Protein AF-A0A1J4JTM2-F1 (afdb_monomer)

Secondary structure (DSSP, 8-state):
---------HHHHHHHHTT----------------TTGGGGGS-TTS-HHHHHHHHHHHHHH-GGGHHHH-EEE-TTSS-EEEEHHHHHHHHTS-HHHHHHHHHHTTPEEPTT--HHHHHHHH-S-TTGGGEEEEEBTTTTBSTT--HHHHHHS-----STT--SS--SS-------------------------------------------TTTTHHHHHHHHHHHHHT-HHHHHHHHHHHHHS-S-HHHHHHHHHHHHHHHHHHTTT-SEEEHHHHHHHHHHHS-GGGS-HHHHHHHHHHHHHHHHHHH-SSSS---EEEHHHHHHHHHHH-SHHHHHHHHHHTBPPTT--SSS--B-TTEE----HHHHHHHHHHSSSSEEEEE-SS-TTEEEEEEESSTT--TT-EEEEEEEE-TT--THHHHHHHHHTTS--------TT--S----SEEETTSS-EESSHHHHHHHHHHHTTTS------------------S-----TT---EEE--SSTTSPPEEEEEEE-TTT--EEEEETT-S---------------------------

Structure (mmCIF, N/CA/C/O backbone):
data_AF-A0A1J4JTM2-F1
#
_entry.id   AF-A0A1J4JTM2-F1
#
loop_
_atom_site.group_PDB
_atom_site.id
_atom_site.type_symbol
_atom_site.label_atom_id
_atom_site.label_alt_id
_atom_site.label_comp_id
_atom_site.label_asym_id
_atom_site.label_entity_id
_atom_site.label_seq_id
_atom_site.pdbx_PDB_ins_code
_atom_site.Cartn_x
_atom_site.Cartn_y
_atom_site.Cartn_z
_atom_site.occupancy
_atom_site.B_iso_or_equiv
_atom_site.auth_seq_id
_atom_site.auth_comp_id
_atom_site.auth_asym_id
_atom_site.auth_atom_id
_atom_site.pdbx_PDB_model_num
ATOM 1 N N . MET A 1 1 ? -18.364 -29.930 -20.071 1.00 32.56 1 MET A N 1
ATOM 2 C CA . MET A 1 1 ? -18.598 -28.602 -19.468 1.00 32.56 1 MET A CA 1
ATOM 3 C C . MET A 1 1 ? -19.458 -28.800 -18.232 1.00 32.56 1 MET A C 1
ATOM 5 O O . MET A 1 1 ? -20.645 -29.046 -18.376 1.00 32.56 1 MET A O 1
ATOM 9 N N . MET A 1 2 ? -18.851 -28.804 -17.045 1.00 21.36 2 MET A N 1
ATOM 10 C CA . MET A 1 2 ? -19.581 -28.765 -15.774 1.00 21.36 2 MET A CA 1
ATOM 11 C C . MET A 1 2 ? -19.631 -27.305 -15.333 1.00 21.36 2 MET A C 1
ATOM 13 O O . MET A 1 2 ? -18.592 -26.707 -15.068 1.00 21.36 2 MET A O 1
ATOM 17 N N . THR A 1 3 ? -20.820 -26.714 -15.318 1.00 23.95 3 THR A N 1
ATOM 18 C CA . THR A 1 3 ? -21.059 -25.393 -14.736 1.00 23.95 3 THR A CA 1
ATOM 19 C C . THR A 1 3 ? -21.242 -25.559 -13.231 1.00 23.95 3 THR A C 1
ATOM 21 O O . THR A 1 3 ? -22.242 -26.122 -12.793 1.00 23.95 3 THR A O 1
ATOM 24 N N . PHE A 1 4 ? -20.277 -25.088 -12.443 1.00 23.69 4 PHE A N 1
ATOM 25 C CA . PHE A 1 4 ? -20.440 -24.912 -11.002 1.00 23.69 4 PHE A CA 1
ATOM 26 C C . PHE A 1 4 ? -21.165 -23.586 -10.748 1.00 23.69 4 PHE A C 1
ATOM 28 O O . PHE A 1 4 ? -20.603 -22.514 -10.960 1.00 23.69 4 PHE A O 1
ATOM 35 N N . THR A 1 5 ? -22.415 -23.653 -10.300 1.00 26.81 5 THR A N 1
ATOM 36 C CA . THR A 1 5 ? -23.105 -22.528 -9.661 1.00 26.81 5 THR A CA 1
ATOM 37 C C . THR A 1 5 ? -22.734 -22.512 -8.182 1.00 26.81 5 THR A C 1
ATOM 39 O O . THR A 1 5 ? -23.076 -23.440 -7.452 1.00 26.81 5 THR A O 1
ATOM 42 N N . VAL A 1 6 ? -22.024 -21.472 -7.745 1.00 30.66 6 VAL A N 1
ATOM 43 C CA . VAL A 1 6 ? -21.756 -21.203 -6.326 1.00 30.66 6 VAL A CA 1
ATOM 44 C C . VAL A 1 6 ? -22.969 -20.458 -5.752 1.00 30.66 6 VAL A C 1
ATOM 46 O O . VAL A 1 6 ? -23.276 -19.375 -6.254 1.00 30.66 6 VAL A O 1
ATOM 49 N N . PRO A 1 7 ? -23.676 -20.978 -4.732 1.00 36.03 7 PRO A N 1
ATOM 50 C CA . PRO A 1 7 ? -24.695 -20.206 -4.033 1.00 36.03 7 PRO A CA 1
ATOM 51 C C . PRO A 1 7 ? -24.004 -19.215 -3.088 1.00 36.03 7 PRO A C 1
ATOM 53 O O . PRO A 1 7 ? -23.169 -19.602 -2.274 1.00 36.03 7 PRO A O 1
ATOM 56 N N . SER A 1 8 ? -24.337 -17.928 -3.192 1.00 45.56 8 SER A N 1
ATOM 57 C CA . SER A 1 8 ? -23.886 -16.900 -2.248 1.00 45.56 8 SER A CA 1
ATOM 58 C C . SER A 1 8 ? -24.728 -16.989 -0.968 1.00 45.56 8 SER A C 1
ATOM 60 O O . SER A 1 8 ? -25.785 -16.373 -0.877 1.00 45.56 8 SER A O 1
ATOM 62 N N . THR A 1 9 ? -24.288 -17.790 0.008 1.00 54.78 9 THR A N 1
ATOM 63 C CA . THR A 1 9 ? -24.964 -17.940 1.316 1.00 54.78 9 THR A CA 1
ATOM 64 C C . THR A 1 9 ? -24.755 -16.737 2.237 1.00 54.78 9 THR A C 1
ATOM 66 O O . THR A 1 9 ? -25.549 -16.517 3.141 1.00 54.78 9 THR A O 1
ATOM 69 N N . ALA A 1 10 ? -23.753 -15.892 1.965 1.00 53.72 10 ALA A N 1
ATOM 70 C CA . ALA A 1 10 ? -23.368 -14.774 2.831 1.00 53.72 10 ALA A CA 1
ATOM 71 C C . ALA A 1 10 ? -24.516 -13.793 3.137 1.00 53.72 10 ALA A C 1
ATOM 73 O O . ALA A 1 10 ? -24.604 -13.267 4.244 1.00 53.72 10 ALA A O 1
ATOM 74 N N . PHE A 1 11 ? -25.427 -13.569 2.184 1.00 51.81 11 PHE A N 1
ATOM 75 C CA . PHE A 1 11 ? -26.580 -12.691 2.395 1.00 51.81 11 PHE A CA 1
ATOM 76 C C . PHE A 1 11 ? -27.659 -13.338 3.278 1.00 51.81 11 PHE A C 1
ATOM 78 O O . PHE A 1 11 ? -28.257 -12.672 4.120 1.00 51.81 11 PHE A O 1
ATOM 85 N N . GLN A 1 12 ? -27.889 -14.642 3.124 1.00 56.31 12 GLN A N 1
ATOM 86 C CA . GLN A 1 12 ? -28.826 -15.394 3.966 1.00 56.31 12 GLN A CA 1
ATOM 87 C C . GLN A 1 12 ? -28.275 -15.557 5.388 1.00 56.31 12 GLN A C 1
ATOM 89 O O . GLN A 1 12 ? -29.008 -15.358 6.354 1.00 56.31 12 GLN A O 1
ATOM 94 N N . ASP A 1 13 ? -26.967 -15.789 5.518 1.00 60.56 13 ASP A N 1
ATOM 95 C CA . ASP A 1 13 ? -26.265 -15.843 6.802 1.00 60.56 13 ASP A CA 1
ATOM 96 C C . ASP A 1 13 ? -26.315 -14.481 7.526 1.00 60.56 13 ASP A C 1
ATOM 98 O O . ASP A 1 13 ? -26.524 -14.425 8.739 1.00 60.56 13 ASP A O 1
ATOM 102 N N . TYR A 1 14 ? -26.220 -13.368 6.787 1.00 61.44 14 TYR A N 1
ATOM 103 C CA . TYR A 1 14 ? -26.409 -12.013 7.319 1.00 61.44 14 TYR A CA 1
ATOM 104 C C . TYR A 1 14 ? -27.827 -11.780 7.865 1.00 61.44 14 TYR A C 1
ATOM 106 O O . TYR A 1 14 ? -27.977 -11.259 8.975 1.00 61.44 14 TYR A O 1
ATOM 114 N N . MET A 1 15 ? -28.861 -12.180 7.115 1.00 58.12 15 MET A N 1
ATOM 115 C CA . MET A 1 15 ? -30.267 -12.056 7.529 1.00 58.12 15 MET A CA 1
ATOM 116 C C . MET A 1 15 ? -30.553 -12.900 8.783 1.00 58.12 15 MET A C 1
ATOM 118 O O . MET A 1 15 ? -31.169 -12.411 9.736 1.00 58.12 15 MET A O 1
ATOM 122 N N . ALA A 1 16 ? -30.019 -14.125 8.828 1.00 66.31 16 ALA A N 1
ATOM 123 C CA . ALA A 1 16 ? -30.149 -15.037 9.961 1.00 66.31 16 ALA A CA 1
ATOM 124 C C . ALA A 1 16 ? -29.433 -14.520 11.223 1.00 66.31 16 ALA A C 1
ATOM 126 O O . ALA A 1 16 ? -30.007 -14.552 12.315 1.00 66.31 16 ALA A O 1
ATOM 127 N N . ALA A 1 17 ? -28.216 -13.978 11.086 1.00 58.50 17 ALA A N 1
ATOM 128 C CA . ALA A 1 17 ? -27.435 -13.439 12.204 1.00 58.50 17 ALA A CA 1
ATOM 129 C C . ALA A 1 17 ? -28.101 -12.237 12.904 1.00 58.50 17 ALA A C 1
ATOM 131 O O . ALA A 1 17 ? -27.813 -11.965 14.068 1.00 58.50 17 ALA A O 1
ATOM 132 N N . HIS A 1 18 ? -29.016 -11.537 12.225 1.00 57.94 18 HIS A N 1
ATOM 133 C CA . HIS A 1 18 ? -29.720 -10.365 12.758 1.00 57.94 18 HIS A CA 1
ATOM 134 C C . HIS A 1 18 ? -31.163 -10.658 13.202 1.00 57.94 18 HIS A C 1
ATOM 136 O O . HIS A 1 18 ? -31.918 -9.730 13.495 1.00 57.94 18 HIS A O 1
ATOM 142 N N . GLY A 1 19 ? -31.553 -11.936 13.290 1.00 46.44 19 GLY A N 1
ATOM 143 C CA . GLY A 1 19 ? -32.862 -12.346 13.809 1.00 46.44 19 GLY A CA 1
ATOM 144 C C . GLY A 1 19 ? -34.043 -11.994 12.900 1.00 46.44 19 GLY A C 1
ATOM 145 O O . GLY A 1 19 ? -35.182 -11.943 13.370 1.00 46.44 19 GLY A O 1
ATOM 146 N N . ILE A 1 20 ? -33.789 -11.749 11.612 1.00 55.00 20 ILE A N 1
ATOM 147 C CA . ILE A 1 20 ? -34.826 -11.510 10.609 1.00 55.00 20 ILE A CA 1
ATOM 148 C C . ILE A 1 20 ? -35.356 -12.886 10.197 1.00 55.00 20 ILE A C 1
ATOM 150 O O . ILE A 1 20 ? -34.664 -13.653 9.535 1.00 55.00 20 ILE A O 1
ATOM 154 N N . LYS A 1 21 ? -36.558 -13.237 10.661 1.00 54.47 21 LYS A N 1
ATOM 155 C CA . LYS A 1 21 ? -37.226 -14.479 10.253 1.00 54.47 21 LYS A CA 1
ATOM 156 C C . LYS A 1 21 ? -37.664 -14.344 8.797 1.00 54.47 21 LYS A C 1
ATOM 158 O O . LYS A 1 21 ? -38.206 -13.302 8.439 1.00 54.47 21 LYS A O 1
ATOM 163 N N . ASP A 1 22 ? -37.451 -15.391 8.005 1.00 42.94 22 ASP A N 1
ATOM 164 C CA . ASP A 1 22 ? -37.988 -15.499 6.649 1.00 42.94 22 ASP A CA 1
ATOM 165 C C . ASP A 1 22 ? -39.517 -15.348 6.704 1.00 42.94 22 ASP A C 1
ATOM 167 O O . ASP A 1 22 ? -40.232 -16.253 7.141 1.00 42.94 22 ASP A O 1
ATOM 171 N N . GLU A 1 23 ? -40.028 -14.179 6.318 1.00 47.75 23 GLU A N 1
ATOM 172 C CA . GLU A 1 23 ? -41.429 -14.048 5.928 1.00 47.75 23 GLU A CA 1
ATOM 173 C C . GLU A 1 23 ? -41.594 -14.713 4.556 1.00 47.75 23 GLU A C 1
ATOM 175 O O . GLU A 1 23 ? -40.704 -14.629 3.706 1.00 47.75 23 GLU A O 1
ATOM 180 N N . GLU A 1 24 ? -42.703 -15.437 4.375 1.00 40.56 24 GLU A N 1
ATOM 181 C CA . GLU A 1 24 ? -42.969 -16.257 3.190 1.00 40.56 24 GLU A CA 1
ATOM 182 C C . GLU A 1 24 ? -42.707 -15.498 1.876 1.00 40.56 24 GLU A C 1
ATOM 184 O O . GLU A 1 24 ? -42.990 -14.298 1.787 1.00 40.56 24 GLU A O 1
ATOM 189 N N . PRO A 1 25 ? -42.193 -16.181 0.832 1.00 36.41 25 PRO A N 1
ATOM 190 C CA . PRO A 1 25 ? -41.911 -15.552 -0.448 1.00 36.41 25 PRO A CA 1
ATOM 191 C C . PRO A 1 25 ? -43.187 -14.915 -1.000 1.00 36.41 25 PRO A C 1
ATOM 193 O O . PRO A 1 25 ? -44.148 -15.597 -1.361 1.00 36.41 25 PRO A O 1
ATOM 196 N N . ILE A 1 26 ? -43.184 -13.584 -1.062 1.00 36.38 26 ILE A N 1
ATOM 197 C CA . ILE A 1 26 ? -44.231 -12.810 -1.716 1.00 36.38 26 ILE A CA 1
ATOM 198 C C . ILE A 1 26 ? -44.203 -13.213 -3.188 1.00 36.38 26 ILE A C 1
ATOM 200 O O . ILE A 1 26 ? -43.229 -12.964 -3.896 1.00 36.38 26 ILE A O 1
ATOM 204 N N . ASN A 1 27 ? -45.272 -13.883 -3.605 1.00 31.25 27 ASN A N 1
ATOM 205 C CA . ASN A 1 27 ? -45.516 -14.337 -4.965 1.00 31.25 27 ASN A CA 1
ATOM 206 C C . ASN A 1 27 ? -45.228 -13.200 -5.961 1.00 31.25 27 ASN A C 1
ATOM 208 O O . ASN A 1 27 ? -45.777 -12.103 -5.819 1.00 31.25 27 ASN A O 1
ATOM 212 N N . GLU A 1 28 ? -44.377 -13.462 -6.955 1.00 37.88 28 GLU A N 1
ATOM 213 C CA . GLU A 1 28 ? -44.090 -12.548 -8.062 1.00 37.88 28 GLU A CA 1
ATOM 214 C C . GLU A 1 28 ? -45.369 -12.305 -8.877 1.00 37.88 28 GLU A C 1
ATOM 216 O O . GLU A 1 28 ? -45.679 -13.006 -9.837 1.00 37.88 28 GLU A O 1
ATOM 221 N N . CYS A 1 29 ? -46.131 -11.290 -8.480 1.00 31.55 29 CYS A N 1
ATOM 222 C CA . CYS A 1 29 ? -47.246 -10.746 -9.236 1.00 31.55 29 CYS A CA 1
ATOM 223 C C . CYS A 1 29 ? -46.925 -9.291 -9.584 1.00 31.55 29 CYS A C 1
ATOM 225 O O . CYS A 1 29 ? -46.746 -8.467 -8.692 1.00 31.55 29 CYS A O 1
ATOM 227 N N . ASN A 1 30 ? -46.852 -9.016 -10.891 1.00 34.59 30 ASN A N 1
ATOM 228 C CA . ASN A 1 30 ? -47.035 -7.726 -11.563 1.00 34.59 30 ASN A CA 1
ATOM 229 C C . ASN A 1 30 ? -46.840 -6.470 -10.700 1.00 34.59 30 ASN A C 1
ATOM 231 O O . ASN A 1 30 ? -47.771 -5.978 -10.064 1.00 34.59 30 ASN A O 1
ATOM 235 N N . ILE A 1 31 ? -45.646 -5.883 -10.790 1.00 38.53 31 ILE A N 1
ATOM 236 C CA . ILE A 1 31 ? -45.409 -4.494 -10.390 1.00 38.53 31 ILE A CA 1
ATOM 237 C C . ILE A 1 31 ? -45.930 -3.596 -11.520 1.00 38.53 31 ILE A C 1
ATOM 239 O O . ILE A 1 31 ? -45.158 -3.029 -12.288 1.00 38.53 31 ILE A O 1
ATOM 243 N N . ASP A 1 32 ? -47.252 -3.497 -11.627 1.00 39.72 32 ASP A N 1
ATOM 244 C CA . ASP A 1 32 ? -47.912 -2.372 -12.281 1.00 39.72 32 ASP A CA 1
ATOM 245 C C . ASP A 1 32 ? -48.293 -1.360 -11.195 1.00 39.72 32 ASP A C 1
ATOM 247 O O . ASP A 1 32 ? -49.131 -1.629 -10.342 1.00 39.72 32 ASP A O 1
ATOM 251 N N . ASN A 1 33 ? -47.600 -0.217 -11.215 1.00 45.78 33 ASN A N 1
ATOM 252 C CA . ASN A 1 33 ? -47.954 1.102 -10.669 1.00 45.78 33 ASN A CA 1
ATOM 253 C C . ASN A 1 33 ? -49.095 1.187 -9.631 1.00 45.78 33 ASN A C 1
ATOM 255 O O . ASN A 1 33 ? -50.085 1.881 -9.862 1.00 45.78 33 ASN A O 1
ATOM 259 N N . ASP A 1 34 ? -48.925 0.593 -8.450 1.00 38.03 34 ASP A N 1
ATOM 260 C CA . ASP A 1 34 ? -49.763 0.922 -7.294 1.00 38.03 34 ASP A CA 1
ATOM 261 C C . ASP A 1 34 ? -49.065 2.009 -6.452 1.00 38.03 34 ASP A C 1
ATOM 263 O O . ASP A 1 34 ? -48.171 1.753 -5.643 1.00 38.03 34 ASP A O 1
ATOM 267 N N . GLU A 1 35 ? -49.464 3.268 -6.668 1.00 53.16 35 GLU A N 1
ATOM 268 C CA . GLU A 1 35 ? -48.948 4.506 -6.046 1.00 53.16 35 GLU A CA 1
ATOM 269 C C . GLU A 1 35 ? -49.178 4.618 -4.515 1.00 53.16 35 GLU A C 1
ATOM 271 O O . GLU A 1 35 ? -49.089 5.704 -3.936 1.00 53.16 35 GLU A O 1
ATOM 276 N N . LYS A 1 36 ? -49.475 3.522 -3.807 1.00 41.94 36 LYS A N 1
ATOM 277 C CA . LYS A 1 36 ? -50.040 3.557 -2.444 1.00 41.94 36 LYS A CA 1
ATOM 278 C C . LYS A 1 36 ? -49.119 3.153 -1.286 1.00 41.94 36 LYS A C 1
ATOM 280 O O . LYS A 1 36 ? -49.615 2.876 -0.199 1.00 41.94 36 LYS A O 1
ATOM 285 N N . SER A 1 37 ? -47.793 3.224 -1.433 1.00 45.38 37 SER A N 1
ATOM 286 C CA . SER A 1 37 ? -46.857 3.070 -0.293 1.00 45.38 37 SER A CA 1
ATOM 287 C C . SER A 1 37 ? -45.805 4.183 -0.153 1.00 45.38 37 SER A C 1
ATOM 289 O O . SER A 1 37 ? -44.757 3.998 0.463 1.00 45.38 37 SER A O 1
ATOM 291 N N . ASN A 1 38 ? -46.099 5.393 -0.642 1.00 51.12 38 ASN A N 1
ATOM 292 C CA . ASN A 1 38 ? -45.213 6.566 -0.543 1.00 51.12 38 ASN A CA 1
ATOM 293 C C . ASN A 1 38 ? -45.169 7.241 0.850 1.00 51.12 38 ASN A C 1
ATOM 295 O O . ASN A 1 38 ? -44.943 8.447 0.953 1.00 51.12 38 ASN A O 1
ATOM 299 N N . ASP A 1 39 ? -45.301 6.485 1.944 1.00 53.91 39 ASP A N 1
ATOM 300 C CA . ASP A 1 39 ? -45.063 7.017 3.301 1.00 53.91 39 ASP A CA 1
ATOM 301 C C . ASP A 1 39 ? -43.572 7.320 3.571 1.00 53.91 39 ASP A C 1
ATOM 303 O O . ASP A 1 39 ? -43.210 7.970 4.550 1.00 53.91 39 ASP A O 1
ATOM 307 N N . ILE A 1 40 ? -42.701 6.914 2.646 1.00 55.75 40 ILE A N 1
ATOM 308 C CA . ILE A 1 40 ? -41.255 7.140 2.669 1.00 55.75 40 ILE A CA 1
ATOM 309 C C . ILE A 1 40 ? -40.883 8.598 2.310 1.00 55.75 40 ILE A C 1
ATOM 311 O O . ILE A 1 40 ? -39.832 9.091 2.718 1.00 55.75 40 ILE A O 1
ATOM 315 N N . ASN A 1 41 ? -41.773 9.355 1.656 1.00 55.38 41 ASN A N 1
ATOM 316 C CA . ASN A 1 41 ? -41.537 10.770 1.318 1.00 55.38 41 ASN A CA 1
ATOM 317 C C . ASN A 1 41 ? -41.766 11.749 2.490 1.00 55.38 41 ASN A C 1
ATOM 319 O O . ASN A 1 41 ? -41.778 12.964 2.294 1.00 55.38 41 ASN A O 1
ATOM 323 N N . LYS A 1 42 ? -41.922 11.252 3.723 1.00 60.72 42 LYS A N 1
ATOM 324 C CA . LYS A 1 42 ? -42.132 12.075 4.928 1.00 60.72 42 LYS A CA 1
ATOM 325 C C . LYS A 1 42 ? -40.853 12.610 5.577 1.00 60.72 42 LYS A C 1
ATOM 327 O O . LYS A 1 42 ? -40.939 13.176 6.664 1.00 60.72 42 LYS A O 1
ATOM 332 N N . ILE A 1 43 ? -39.675 12.486 4.958 1.00 70.31 43 ILE A N 1
ATOM 333 C CA . ILE A 1 43 ? -38.481 13.162 5.488 1.00 70.31 43 ILE A CA 1
ATOM 334 C C . ILE A 1 43 ? -38.681 14.677 5.309 1.00 70.31 43 ILE A C 1
ATOM 336 O O . ILE A 1 43 ? -38.758 15.147 4.169 1.00 70.31 43 ILE A O 1
ATOM 340 N N . PRO A 1 44 ? -38.758 15.475 6.393 1.00 76.25 44 PRO A N 1
ATOM 341 C CA . PRO A 1 44 ? -38.974 16.907 6.264 1.00 76.25 44 PRO A CA 1
ATOM 342 C C . PRO A 1 44 ? -37.837 17.522 5.446 1.00 76.25 44 PRO A C 1
ATOM 344 O O . PRO A 1 44 ? -36.663 17.321 5.758 1.00 76.25 44 PRO A O 1
ATOM 347 N N . GLN A 1 45 ? -38.155 18.315 4.418 1.00 73.00 45 GLN A N 1
ATOM 348 C CA . GLN A 1 45 ? -37.129 18.912 3.549 1.00 73.00 45 GLN A CA 1
ATOM 349 C C . GLN A 1 45 ? -36.074 19.715 4.334 1.00 73.00 45 GLN A C 1
ATOM 351 O O . GLN A 1 45 ? -34.918 19.774 3.911 1.00 73.00 45 GLN A O 1
ATOM 356 N N . LYS A 1 46 ? -36.450 20.250 5.505 1.00 84.81 46 LYS A N 1
ATOM 357 C CA . LYS A 1 46 ? -35.613 21.063 6.399 1.00 84.81 46 LYS A CA 1
ATOM 358 C C . LYS A 1 46 ? -34.634 20.281 7.292 1.00 84.81 46 LYS A C 1
ATOM 360 O O . LYS A 1 46 ? -33.878 20.924 8.013 1.00 84.81 46 LYS A O 1
ATOM 365 N N . THR A 1 47 ? -34.615 18.945 7.291 1.00 89.38 47 THR A N 1
ATOM 366 C CA . THR A 1 47 ? -33.638 18.204 8.113 1.00 89.38 47 THR A CA 1
ATOM 367 C C . THR A 1 47 ? -32.214 18.342 7.560 1.00 89.38 47 THR A C 1
ATOM 369 O O . THR A 1 47 ? -31.998 18.400 6.344 1.00 89.38 47 THR A O 1
ATOM 372 N N . ARG A 1 48 ? -31.223 18.411 8.461 1.00 94.88 48 ARG A N 1
ATOM 373 C CA . ARG A 1 48 ? -29.800 18.474 8.088 1.00 94.88 48 ARG A CA 1
ATOM 374 C C . ARG A 1 48 ? -29.369 17.206 7.349 1.00 94.88 48 ARG A C 1
ATOM 376 O O . ARG A 1 48 ? -29.882 16.121 7.617 1.00 94.88 48 ARG A O 1
ATOM 383 N N . PHE A 1 49 ? -28.397 17.342 6.445 1.00 96.56 49 PHE A N 1
ATOM 384 C CA . PHE A 1 49 ? -27.932 16.250 5.585 1.00 96.56 49 PHE A CA 1
ATOM 385 C C . PHE A 1 49 ? -27.502 15.008 6.381 1.00 96.56 49 PHE A C 1
ATOM 387 O O . PHE A 1 49 ? -28.025 13.929 6.125 1.00 96.56 49 PHE A O 1
ATOM 394 N N . CYS A 1 50 ? -26.646 15.150 7.399 1.00 97.69 50 CYS A N 1
ATOM 395 C CA . CYS A 1 50 ? -26.182 14.020 8.219 1.00 97.69 50 CYS A CA 1
ATOM 396 C C . CYS A 1 50 ? -27.328 13.250 8.894 1.00 97.69 50 CYS A C 1
ATOM 398 O O . CYS A 1 50 ? -27.329 12.021 8.888 1.00 97.69 50 CYS A O 1
ATOM 400 N N . LYS A 1 51 ? -28.339 13.963 9.408 1.00 97.50 51 LYS A N 1
ATOM 401 C CA . LYS A 1 51 ? -29.542 13.357 9.995 1.00 97.50 51 LYS A CA 1
ATOM 402 C C . LYS A 1 51 ? -30.340 12.568 8.954 1.00 97.50 51 LYS A C 1
ATOM 404 O O . LYS A 1 51 ? -30.743 11.443 9.231 1.00 97.50 51 LYS A O 1
ATOM 409 N N . LYS A 1 52 ? -30.501 13.107 7.736 1.00 97.31 52 LYS A N 1
ATOM 410 C CA . LYS A 1 52 ? -31.134 12.382 6.616 1.00 97.31 52 LYS A CA 1
ATOM 411 C C . LYS A 1 52 ? -30.381 11.092 6.291 1.00 97.31 52 LYS A C 1
ATOM 413 O O . LYS A 1 52 ? -31.004 10.047 6.159 1.00 97.31 52 LYS A O 1
ATOM 418 N N . ILE A 1 53 ? -29.051 11.153 6.195 1.00 98.12 53 ILE A N 1
ATOM 419 C CA . ILE A 1 53 ? -28.218 9.974 5.918 1.00 98.12 53 ILE A CA 1
ATOM 420 C C . ILE A 1 53 ? -28.383 8.915 7.014 1.00 98.12 53 ILE A C 1
ATOM 422 O O . ILE A 1 53 ? -28.613 7.753 6.689 1.00 98.12 53 ILE A O 1
ATOM 426 N N . LEU A 1 54 ? -28.348 9.307 8.292 1.00 98.12 54 LEU A N 1
ATOM 427 C CA . LEU A 1 54 ? -28.550 8.388 9.417 1.00 98.12 54 LEU A CA 1
ATOM 428 C C . LEU A 1 54 ? -29.928 7.709 9.364 1.00 98.12 54 LEU A C 1
ATOM 430 O O . LEU A 1 54 ? -30.027 6.493 9.517 1.00 98.12 54 LEU A O 1
ATOM 434 N N . GLN A 1 55 ? -30.989 8.474 9.096 1.00 97.50 55 GLN A N 1
ATOM 435 C CA . GLN A 1 55 ? -32.349 7.943 8.969 1.00 97.50 55 GLN A CA 1
ATOM 436 C C . GLN A 1 55 ? -32.466 6.930 7.824 1.00 97.50 55 GLN A C 1
ATOM 438 O O . GLN A 1 55 ? -33.067 5.868 8.001 1.00 97.50 55 GLN A O 1
ATOM 443 N N . LEU A 1 56 ? -31.851 7.214 6.672 1.00 98.00 56 LEU A N 1
ATOM 444 C CA . LEU A 1 56 ? -31.829 6.285 5.540 1.00 98.00 56 LEU A CA 1
ATOM 445 C C . LEU A 1 56 ? -31.054 5.010 5.859 1.00 98.00 56 LEU A C 1
ATOM 447 O O . LEU A 1 56 ? -31.562 3.926 5.592 1.00 98.00 56 LEU A O 1
ATOM 451 N N . LEU A 1 57 ? -29.883 5.123 6.485 1.00 98.31 57 LEU A N 1
ATOM 452 C CA . LEU A 1 57 ? -29.089 3.965 6.896 1.00 98.31 57 LEU A CA 1
ATOM 453 C C . LEU A 1 57 ? -29.826 3.098 7.929 1.00 98.31 57 LEU A C 1
ATOM 455 O O . LEU A 1 57 ? -29.810 1.873 7.841 1.00 98.31 57 LEU A O 1
ATOM 459 N N . ASN A 1 58 ? -30.544 3.711 8.873 1.00 97.62 58 ASN A N 1
ATOM 460 C CA . ASN A 1 58 ? -31.385 2.985 9.827 1.00 97.62 58 ASN A CA 1
ATOM 461 C C . ASN A 1 58 ? -32.593 2.317 9.155 1.00 97.62 58 ASN A C 1
ATOM 463 O O . ASN A 1 58 ? -33.038 1.256 9.594 1.00 97.62 58 ASN A O 1
ATOM 467 N N . THR A 1 59 ? -33.114 2.913 8.081 1.00 97.62 59 THR A N 1
ATOM 468 C CA . THR A 1 59 ? -34.204 2.330 7.290 1.00 97.62 59 THR A CA 1
ATOM 469 C C . THR A 1 59 ? -33.709 1.125 6.492 1.00 97.62 59 THR A C 1
ATOM 471 O O . THR A 1 59 ? -34.333 0.068 6.543 1.00 97.62 59 THR A O 1
ATOM 474 N N . THR A 1 60 ? -32.561 1.236 5.816 1.00 97.94 60 THR A N 1
ATOM 475 C CA . THR A 1 60 ? -31.985 0.127 5.040 1.00 97.94 60 THR A CA 1
ATOM 476 C C . THR A 1 60 ? -31.423 -0.983 5.925 1.00 97.94 60 THR A C 1
ATOM 478 O O . THR A 1 60 ? -31.464 -2.141 5.529 1.00 97.94 60 THR A O 1
ATOM 481 N N . LYS A 1 61 ? -31.011 -0.678 7.163 1.00 96.75 61 LYS A N 1
ATOM 482 C CA . LYS A 1 61 ? -30.690 -1.690 8.185 1.00 96.75 61 LYS A CA 1
ATOM 483 C C . LYS A 1 61 ? -31.904 -2.542 8.566 1.00 96.75 61 LYS A C 1
ATOM 485 O O . LYS A 1 61 ? -31.776 -3.747 8.732 1.00 96.75 61 LYS A O 1
ATOM 490 N N . LYS A 1 62 ? -33.079 -1.922 8.727 1.00 97.56 62 LYS A N 1
ATOM 491 C CA . LYS A 1 62 ? -34.329 -2.635 9.053 1.00 97.56 62 LYS A CA 1
ATOM 492 C C . LYS A 1 62 ? -34.891 -3.401 7.857 1.00 97.56 62 LYS A C 1
ATOM 494 O O . LYS A 1 62 ? -35.579 -4.394 8.049 1.00 97.56 62 LYS A O 1
ATOM 499 N N . ASN A 1 63 ? -34.629 -2.923 6.643 1.00 97.25 63 ASN A N 1
ATOM 500 C CA . ASN A 1 63 ? -35.095 -3.539 5.410 1.00 97.25 63 ASN A CA 1
ATOM 501 C C . ASN A 1 63 ? -33.970 -3.557 4.354 1.00 97.25 63 ASN A C 1
ATOM 503 O O . ASN A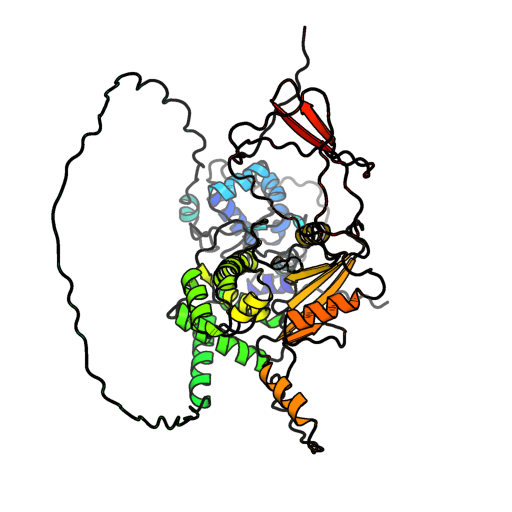 1 63 ? -33.862 -2.631 3.548 1.00 97.25 63 ASN A O 1
ATOM 507 N N . PRO A 1 64 ? -33.129 -4.604 4.319 1.00 96.69 64 PRO A N 1
ATOM 508 C CA . PRO A 1 64 ? -32.027 -4.687 3.359 1.00 96.69 64 PRO A CA 1
ATOM 509 C C . PRO A 1 64 ? -32.477 -4.737 1.889 1.00 96.69 64 PRO A C 1
ATOM 511 O O . PRO A 1 64 ? -31.754 -4.285 1.001 1.00 96.69 64 PRO A O 1
ATOM 514 N N . ALA A 1 65 ? -33.699 -5.203 1.603 1.00 96.69 65 ALA A N 1
ATOM 515 C CA . ALA A 1 65 ? -34.213 -5.326 0.235 1.00 96.69 65 ALA A CA 1
ATOM 516 C C . ALA A 1 65 ? -34.355 -3.974 -0.494 1.00 96.69 65 ALA A C 1
ATOM 518 O O . ALA A 1 65 ? -34.406 -3.927 -1.725 1.00 96.69 65 ALA A O 1
ATOM 519 N N . ILE A 1 66 ? -34.394 -2.853 0.239 1.00 97.94 66 ILE A N 1
ATOM 520 C CA . ILE A 1 66 ? -34.457 -1.509 -0.353 1.00 97.94 66 ILE A CA 1
ATOM 521 C C . ILE A 1 66 ? -33.078 -0.876 -0.597 1.00 97.94 66 ILE A C 1
ATOM 523 O O . ILE A 1 66 ? -33.024 0.201 -1.193 1.00 97.94 66 ILE A O 1
ATOM 527 N N . ILE A 1 67 ? -31.966 -1.521 -0.215 1.00 98.06 67 ILE A N 1
ATOM 528 C CA . ILE A 1 67 ? -30.600 -1.003 -0.444 1.00 98.06 67 ILE A CA 1
ATOM 529 C C . ILE A 1 67 ? -30.370 -0.615 -1.919 1.00 98.06 67 ILE A C 1
ATOM 531 O O . ILE A 1 67 ? -29.935 0.516 -2.156 1.00 98.06 67 ILE A O 1
ATOM 535 N N . PRO A 1 68 ? -30.727 -1.446 -2.926 1.00 98.06 68 PRO A N 1
ATOM 536 C CA . PRO A 1 68 ? -30.567 -1.088 -4.340 1.00 98.06 68 PRO A CA 1
ATOM 537 C C . PRO A 1 68 ? -31.371 0.146 -4.773 1.00 98.06 68 PRO A C 1
ATOM 539 O O . PRO A 1 68 ? -30.997 0.814 -5.733 1.00 98.06 68 PRO A O 1
ATOM 542 N N . LYS A 1 69 ? -32.479 0.447 -4.081 1.00 97.88 69 LYS A N 1
ATOM 543 C CA . LYS A 1 69 ? -33.368 1.581 -4.382 1.00 97.88 69 LYS A CA 1
ATOM 544 C C . LYS A 1 69 ? -32.909 2.872 -3.700 1.00 97.88 69 LYS A C 1
ATOM 546 O O . LYS A 1 69 ? -33.020 3.940 -4.292 1.00 97.88 69 LYS A O 1
ATOM 551 N N . VAL A 1 70 ? -32.407 2.776 -2.466 1.00 98.12 70 VAL A N 1
ATOM 552 C CA . VAL A 1 70 ? -31.956 3.928 -1.664 1.00 98.12 70 VAL A CA 1
ATOM 553 C C . VAL A 1 70 ? -30.521 4.329 -2.006 1.00 98.12 70 VAL A C 1
ATOM 555 O O . VAL A 1 70 ? -30.201 5.514 -2.035 1.00 98.12 70 VAL A O 1
ATOM 558 N N . GLY A 1 71 ? -29.646 3.357 -2.273 1.00 98.00 71 GLY A N 1
ATOM 559 C CA . GLY A 1 71 ? -28.232 3.611 -2.547 1.00 98.00 71 GLY A CA 1
ATOM 560 C C . GLY A 1 71 ? -27.366 3.794 -1.295 1.00 98.00 71 GLY A C 1
ATOM 561 O O . GLY A 1 71 ? -26.323 4.436 -1.397 1.00 98.00 71 GLY A O 1
ATOM 562 N N . LEU A 1 72 ? -27.785 3.277 -0.130 1.00 98.19 72 LEU A N 1
ATOM 563 C CA . LEU A 1 72 ? -27.068 3.373 1.153 1.00 98.19 72 LEU A CA 1
ATOM 564 C C . LEU A 1 72 ? -27.226 2.104 2.002 1.00 98.19 72 LEU A C 1
ATOM 566 O O . LEU A 1 72 ? -28.334 1.583 2.120 1.00 98.19 72 LEU A O 1
ATOM 570 N N . ALA A 1 73 ? -26.159 1.663 2.668 1.00 98.38 73 ALA A N 1
ATOM 571 C CA . ALA A 1 73 ? -26.220 0.602 3.679 1.00 98.38 73 ALA A CA 1
ATOM 572 C C . ALA A 1 73 ? -25.055 0.699 4.671 1.00 98.38 73 ALA A C 1
ATOM 574 O O . ALA A 1 73 ? -23.942 1.046 4.272 1.00 98.38 73 ALA A O 1
ATOM 575 N N . TRP A 1 74 ? -25.298 0.376 5.944 1.00 98.25 74 TRP A N 1
ATOM 576 C CA . TRP A 1 74 ? -24.227 0.198 6.931 1.00 98.25 74 TRP A CA 1
ATOM 577 C C . TRP A 1 74 ? -23.369 -1.018 6.575 1.00 98.25 74 TRP A C 1
ATOM 579 O O . TRP A 1 74 ? -23.912 -2.050 6.187 1.00 98.25 74 TRP A O 1
ATOM 589 N N . CYS A 1 75 ? -22.052 -0.901 6.742 1.00 97.31 75 CYS A N 1
ATOM 590 C CA . CYS A 1 75 ? -21.157 -2.054 6.748 1.00 97.31 75 CYS A CA 1
ATOM 591 C C . CYS A 1 75 ? -21.264 -2.825 8.073 1.00 97.31 75 CYS A C 1
ATOM 593 O O . CYS A 1 75 ? -21.700 -2.279 9.089 1.00 97.31 75 CYS A O 1
ATOM 595 N N . LEU A 1 76 ? -20.806 -4.077 8.071 1.00 93.06 76 LEU A N 1
ATOM 596 C CA . LEU A 1 76 ? -20.755 -4.970 9.234 1.00 93.06 76 LEU A CA 1
ATOM 597 C C . LEU A 1 76 ? -19.948 -4.386 10.396 1.00 93.06 76 LEU A C 1
ATOM 599 O O . LEU A 1 76 ? -20.269 -4.633 11.553 1.00 93.06 76 LEU A O 1
ATOM 603 N N . ASP A 1 77 ? -18.933 -3.578 10.089 1.00 90.44 77 ASP A N 1
ATOM 604 C CA . ASP A 1 77 ? -18.102 -2.907 11.092 1.00 90.44 77 ASP A CA 1
ATOM 605 C C . ASP A 1 77 ? -18.841 -1.813 11.885 1.00 90.44 77 ASP A C 1
ATOM 607 O O . ASP A 1 77 ? -18.320 -1.317 12.881 1.00 90.44 77 ASP A O 1
ATOM 611 N N . GLY A 1 78 ? -20.035 -1.401 11.444 1.00 94.94 78 GLY A N 1
ATOM 612 C CA . GLY A 1 78 ? -20.855 -0.386 12.101 1.00 94.94 78 GLY A CA 1
ATOM 613 C C . GLY A 1 78 ? -20.275 1.034 12.097 1.00 94.94 78 GLY A C 1
ATOM 614 O O . GLY A 1 78 ? -20.956 1.952 12.541 1.00 94.94 78 GLY A O 1
ATOM 615 N N . CYS A 1 79 ? -19.065 1.249 11.584 1.00 96.44 79 CYS A N 1
ATOM 616 C CA . CYS A 1 79 ? -18.378 2.546 11.542 1.00 96.44 79 CYS A CA 1
ATOM 617 C C . CYS A 1 79 ? -18.301 3.116 10.120 1.00 96.44 79 CYS A C 1
ATOM 619 O O . CYS A 1 79 ? -18.074 4.313 9.926 1.00 96.44 79 CYS A O 1
ATOM 621 N N . HIS A 1 80 ? -18.498 2.264 9.119 1.00 97.88 80 HIS A N 1
ATOM 622 C CA . HIS A 1 80 ? -18.542 2.623 7.717 1.00 97.88 80 HIS A CA 1
ATOM 623 C C . HIS A 1 80 ? -19.907 2.319 7.113 1.00 97.88 80 HIS A C 1
ATOM 625 O O . HIS A 1 80 ? -20.655 1.465 7.579 1.00 97.88 80 HIS A O 1
ATOM 631 N N . PHE A 1 81 ? -20.200 2.980 6.003 1.00 98.44 81 PHE A N 1
ATOM 632 C CA . PHE A 1 81 ? -21.359 2.679 5.174 1.00 98.44 81 PHE A CA 1
ATOM 633 C C . PHE A 1 81 ? -20.984 2.752 3.699 1.00 98.44 81 PHE A C 1
ATOM 635 O O . PHE A 1 81 ? -20.107 3.524 3.309 1.00 98.44 81 PHE A O 1
ATOM 642 N N . ILE A 1 82 ? -21.655 1.974 2.858 1.00 98.31 82 ILE A N 1
ATOM 643 C CA . ILE A 1 82 ? -21.545 2.093 1.404 1.00 98.31 82 ILE A CA 1
ATOM 644 C C . ILE A 1 82 ? -22.586 3.073 0.871 1.00 98.31 82 ILE A C 1
ATOM 646 O O . ILE A 1 82 ? -23.701 3.170 1.384 1.00 98.31 82 ILE A O 1
ATOM 650 N N . CYS A 1 83 ? -22.217 3.807 -0.173 1.00 98.31 83 CYS A N 1
ATOM 651 C CA . CYS A 1 83 ? -23.075 4.778 -0.833 1.00 98.31 83 CYS A CA 1
ATOM 652 C C . CYS A 1 83 ? -22.872 4.732 -2.348 1.00 98.31 83 CYS A C 1
ATOM 654 O O . CYS A 1 83 ? -21.740 4.867 -2.817 1.00 98.31 83 CYS A O 1
ATOM 656 N N . ASN A 1 84 ? -23.962 4.644 -3.111 1.00 98.12 84 ASN A N 1
ATOM 657 C CA . ASN A 1 84 ? -23.979 4.998 -4.528 1.00 98.12 84 ASN A CA 1
ATOM 658 C C . ASN A 1 84 ? -24.602 6.391 -4.665 1.00 98.12 84 ASN A C 1
ATOM 660 O O . ASN A 1 84 ? -25.822 6.554 -4.584 1.00 98.12 84 ASN A O 1
ATOM 664 N N . SER A 1 85 ? -23.754 7.406 -4.863 1.00 97.44 85 SER A N 1
ATOM 665 C CA . SER A 1 85 ? -24.191 8.807 -4.906 1.00 97.44 85 SER A CA 1
ATOM 666 C C . SER A 1 85 ? -25.240 9.063 -5.988 1.00 97.44 85 SER A C 1
ATOM 668 O O . SER A 1 85 ? -26.107 9.902 -5.785 1.00 97.44 85 SER A O 1
ATOM 670 N N . SER A 1 86 ? -25.221 8.331 -7.106 1.00 97.38 86 SER A N 1
ATOM 671 C CA . SER A 1 86 ? -26.169 8.530 -8.206 1.00 97.38 86 SER A CA 1
ATOM 672 C C . SER A 1 86 ? -27.560 8.001 -7.855 1.00 97.38 86 SER A C 1
ATOM 674 O O . SER A 1 86 ? -28.547 8.696 -8.096 1.00 97.38 86 SER A O 1
ATOM 676 N N . ILE A 1 87 ? -27.650 6.826 -7.225 1.00 98.06 87 ILE A N 1
ATOM 677 C CA . ILE A 1 87 ? -28.918 6.264 -6.728 1.00 98.06 87 ILE A CA 1
ATOM 678 C C . ILE A 1 87 ? -29.465 7.140 -5.596 1.00 98.06 87 ILE A C 1
ATOM 680 O O . ILE A 1 87 ? -30.600 7.611 -5.673 1.00 98.06 87 ILE A O 1
ATOM 684 N N . LEU A 1 88 ? -28.621 7.457 -4.611 1.00 98.00 88 LEU A N 1
ATOM 685 C CA . LEU A 1 88 ? -28.995 8.296 -3.474 1.00 98.00 88 LEU A CA 1
ATOM 686 C C . LEU A 1 88 ? -29.474 9.687 -3.908 1.00 98.00 88 LEU A C 1
ATOM 688 O O . LEU A 1 88 ? -30.421 10.230 -3.343 1.00 98.00 88 LEU A O 1
ATOM 692 N N . SER A 1 89 ? -28.846 10.266 -4.934 1.00 97.12 89 SER A N 1
ATOM 693 C CA . SER A 1 89 ? -29.230 11.572 -5.474 1.00 97.12 89 SER A CA 1
ATOM 694 C C . SER A 1 89 ? -30.642 11.575 -6.064 1.00 97.12 89 SER A C 1
ATOM 696 O O . SER A 1 89 ? -31.410 12.498 -5.799 1.00 97.12 89 SER A O 1
ATOM 698 N N . LYS A 1 90 ? -31.021 10.506 -6.780 1.00 97.00 90 LYS A N 1
ATOM 699 C CA . LYS A 1 90 ? -32.378 10.332 -7.318 1.00 97.00 90 LYS A CA 1
ATOM 700 C C . LYS A 1 90 ? -33.383 10.176 -6.184 1.00 97.00 90 LYS A C 1
ATOM 702 O O . LYS A 1 90 ? -34.425 10.817 -6.204 1.00 97.00 90 LYS A O 1
ATOM 707 N N . TYR A 1 91 ? -33.026 9.378 -5.179 1.00 96.56 91 TYR A N 1
ATOM 708 C CA . TYR A 1 91 ? -33.867 9.127 -4.017 1.00 96.56 91 TYR A CA 1
ATOM 709 C C . TYR A 1 91 ? -34.133 10.397 -3.190 1.00 96.56 91 TYR A C 1
ATOM 711 O O . TYR A 1 91 ? -35.261 10.659 -2.791 1.00 96.56 91 TYR A O 1
ATOM 719 N N . LEU A 1 92 ? -33.106 11.223 -2.964 1.00 95.56 92 LEU A N 1
ATOM 720 C CA . LEU A 1 92 ? -33.222 12.478 -2.212 1.00 95.56 92 LEU A CA 1
ATOM 721 C C . LEU A 1 92 ? -33.692 13.675 -3.055 1.00 95.56 92 LEU A C 1
ATOM 723 O O . LEU A 1 92 ? -33.871 14.760 -2.501 1.00 95.56 92 LEU A O 1
ATOM 727 N N . ASN A 1 93 ? -33.857 13.503 -4.370 1.00 95.31 93 ASN A N 1
ATOM 728 C CA . ASN A 1 93 ? -34.093 14.579 -5.335 1.00 95.31 93 ASN A CA 1
ATOM 729 C C . ASN A 1 93 ? -33.051 15.718 -5.235 1.00 95.31 93 ASN A C 1
ATOM 731 O O . ASN A 1 93 ? -33.374 16.905 -5.176 1.00 95.31 93 ASN A O 1
ATOM 735 N N . ILE A 1 94 ? -31.772 15.341 -5.173 1.00 95.00 94 ILE A N 1
ATOM 736 C CA . ILE A 1 94 ? -30.607 16.237 -5.134 1.00 95.00 94 ILE A CA 1
ATOM 737 C C . ILE A 1 94 ? -29.700 15.871 -6.317 1.00 95.00 94 ILE A C 1
ATOM 739 O O . ILE A 1 94 ? -29.723 14.742 -6.787 1.00 95.00 94 ILE A O 1
ATOM 743 N N . LYS A 1 95 ? -28.877 16.790 -6.836 1.00 93.88 95 LYS A N 1
ATOM 744 C CA . LYS A 1 95 ? -27.900 16.444 -7.888 1.00 93.88 95 LYS A CA 1
ATOM 745 C C . LYS A 1 95 ? -26.797 15.535 -7.325 1.00 93.88 95 LYS A C 1
ATOM 747 O O . LYS A 1 95 ? -26.292 15.790 -6.234 1.00 93.88 95 LYS A O 1
ATOM 752 N N . SER A 1 96 ? -26.347 14.534 -8.089 1.00 92.25 96 SER A N 1
ATOM 753 C CA . SER A 1 96 ? -25.281 13.600 -7.661 1.00 92.25 96 SER A CA 1
ATOM 754 C C . SER A 1 96 ? -23.995 14.314 -7.207 1.00 92.25 96 SER A C 1
ATOM 756 O O . SER A 1 96 ? -23.440 13.998 -6.152 1.00 92.25 96 SER A O 1
ATOM 758 N N . ASN A 1 97 ? -23.579 15.374 -7.912 1.00 92.56 97 ASN A N 1
ATOM 759 C CA . ASN A 1 97 ? -22.432 16.191 -7.496 1.00 92.56 97 ASN A CA 1
ATOM 760 C C . ASN A 1 97 ? -22.638 16.855 -6.127 1.00 92.56 97 ASN A C 1
ATOM 762 O O . ASN A 1 97 ? -21.708 16.891 -5.325 1.00 92.56 97 ASN A O 1
ATOM 766 N N . SER A 1 98 ? -23.854 17.318 -5.825 1.00 96.25 98 SER A N 1
ATOM 767 C CA . SER A 1 98 ? -24.182 17.927 -4.533 1.00 96.25 98 SER A CA 1
ATOM 768 C C . SER A 1 98 ? -24.137 16.916 -3.387 1.00 96.25 98 SER A C 1
ATOM 770 O O . SER A 1 98 ? -23.723 17.280 -2.296 1.00 96.25 98 SER A O 1
ATOM 772 N N . ILE A 1 99 ? -24.477 15.641 -3.621 1.00 97.50 99 ILE A N 1
ATOM 773 C CA . ILE A 1 99 ? -24.304 14.577 -2.615 1.00 97.50 99 ILE A CA 1
ATOM 774 C C . ILE A 1 99 ? -22.827 14.441 -2.226 1.00 97.50 99 ILE A C 1
ATOM 776 O O . ILE A 1 99 ? -22.492 14.428 -1.043 1.00 97.50 99 ILE A O 1
ATOM 780 N N . ASN A 1 100 ? -21.930 14.389 -3.214 1.00 96.12 100 ASN A N 1
ATOM 781 C CA . ASN A 1 100 ? -20.493 14.287 -2.957 1.00 96.12 100 ASN A CA 1
ATOM 782 C C . ASN A 1 100 ? -19.932 15.540 -2.270 1.00 96.12 100 ASN A C 1
ATOM 784 O O . ASN A 1 100 ? -19.096 15.409 -1.378 1.00 96.12 100 ASN A O 1
ATOM 788 N N . THR A 1 101 ? -20.397 16.731 -2.657 1.00 96.06 101 THR A N 1
ATOM 789 C CA . THR A 1 101 ? -20.040 17.994 -1.995 1.00 96.06 101 THR A CA 1
ATOM 790 C C . THR A 1 101 ? -20.500 18.007 -0.538 1.00 96.06 101 THR A C 1
ATOM 792 O O . THR A 1 101 ? -19.658 18.180 0.337 1.00 96.06 101 THR A O 1
ATOM 795 N N . ASN A 1 102 ? -21.762 17.662 -0.260 1.00 96.69 102 ASN A N 1
ATOM 796 C CA . ASN A 1 102 ? -22.287 17.577 1.104 1.00 96.69 102 ASN A CA 1
ATOM 797 C C . ASN A 1 102 ? -21.498 16.580 1.966 1.00 96.69 102 ASN A C 1
ATOM 799 O O . ASN A 1 102 ? -21.195 16.869 3.120 1.00 96.69 102 ASN A O 1
ATOM 803 N N . PHE A 1 103 ? -21.130 15.411 1.424 1.00 97.44 103 PHE A N 1
ATOM 804 C CA . PHE A 1 103 ? -20.284 14.468 2.157 1.00 97.44 103 PHE A CA 1
ATOM 805 C C . PHE A 1 103 ? -18.940 15.097 2.550 1.00 97.44 103 PHE A C 1
ATOM 807 O O . PHE A 1 103 ? -18.551 14.989 3.711 1.00 97.44 103 PHE A O 1
ATOM 814 N N . ARG A 1 104 ? -18.255 15.788 1.627 1.00 96.12 104 ARG A N 1
ATOM 815 C CA . ARG A 1 104 ? -16.975 16.459 1.922 1.00 96.12 104 ARG A CA 1
ATOM 816 C C . ARG A 1 104 ? -17.132 17.582 2.948 1.00 96.12 104 ARG A C 1
ATOM 818 O O . ARG A 1 104 ? -16.355 17.644 3.896 1.00 96.12 104 ARG A O 1
ATOM 825 N N . GLU A 1 105 ? -18.153 18.421 2.797 1.00 96.06 105 GLU A N 1
ATOM 826 C CA . GLU A 1 105 ? -18.435 19.549 3.700 1.00 96.06 105 GLU A CA 1
ATOM 827 C C . GLU A 1 105 ? -18.799 19.084 5.119 1.00 96.06 105 GLU A C 1
ATOM 829 O O . GLU A 1 105 ? -18.585 19.806 6.088 1.00 96.06 105 GLU A O 1
ATOM 834 N N . HIS A 1 106 ? -19.273 17.847 5.274 1.00 96.38 106 HIS A N 1
ATOM 835 C CA . HIS A 1 106 ? -19.515 17.213 6.571 1.00 96.38 106 HIS A CA 1
ATOM 836 C C . HIS A 1 106 ? -18.391 16.260 7.021 1.00 96.38 106 HIS A C 1
ATOM 838 O O . HIS A 1 106 ? -18.605 15.436 7.909 1.00 96.38 106 HIS A O 1
ATOM 844 N N . CYS A 1 107 ? -17.190 16.368 6.442 1.00 95.94 107 CYS A N 1
ATOM 845 C CA . CYS A 1 107 ? -16.003 15.566 6.778 1.00 95.94 107 CYS A CA 1
ATOM 846 C C . CYS A 1 107 ? -16.129 14.054 6.524 1.00 95.94 107 CYS A C 1
ATOM 848 O O . CYS A 1 107 ? -15.358 13.276 7.086 1.00 95.94 107 CYS A O 1
ATOM 850 N N . PHE A 1 108 ? -17.064 13.604 5.687 1.00 97.31 108 PHE A N 1
ATOM 851 C CA . PHE A 1 108 ? -17.097 12.203 5.278 1.00 97.31 108 PHE A CA 1
ATOM 852 C C . PHE A 1 108 ? -16.007 11.928 4.245 1.00 97.31 108 PHE A C 1
ATOM 854 O O . PHE A 1 108 ? -15.960 12.543 3.177 1.00 97.31 108 PHE A O 1
ATOM 861 N N . GLN A 1 109 ? -15.171 10.944 4.545 1.00 95.69 109 GLN A N 1
ATOM 862 C CA . GLN A 1 109 ? -14.098 10.476 3.680 1.00 95.69 109 GLN A CA 1
ATOM 863 C C . GLN A 1 109 ? -14.504 9.169 3.001 1.00 95.69 109 GLN A C 1
ATOM 865 O O . GLN A 1 109 ? -15.275 8.383 3.556 1.00 95.69 109 GLN A O 1
ATOM 870 N N . ILE A 1 110 ? -13.997 8.944 1.790 1.00 96.12 110 ILE A N 1
ATOM 871 C CA . ILE A 1 110 ? -14.077 7.635 1.136 1.00 96.12 110 ILE A CA 1
ATOM 872 C C . ILE A 1 110 ? -13.013 6.750 1.786 1.00 96.12 110 ILE A C 1
ATOM 874 O O . ILE A 1 110 ? -11.861 7.163 1.885 1.00 96.12 110 ILE A O 1
ATOM 878 N N . ALA A 1 111 ? -13.399 5.563 2.248 1.00 92.25 111 ALA A N 1
ATOM 879 C CA . ALA A 1 111 ? -12.455 4.605 2.805 1.00 92.25 111 ALA A CA 1
ATOM 880 C C . ALA A 1 111 ? -11.554 4.058 1.687 1.00 92.25 111 ALA A C 1
ATOM 882 O O . ALA A 1 111 ? -12.046 3.559 0.667 1.00 92.25 111 ALA A O 1
ATOM 883 N N . THR A 1 112 ? -10.242 4.166 1.882 1.00 84.19 112 THR A N 1
ATOM 884 C CA . THR A 1 112 ? -9.222 3.630 0.974 1.00 84.19 112 THR A CA 1
ATOM 885 C C . THR A 1 112 ? -9.293 2.100 0.917 1.00 84.19 112 THR A C 1
ATOM 887 O O . THR A 1 112 ? -9.806 1.458 1.833 1.00 84.19 112 THR A O 1
ATOM 890 N N . GLY A 1 113 ? -8.859 1.502 -0.198 1.00 76.75 113 GLY A N 1
ATOM 891 C CA . GLY A 1 113 ? -8.844 0.039 -0.360 1.00 76.75 113 GLY A CA 1
ATOM 892 C C . GLY A 1 113 ? -10.218 -0.627 -0.521 1.00 76.75 113 GLY A C 1
ATOM 893 O O . GLY A 1 113 ? -10.326 -1.854 -0.499 1.00 76.75 113 GLY A O 1
ATOM 894 N N . THR A 1 114 ? -11.288 0.151 -0.703 1.00 82.00 114 THR A N 1
ATOM 895 C CA . THR A 1 114 ? -12.618 -0.407 -0.969 1.00 82.00 114 THR A CA 1
ATOM 896 C C . THR A 1 114 ? -12.699 -0.902 -2.408 1.00 82.00 114 THR A C 1
ATOM 898 O O . THR A 1 114 ? -12.894 -0.109 -3.331 1.00 82.00 114 THR A O 1
ATOM 901 N N . THR A 1 115 ? -12.587 -2.215 -2.600 1.00 87.31 115 THR A N 1
ATOM 902 C CA . THR A 1 115 ? -12.770 -2.842 -3.911 1.00 87.31 115 THR A CA 1
ATOM 903 C C . THR A 1 115 ? -14.224 -3.267 -4.137 1.00 87.31 115 THR A C 1
ATOM 905 O O . THR A 1 115 ? -14.996 -3.454 -3.190 1.00 87.31 115 THR A O 1
ATOM 908 N N . ILE A 1 116 ? -14.613 -3.422 -5.405 1.00 89.25 116 ILE A N 1
ATOM 909 C CA . ILE A 1 116 ? -15.961 -3.877 -5.779 1.00 89.25 116 ILE A CA 1
ATOM 910 C C . ILE A 1 116 ? -16.207 -5.292 -5.248 1.00 89.25 116 ILE A C 1
ATOM 912 O O . ILE A 1 116 ? -17.320 -5.609 -4.835 1.00 89.25 116 ILE A O 1
ATOM 916 N N . GLU A 1 117 ? -15.173 -6.130 -5.203 1.00 86.00 117 GLU A N 1
ATOM 917 C CA . GLU A 1 117 ? -15.238 -7.496 -4.685 1.00 86.00 117 GLU A CA 1
ATOM 918 C C . GLU A 1 117 ? -15.568 -7.507 -3.191 1.00 86.00 117 GLU A C 1
ATOM 920 O O . GLU A 1 117 ? -16.373 -8.331 -2.763 1.00 86.00 117 GLU A O 1
ATOM 925 N N . ASN A 1 118 ? -15.007 -6.579 -2.406 1.00 88.56 118 ASN A N 1
ATOM 926 C CA . ASN A 1 118 ? -15.320 -6.458 -0.979 1.00 88.56 118 ASN A CA 1
ATOM 927 C C . ASN A 1 118 ? -16.789 -6.070 -0.767 1.00 88.56 118 ASN A C 1
ATOM 929 O O . ASN A 1 118 ? -17.483 -6.705 0.022 1.00 88.56 118 ASN A O 1
ATOM 933 N N . ILE A 1 119 ? -17.289 -5.091 -1.530 1.00 94.44 119 ILE A N 1
ATOM 934 C CA . ILE A 1 119 ? -18.704 -4.686 -1.480 1.00 94.44 119 ILE A CA 1
ATOM 935 C C . ILE A 1 119 ? -19.615 -5.836 -1.927 1.00 94.44 119 ILE A C 1
ATOM 937 O O . ILE A 1 119 ? -20.622 -6.111 -1.283 1.00 94.44 119 ILE A O 1
ATOM 941 N N . THR A 1 120 ? -19.255 -6.534 -3.006 1.00 93.06 120 THR A N 1
ATOM 942 C CA . THR A 1 120 ? -20.048 -7.648 -3.554 1.00 93.06 120 THR A CA 1
ATOM 943 C C . THR A 1 120 ? -20.089 -8.832 -2.593 1.00 93.06 120 THR A C 1
ATOM 945 O O . THR A 1 120 ? -21.105 -9.511 -2.488 1.00 93.06 120 THR A O 1
ATOM 948 N N . ARG A 1 121 ? -19.000 -9.076 -1.858 1.00 92.25 121 ARG A N 1
ATOM 949 C CA . ARG A 1 121 ? -18.949 -10.107 -0.817 1.00 92.25 121 ARG A CA 1
ATOM 950 C C . ARG A 1 121 ? -19.901 -9.799 0.337 1.00 92.25 121 ARG A C 1
ATOM 952 O O . ARG A 1 121 ? -20.521 -10.718 0.855 1.00 92.25 121 ARG A O 1
ATOM 959 N N . GLU A 1 122 ? -19.998 -8.532 0.729 1.00 94.56 122 GLU A N 1
ATOM 960 C CA . GLU A 1 122 ? -20.781 -8.095 1.889 1.00 94.56 122 GLU A CA 1
ATOM 961 C C . GLU A 1 122 ? -22.272 -7.898 1.565 1.00 94.56 122 GLU A C 1
ATOM 963 O O . GLU A 1 122 ? -23.131 -8.286 2.349 1.00 94.56 122 GLU A O 1
ATOM 968 N N . PHE A 1 123 ? -22.594 -7.343 0.394 1.00 94.94 123 PHE A N 1
ATOM 969 C CA . PHE A 1 123 ? -23.960 -6.939 0.032 1.00 94.94 123 PHE A CA 1
ATOM 970 C C . PHE A 1 123 ? -24.532 -7.679 -1.184 1.00 94.94 123 PHE A C 1
ATOM 972 O O . PHE A 1 123 ? -25.642 -7.377 -1.625 1.00 94.94 123 PHE A O 1
ATOM 979 N N . GLY A 1 124 ? -23.790 -8.631 -1.753 1.00 95.00 124 GLY A N 1
ATOM 980 C CA . GLY A 1 124 ? -24.170 -9.313 -2.986 1.00 95.00 124 GLY A CA 1
ATOM 981 C C . GLY A 1 124 ? -24.090 -8.409 -4.220 1.00 95.00 124 GLY A C 1
ATOM 982 O O . GLY A 1 124 ? -23.382 -7.399 -4.259 1.00 95.00 124 GLY A O 1
ATOM 983 N N . PHE A 1 125 ? -24.818 -8.782 -5.272 1.00 94.56 125 PHE A N 1
ATOM 984 C CA . PHE A 1 125 ? -24.850 -8.015 -6.516 1.00 94.56 125 PHE A CA 1
ATOM 985 C C . PHE A 1 125 ? -25.714 -6.758 -6.369 1.00 94.56 125 PHE A C 1
ATOM 987 O O . PHE A 1 125 ? -26.942 -6.817 -6.404 1.00 94.56 125 PHE A O 1
ATOM 994 N N . LEU A 1 126 ? -25.058 -5.604 -6.249 1.00 96.81 126 LEU A N 1
ATOM 995 C CA . LEU A 1 126 ? -25.709 -4.295 -6.245 1.00 96.81 126 LEU A CA 1
ATOM 996 C C . LEU A 1 126 ? -25.747 -3.682 -7.657 1.00 96.81 126 LEU A C 1
ATOM 998 O O . LEU A 1 126 ? -24.817 -3.884 -8.446 1.00 96.81 126 LEU A O 1
ATOM 1002 N N . PRO A 1 127 ? -26.786 -2.891 -7.994 1.00 96.88 127 PRO A N 1
ATOM 1003 C CA . PRO A 1 127 ? -26.850 -2.193 -9.273 1.00 96.88 127 PRO A CA 1
ATOM 1004 C C . PRO A 1 127 ? -25.710 -1.184 -9.384 1.00 96.88 127 PRO A C 1
ATOM 1006 O O . PRO A 1 127 ? -25.374 -0.520 -8.404 1.00 96.88 127 PRO A O 1
ATOM 1009 N N . ASP A 1 128 ? -25.153 -1.028 -10.586 1.00 94.75 128 ASP A N 1
ATOM 1010 C CA . ASP A 1 128 ? -24.102 -0.038 -10.852 1.00 94.75 128 ASP A CA 1
ATOM 1011 C C . ASP A 1 128 ? -22.899 -0.181 -9.892 1.00 94.75 128 ASP A C 1
ATOM 1013 O O . ASP A 1 128 ? -22.471 0.755 -9.212 1.00 94.75 128 ASP A O 1
ATOM 1017 N N . SER A 1 129 ? -22.371 -1.408 -9.811 1.00 91.88 129 SER A N 1
ATOM 1018 C CA . SER A 1 129 ? -21.345 -1.838 -8.848 1.00 91.88 129 SER A CA 1
ATOM 1019 C C . SER A 1 129 ? -20.094 -0.948 -8.808 1.00 91.88 129 SER A C 1
ATOM 1021 O O . SER A 1 129 ? -19.482 -0.796 -7.754 1.00 91.88 129 SER A O 1
ATOM 1023 N N . ARG A 1 130 ? -19.744 -0.286 -9.919 1.00 90.94 130 ARG A N 1
ATOM 1024 C CA . ARG A 1 130 ? -18.571 0.605 -10.030 1.00 90.94 130 ARG A CA 1
ATOM 1025 C C . ARG A 1 130 ? -18.700 1.911 -9.237 1.00 90.94 130 ARG A C 1
ATOM 1027 O O . ARG A 1 130 ? -17.684 2.508 -8.878 1.00 90.94 130 ARG A O 1
ATOM 1034 N N . ASN A 1 131 ? -19.927 2.353 -8.963 1.00 94.56 131 ASN A N 1
ATOM 1035 C CA . ASN A 1 131 ? -20.204 3.648 -8.336 1.00 94.56 131 ASN A CA 1
ATOM 1036 C C . ASN A 1 131 ? -20.488 3.565 -6.832 1.00 94.56 131 ASN A C 1
ATOM 1038 O O . ASN A 1 131 ? -20.730 4.594 -6.196 1.00 94.56 131 ASN A O 1
ATOM 1042 N N . TRP A 1 132 ? -20.420 2.372 -6.242 1.00 97.06 132 TRP A N 1
ATOM 1043 C CA . TRP A 1 132 ? -20.498 2.214 -4.795 1.00 97.06 132 TRP A CA 1
ATOM 1044 C C . TRP A 1 132 ? -19.162 2.563 -4.144 1.00 97.06 132 TRP A C 1
ATOM 1046 O O . TRP A 1 132 ? -18.106 2.066 -4.534 1.00 97.06 132 TRP A O 1
ATOM 1056 N N . LYS A 1 133 ? -19.207 3.442 -3.143 1.00 96.38 133 LYS A N 1
ATOM 1057 C CA . LYS A 1 133 ? -18.043 3.860 -2.355 1.00 96.38 133 LYS A CA 1
ATOM 1058 C C . LYS A 1 133 ? -18.336 3.653 -0.874 1.00 96.38 133 LYS A C 1
ATOM 1060 O O . LYS A 1 133 ? -19.381 4.095 -0.398 1.00 96.38 133 LYS A O 1
ATOM 1065 N N . LYS A 1 134 ? -17.413 3.021 -0.146 1.00 97.38 134 LYS A N 1
ATOM 1066 C CA . LYS A 1 134 ? -17.455 2.933 1.320 1.00 97.38 134 LYS A CA 1
ATOM 1067 C C . LYS A 1 134 ? -16.988 4.264 1.904 1.00 97.38 134 LYS A C 1
ATOM 1069 O O . LYS A 1 134 ? -16.038 4.868 1.407 1.00 97.38 134 LYS A O 1
ATOM 1074 N N . ARG A 1 135 ? -17.686 4.762 2.916 1.00 98.00 135 ARG A N 1
ATOM 1075 C CA . ARG A 1 135 ? -17.468 6.069 3.537 1.00 98.00 135 ARG A CA 1
ATOM 1076 C C . ARG A 1 135 ? -17.460 5.944 5.055 1.00 98.00 135 ARG A C 1
ATOM 1078 O O . ARG A 1 135 ? -18.130 5.077 5.606 1.00 98.00 135 ARG A O 1
ATOM 1085 N N . ARG A 1 136 ? -16.731 6.846 5.713 1.00 97.19 136 ARG A N 1
ATOM 1086 C CA . ARG A 1 136 ? -16.746 7.054 7.172 1.00 97.19 136 ARG A CA 1
ATOM 1087 C C . ARG A 1 136 ? -16.603 8.530 7.515 1.00 97.19 136 ARG A C 1
ATOM 1089 O O . ARG A 1 136 ? -16.150 9.313 6.681 1.00 97.19 136 ARG A O 1
ATOM 1096 N N . ASN A 1 137 ? -16.948 8.902 8.744 1.00 97.62 137 ASN A N 1
ATOM 1097 C CA . ASN A 1 137 ? -16.669 10.231 9.283 1.00 97.62 137 ASN A CA 1
ATOM 1098 C C . ASN A 1 137 ? -15.646 10.129 10.423 1.00 97.62 137 ASN A C 1
ATOM 1100 O O . ASN A 1 137 ? -16.044 9.875 11.560 1.00 97.62 137 ASN A O 1
ATOM 1104 N N . PRO A 1 138 ? -14.342 10.316 10.154 1.00 90.62 138 PRO A N 1
ATOM 1105 C CA . PRO A 1 138 ? -13.319 10.180 11.191 1.00 90.62 138 PRO A CA 1
ATOM 1106 C C . PRO A 1 138 ? -13.392 11.288 12.249 1.00 90.62 138 PRO A C 1
ATOM 1108 O O . PRO A 1 138 ? -12.864 11.118 13.339 1.00 90.62 138 PRO A O 1
ATOM 1111 N N . LYS A 1 139 ? -14.039 12.425 11.948 1.00 94.62 139 LYS A N 1
ATOM 1112 C CA . LYS A 1 139 ? -14.047 13.596 12.833 1.00 94.62 139 LYS A CA 1
ATOM 1113 C C . LYS A 1 139 ? -15.173 13.574 13.871 1.00 94.62 139 LYS A C 1
ATOM 1115 O O . LYS A 1 139 ? -15.002 14.141 14.944 1.00 94.62 139 LYS A O 1
ATOM 1120 N N . TYR A 1 140 ? -16.319 12.964 13.557 1.00 94.44 140 TYR A N 1
ATOM 1121 C CA . TYR A 1 140 ? -17.541 13.085 14.371 1.00 94.44 140 TYR A CA 1
ATOM 1122 C C . TYR A 1 140 ? -18.174 11.748 14.788 1.00 94.44 140 TYR A C 1
ATOM 1124 O O . TYR A 1 140 ? -19.371 11.713 15.052 1.00 94.44 140 TYR A O 1
ATOM 1132 N N . SER A 1 141 ? -17.401 10.656 14.837 1.00 91.31 141 SER A N 1
ATOM 1133 C CA . SER A 1 141 ? -17.852 9.326 15.300 1.00 91.31 141 SER A CA 1
ATOM 1134 C C . SER A 1 141 ? -19.213 8.885 14.735 1.00 91.31 141 SER A C 1
ATOM 1136 O O . SER A 1 141 ? -20.033 8.316 15.449 1.00 91.31 141 SER A O 1
ATOM 1138 N N . PHE A 1 142 ? -19.468 9.164 13.451 1.00 97.44 142 PHE A N 1
ATOM 1139 C CA . PHE A 1 142 ? -20.722 8.800 12.787 1.00 97.44 142 PHE A CA 1
ATOM 1140 C C . PHE A 1 142 ? -20.734 7.292 12.501 1.00 97.44 142 PHE A C 1
ATOM 1142 O O . PHE A 1 142 ? -20.073 6.833 11.570 1.00 97.44 142 PHE A O 1
ATOM 1149 N N . ASN A 1 143 ? -21.464 6.540 13.316 1.00 98.00 143 ASN A N 1
ATOM 1150 C CA . ASN A 1 143 ? -21.524 5.084 13.340 1.00 98.00 143 ASN A CA 1
ATOM 1151 C C . ASN A 1 143 ? -22.971 4.596 13.567 1.00 98.00 143 ASN A C 1
ATOM 1153 O O . ASN A 1 143 ? -23.912 5.381 13.685 1.00 98.00 143 ASN A O 1
ATOM 1157 N N . ILE A 1 144 ? -23.157 3.280 13.625 1.00 97.88 144 ILE A N 1
ATOM 1158 C CA . ILE A 1 144 ? -24.463 2.619 13.732 1.00 97.88 144 ILE A CA 1
ATOM 1159 C C . ILE A 1 144 ? -25.225 2.934 15.030 1.00 97.88 144 ILE A C 1
ATOM 1161 O O . ILE A 1 144 ? -26.437 2.726 15.089 1.00 97.88 144 ILE A O 1
ATOM 1165 N N . ASN A 1 145 ? -24.523 3.425 16.054 1.00 97.25 145 ASN A N 1
ATOM 1166 C CA . ASN A 1 145 ? -25.078 3.808 17.350 1.00 97.25 145 ASN A CA 1
ATOM 1167 C C . ASN A 1 145 ? -25.281 5.326 17.478 1.00 97.25 145 ASN A C 1
ATOM 1169 O O . ASN A 1 145 ? -25.774 5.778 18.509 1.00 97.25 145 ASN A O 1
ATOM 1173 N N . THR A 1 146 ? -24.910 6.115 16.463 1.00 97.62 146 THR A N 1
ATOM 1174 C CA . THR A 1 146 ? -25.092 7.569 16.471 1.00 97.62 146 THR A CA 1
ATOM 1175 C C . THR A 1 146 ? -26.570 7.921 16.607 1.00 97.62 146 THR A C 1
ATOM 1177 O O . THR A 1 146 ? -27.414 7.455 15.838 1.00 97.62 146 THR A O 1
ATOM 1180 N N . SER A 1 147 ? -26.877 8.773 17.582 1.00 98.00 147 SER A N 1
ATOM 1181 C CA . SER A 1 147 ? -28.220 9.320 17.789 1.00 98.00 147 SER A CA 1
ATOM 1182 C C . SER A 1 147 ? -28.569 10.381 16.739 1.00 98.00 147 SER A C 1
ATOM 1184 O O . SER A 1 147 ? -27.696 10.990 16.111 1.00 98.00 147 SER A O 1
ATOM 1186 N N . GLU A 1 148 ? -29.863 10.647 16.541 1.00 97.50 148 GLU A N 1
ATOM 1187 C CA . GLU A 1 148 ? -30.289 11.709 15.624 1.00 97.50 148 GLU A CA 1
ATOM 1188 C C . GLU A 1 148 ? -29.780 13.088 16.067 1.00 97.50 148 GLU A C 1
ATOM 1190 O O . GLU A 1 148 ? -29.404 13.903 15.222 1.00 97.50 148 GLU A O 1
ATOM 1195 N N . GLU A 1 149 ? -29.726 13.335 17.378 1.00 97.50 149 GLU A N 1
ATOM 1196 C CA . GLU A 1 149 ? -29.227 14.572 17.973 1.00 97.50 149 GLU A CA 1
ATOM 1197 C C . GLU A 1 149 ? -27.727 14.768 17.717 1.00 97.50 149 GLU A C 1
ATOM 1199 O O . GLU A 1 149 ? -27.288 15.885 17.438 1.00 97.50 149 GLU A O 1
ATOM 1204 N N . GLU A 1 150 ? -26.926 13.701 17.792 1.00 97.44 150 GLU A N 1
ATOM 1205 C CA . GLU A 1 150 ? -25.494 13.738 17.466 1.00 97.44 150 GLU A CA 1
ATOM 1206 C C . GLU A 1 150 ? -25.266 13.980 15.975 1.00 97.44 150 GLU A C 1
ATOM 1208 O O . GLU A 1 150 ? -24.483 14.859 15.609 1.00 97.44 150 GLU A O 1
ATOM 1213 N N . ALA A 1 151 ? -25.995 13.271 15.108 1.00 97.62 151 ALA A N 1
ATOM 1214 C CA . ALA A 1 151 ? -25.911 13.476 13.665 1.00 97.62 151 ALA A CA 1
ATOM 1215 C C . ALA A 1 151 ? -26.300 14.907 13.264 1.00 97.62 151 ALA A C 1
ATOM 1217 O O . ALA A 1 151 ? -25.719 15.480 12.342 1.00 97.62 151 ALA A O 1
ATOM 1218 N N . GLU A 1 152 ? -27.260 15.515 13.962 1.00 96.75 152 GLU A N 1
ATOM 1219 C CA . GLU A 1 152 ? -27.687 16.894 13.725 1.00 96.75 152 GLU A CA 1
ATOM 1220 C C . GLU A 1 152 ? -26.637 17.929 14.164 1.00 96.75 152 GLU A C 1
ATOM 1222 O O . GLU A 1 152 ? -26.539 19.002 13.558 1.00 96.75 152 GLU A O 1
ATOM 1227 N N . LYS A 1 153 ? -25.803 17.600 15.159 1.00 97.12 153 LYS A N 1
ATOM 1228 C CA . LYS A 1 153 ? -24.702 18.451 15.643 1.00 97.12 153 LYS A CA 1
ATOM 1229 C C . LYS A 1 153 ? -23.475 18.456 14.732 1.00 97.12 153 LYS A C 1
ATOM 1231 O O . LYS A 1 153 ? -22.643 19.348 14.890 1.00 97.12 153 LYS A O 1
ATOM 1236 N N . ILE A 1 154 ? -23.364 17.529 13.776 1.00 96.44 154 ILE A N 1
ATOM 1237 C CA . ILE A 1 154 ? -22.242 17.502 12.828 1.00 96.44 154 ILE A CA 1
ATOM 1238 C C . ILE A 1 154 ? -22.228 18.815 12.028 1.00 96.44 154 ILE A C 1
ATOM 1240 O O . ILE A 1 154 ? -23.192 19.107 11.307 1.00 96.44 154 ILE A O 1
ATOM 1244 N N . PRO A 1 155 ? -21.167 19.632 12.151 1.00 94.88 155 PRO A N 1
ATOM 1245 C CA . PRO A 1 155 ? -21.112 20.928 11.505 1.00 94.88 155 PRO A CA 1
ATOM 1246 C C . PRO A 1 155 ? -20.976 20.782 9.992 1.00 94.88 155 PRO A C 1
ATOM 1248 O O . PRO A 1 155 ? -20.526 19.766 9.457 1.00 94.88 155 PRO A O 1
ATOM 1251 N N . TYR A 1 156 ? -21.394 21.839 9.312 1.00 94.25 156 TYR A N 1
ATOM 1252 C CA . TYR A 1 156 ? -21.197 22.035 7.889 1.00 94.25 156 TYR A CA 1
ATOM 1253 C C . TYR A 1 156 ? -19.955 22.911 7.714 1.00 94.25 156 TYR A C 1
ATOM 1255 O O . TYR A 1 156 ? -20.002 24.106 8.013 1.00 94.25 156 TYR A O 1
ATOM 1263 N N . ASN A 1 157 ? -18.835 22.323 7.294 1.00 85.56 157 ASN A N 1
ATOM 1264 C CA . ASN A 1 157 ? -17.639 23.083 6.955 1.00 85.56 157 ASN A CA 1
ATOM 1265 C C . ASN A 1 157 ? -17.881 23.742 5.601 1.00 85.56 157 ASN A C 1
ATOM 1267 O O . ASN A 1 157 ? -17.623 23.146 4.558 1.00 85.56 157 ASN A O 1
ATOM 1271 N N . GLN A 1 158 ? -18.369 24.980 5.619 1.00 75.25 158 GLN A N 1
ATOM 1272 C CA . GLN A 1 158 ? -18.228 25.845 4.457 1.00 75.25 158 GLN A CA 1
ATOM 1273 C C . GLN A 1 158 ? -16.730 26.038 4.254 1.00 75.25 158 GLN A C 1
ATOM 1275 O O . GLN A 1 158 ? -16.095 26.747 5.037 1.00 75.25 158 GLN A O 1
ATOM 1280 N N . THR A 1 159 ? -16.149 25.373 3.252 1.00 60.66 159 THR A N 1
ATOM 1281 C CA . THR A 1 159 ? -14.843 25.784 2.739 1.00 60.66 159 THR A CA 1
ATOM 1282 C C . THR A 1 159 ? -14.967 27.269 2.439 1.00 60.66 159 THR A C 1
ATOM 1284 O O . THR A 1 159 ? -15.922 27.717 1.803 1.00 60.66 159 THR A O 1
ATOM 1287 N N . SER A 1 160 ? -14.086 28.053 3.045 1.00 50.91 160 SER A N 1
ATOM 1288 C CA . SER A 1 160 ? -14.175 29.502 3.181 1.00 50.91 160 SER A CA 1
ATOM 1289 C C . SER A 1 160 ? -13.913 30.254 1.868 1.00 50.91 160 SER A C 1
ATOM 1291 O O . SER A 1 160 ? -13.240 31.278 1.869 1.00 50.91 160 SER A O 1
ATOM 1293 N N . ASP A 1 161 ? -14.485 29.805 0.753 1.00 53.22 161 ASP A N 1
ATOM 1294 C CA . ASP A 1 161 ? -14.296 30.372 -0.589 1.00 53.22 161 ASP A CA 1
ATOM 1295 C C . ASP A 1 161 ? -15.152 31.630 -0.840 1.00 53.22 161 ASP A C 1
ATOM 1297 O O . ASP A 1 161 ? -15.471 31.972 -1.974 1.00 53.22 161 ASP A O 1
ATOM 1301 N N . LYS A 1 162 ? -15.558 32.354 0.213 1.00 50.34 162 LYS A N 1
ATOM 1302 C CA . LYS A 1 162 ? -16.384 33.573 0.093 1.00 50.34 162 LYS A CA 1
ATOM 1303 C C . LYS A 1 162 ? -15.838 34.801 0.818 1.00 50.34 162 LYS A C 1
ATOM 1305 O O . LYS A 1 162 ? -16.615 35.665 1.220 1.00 50.34 162 LYS A O 1
ATOM 1310 N N . LYS A 1 163 ? -14.519 34.932 0.987 1.00 47.94 163 LYS A N 1
ATOM 1311 C CA . LYS A 1 163 ? -13.963 36.164 1.573 1.00 47.94 163 LYS A CA 1
ATOM 1312 C C . LYS A 1 163 ? -12.597 36.583 1.021 1.00 47.94 163 LYS A C 1
ATOM 1314 O O . LYS A 1 163 ? -11.639 36.695 1.772 1.00 47.94 163 LYS A O 1
ATOM 1319 N N . VAL A 1 164 ? -12.539 36.913 -0.270 1.00 48.25 164 VAL A N 1
ATOM 1320 C CA . VAL A 1 164 ? -11.558 37.884 -0.796 1.00 48.25 164 VAL A CA 1
ATOM 1321 C C . VAL A 1 164 ? -12.259 38.806 -1.797 1.00 48.25 164 VAL A C 1
ATOM 1323 O O . VAL A 1 164 ? -12.020 38.759 -2.990 1.00 48.25 164 VAL A O 1
ATOM 1326 N N . GLU A 1 165 ? -13.173 39.639 -1.308 1.00 51.97 165 GLU A N 1
ATOM 1327 C CA . GLU A 1 165 ? -13.604 40.841 -2.025 1.00 51.97 165 GLU A CA 1
ATOM 1328 C C . GLU A 1 165 ? -14.094 41.843 -0.975 1.00 51.97 165 GLU A C 1
ATOM 1330 O O . GLU A 1 165 ? -15.192 41.699 -0.449 1.00 51.97 165 GLU A O 1
ATOM 1335 N N . SER A 1 166 ? -13.199 42.767 -0.595 1.00 47.38 166 SER A N 1
ATOM 1336 C CA . SER A 1 166 ? -13.421 44.048 0.117 1.00 47.38 166 SER A CA 1
ATOM 1337 C C . SER A 1 166 ? -12.342 44.351 1.176 1.00 47.38 166 SER A C 1
ATOM 1339 O O . SER A 1 166 ? -12.654 44.542 2.349 1.00 47.38 166 SER A O 1
ATOM 1341 N N . LYS A 1 167 ? -11.062 44.410 0.791 1.00 40.12 167 LYS A N 1
ATOM 1342 C CA . LYS A 1 167 ? -10.027 45.186 1.510 1.00 40.12 167 LYS A CA 1
ATOM 1343 C C . LYS A 1 167 ? -8.936 45.638 0.528 1.00 40.12 167 LYS A C 1
ATOM 1345 O O . LYS A 1 167 ? -7.788 45.238 0.624 1.00 40.12 167 LYS A O 1
ATOM 1350 N N . TYR A 1 168 ? -9.321 46.467 -0.436 1.00 38.84 168 TYR A N 1
ATOM 1351 C CA . TYR A 1 168 ? -8.404 47.361 -1.148 1.00 38.84 168 TYR A CA 1
ATOM 1352 C C . TYR A 1 168 ? -9.037 48.749 -1.111 1.00 38.84 168 TYR A C 1
ATOM 1354 O O . TYR A 1 168 ? -9.845 49.084 -1.968 1.00 38.84 168 TYR A O 1
ATOM 1362 N N . ASN A 1 169 ? -8.787 49.467 -0.014 1.00 39.66 169 ASN A N 1
ATOM 1363 C CA . ASN A 1 169 ? -8.893 50.924 0.126 1.00 39.66 169 ASN A CA 1
ATOM 1364 C C . ASN A 1 169 ? -8.524 51.304 1.565 1.00 39.66 169 ASN A C 1
ATOM 1366 O O . ASN A 1 169 ? -9.370 51.709 2.348 1.00 39.66 169 ASN A O 1
ATOM 1370 N N . GLU A 1 170 ? -7.264 51.098 1.929 1.00 40.56 170 GLU A N 1
ATOM 1371 C CA . GLU A 1 170 ? -6.556 51.868 2.958 1.00 40.56 170 GLU A CA 1
ATOM 1372 C C . GLU A 1 170 ? -5.095 51.415 2.924 1.00 40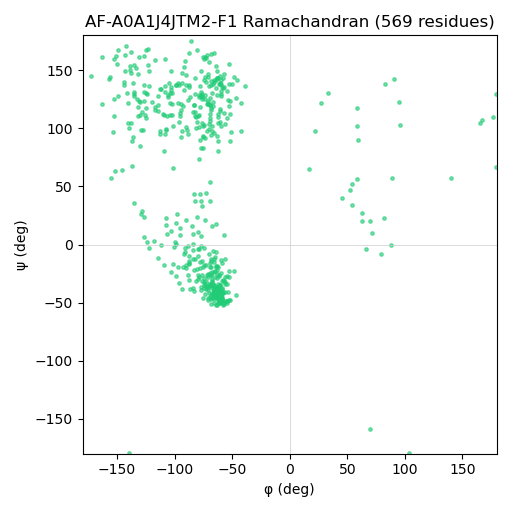.56 170 GLU A C 1
ATOM 1374 O O . GLU A 1 170 ? -4.836 50.247 2.657 1.00 40.56 170 GLU A O 1
ATOM 1379 N N . TYR A 1 171 ? -4.160 52.333 3.168 1.00 38.00 171 TYR A N 1
ATOM 1380 C CA . TYR A 1 171 ? -2.701 52.214 2.978 1.00 38.00 171 TYR A CA 1
ATOM 1381 C C . TYR A 1 171 ? -2.159 52.612 1.596 1.00 38.00 171 TYR A C 1
ATOM 1383 O O . TYR A 1 171 ? -1.412 51.899 0.937 1.00 38.00 171 TYR A O 1
ATOM 1391 N N . SER A 1 172 ? -2.454 53.856 1.213 1.00 35.66 172 SER A N 1
ATOM 1392 C CA . SER A 1 172 ? -1.445 54.746 0.625 1.00 35.66 172 SER A CA 1
ATOM 1393 C C . SER A 1 172 ? -1.186 55.891 1.602 1.00 35.66 172 SER A C 1
ATOM 1395 O O . SER A 1 172 ? -1.975 56.829 1.663 1.00 35.66 172 SER A O 1
ATOM 1397 N N . SER A 1 173 ? -0.121 55.780 2.400 1.00 36.78 173 SER A N 1
ATOM 1398 C CA . SER A 1 173 ? 0.693 56.890 2.934 1.00 36.78 173 SER A CA 1
ATOM 1399 C C . SER A 1 173 ? 1.560 56.383 4.079 1.00 36.78 173 SER A C 1
ATOM 1401 O O . SER A 1 173 ? 1.048 56.184 5.173 1.00 36.78 173 SER A O 1
ATOM 1403 N N . SER A 1 174 ? 2.852 56.197 3.816 1.00 35.38 174 SER A N 1
ATOM 1404 C CA . SER A 1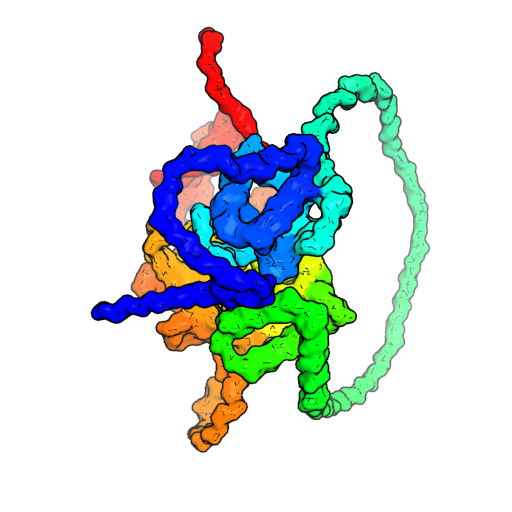 174 ? 3.943 56.884 4.527 1.00 35.38 174 SER A CA 1
ATOM 1405 C C . SER A 1 174 ? 5.264 56.193 4.194 1.00 35.38 174 SER A C 1
ATOM 1407 O O . SER A 1 174 ? 5.537 55.082 4.644 1.00 35.38 174 SER A O 1
ATOM 1409 N N . ASN A 1 175 ? 6.059 56.885 3.381 1.00 35.97 175 ASN A N 1
ATOM 1410 C CA . ASN A 1 175 ? 7.500 56.711 3.294 1.00 35.97 175 ASN A CA 1
ATOM 1411 C C . ASN A 1 175 ? 8.113 56.962 4.672 1.00 35.97 175 ASN A C 1
ATOM 1413 O O . ASN A 1 175 ? 7.820 58.002 5.253 1.00 35.97 175 ASN A O 1
ATOM 1417 N N . GLU A 1 176 ? 9.027 56.106 5.118 1.00 35.41 176 GLU A N 1
ATOM 1418 C CA . GLU A 1 176 ? 10.184 56.569 5.882 1.00 35.41 176 GLU A CA 1
ATOM 1419 C C . GLU A 1 176 ? 11.362 55.604 5.706 1.00 35.41 176 GLU A C 1
ATOM 1421 O O . GLU A 1 176 ? 11.264 54.389 5.855 1.00 35.41 176 GLU A O 1
ATOM 1426 N N . SER A 1 177 ? 12.462 56.208 5.275 1.00 38.47 177 SER A N 1
ATOM 1427 C CA . SER A 1 177 ? 13.797 55.672 5.058 1.00 38.47 177 SER A CA 1
ATOM 1428 C C . SER A 1 177 ? 14.469 55.296 6.377 1.00 38.47 177 SER A C 1
ATOM 1430 O O . SER A 1 177 ? 14.463 56.108 7.300 1.00 38.47 177 SER A O 1
ATOM 1432 N N . PHE A 1 178 ? 15.140 54.144 6.432 1.00 33.09 178 PHE A N 1
ATOM 1433 C CA . PHE A 1 178 ? 16.085 53.840 7.506 1.00 33.09 178 PHE A CA 1
ATOM 1434 C C . PHE A 1 178 ? 17.447 53.479 6.910 1.00 33.09 178 PHE A C 1
ATOM 1436 O O . PHE A 1 178 ? 17.570 52.541 6.122 1.00 33.09 178 PHE A O 1
ATOM 1443 N N . SER A 1 179 ? 18.435 54.305 7.237 1.00 35.62 179 SER A N 1
ATOM 1444 C CA . SER A 1 179 ? 19.834 54.208 6.843 1.00 35.62 179 SER A CA 1
ATOM 1445 C C . SER A 1 179 ? 20.602 53.239 7.737 1.00 35.62 179 SER A C 1
ATOM 1447 O O . SER A 1 179 ? 20.385 53.167 8.944 1.00 35.62 179 SER A O 1
ATOM 1449 N N . THR A 1 180 ? 21.526 52.532 7.099 1.00 39.31 180 THR A N 1
ATOM 1450 C CA . THR A 1 180 ? 22.692 51.852 7.666 1.00 39.31 180 THR A CA 1
ATOM 1451 C C . THR A 1 180 ? 23.617 52.829 8.380 1.00 39.31 180 THR A C 1
ATOM 1453 O O . THR A 1 180 ? 23.911 53.873 7.804 1.00 39.31 180 THR A O 1
ATOM 1456 N N . GLU A 1 181 ? 24.138 52.448 9.546 1.00 40.31 181 GLU A N 1
ATOM 1457 C CA . GLU A 1 181 ? 25.455 52.883 10.019 1.00 40.31 181 GLU A CA 1
ATOM 1458 C C . GLU A 1 181 ? 26.019 51.894 11.049 1.00 40.31 181 GLU A C 1
ATOM 1460 O O . GLU A 1 181 ? 25.286 51.292 11.838 1.00 40.31 181 GLU A O 1
ATOM 1465 N N . ASP A 1 182 ? 27.331 51.716 10.927 1.00 41.12 182 ASP A N 1
ATOM 1466 C CA . ASP A 1 182 ? 28.234 50.792 11.603 1.00 41.12 182 ASP A CA 1
ATOM 1467 C C . ASP A 1 182 ? 28.435 51.098 13.099 1.00 41.12 182 ASP A C 1
ATOM 1469 O O . ASP A 1 182 ? 28.127 52.198 13.560 1.00 41.12 182 ASP A O 1
ATOM 1473 N N . ASN A 1 183 ? 28.976 50.121 13.844 1.00 39.53 183 ASN A N 1
ATOM 1474 C CA . ASN A 1 183 ? 30.105 50.283 14.783 1.00 39.53 183 ASN A CA 1
ATOM 1475 C C . ASN A 1 183 ? 30.401 48.960 15.527 1.00 39.53 183 ASN A C 1
ATOM 1477 O O . ASN A 1 183 ? 29.602 48.494 16.338 1.00 39.53 183 ASN A O 1
ATOM 1481 N N . ASP A 1 184 ? 31.544 48.366 15.180 1.00 36.62 184 ASP A N 1
ATOM 1482 C CA . ASP A 1 184 ? 32.728 48.187 16.034 1.00 36.62 184 ASP A CA 1
ATOM 1483 C C . ASP A 1 184 ? 32.657 47.424 17.383 1.00 36.62 184 ASP A C 1
ATOM 1485 O O . ASP A 1 184 ? 32.085 47.878 18.369 1.00 36.62 184 ASP A O 1
ATOM 1489 N N . GLU A 1 185 ? 33.422 46.317 17.392 1.00 42.56 185 GLU A N 1
ATOM 1490 C CA . GLU A 1 185 ? 34.613 46.085 18.246 1.00 42.56 185 GLU A CA 1
ATOM 1491 C C . GLU A 1 185 ? 34.481 45.419 19.642 1.00 42.56 185 GLU A C 1
ATOM 1493 O O . GLU A 1 185 ? 33.575 45.693 20.427 1.00 42.56 185 GLU A O 1
ATOM 1498 N N . TYR A 1 186 ? 35.509 44.588 19.915 1.00 40.66 186 TYR A N 1
ATOM 1499 C CA . TYR A 1 186 ? 35.926 43.874 21.141 1.00 40.66 186 TYR A CA 1
ATOM 1500 C C . TYR A 1 186 ? 35.220 42.530 21.460 1.00 40.66 186 TYR A C 1
ATOM 1502 O O . TYR A 1 186 ? 34.014 42.393 21.306 1.00 40.66 186 TYR A O 1
ATOM 1510 N N . ASP A 1 187 ? 35.882 41.453 21.909 1.00 38.31 187 ASP A N 1
ATOM 1511 C CA . ASP A 1 187 ? 37.254 41.268 22.402 1.00 38.31 187 ASP A CA 1
ATOM 1512 C C . ASP A 1 187 ? 37.660 39.775 22.405 1.00 38.31 187 ASP A C 1
ATOM 1514 O O . ASP A 1 187 ? 36.814 38.875 22.399 1.00 38.31 187 ASP A O 1
ATOM 1518 N N . ASP A 1 188 ? 38.972 39.561 22.463 1.00 38.97 188 ASP A N 1
ATOM 1519 C CA . ASP A 1 188 ? 39.724 38.309 22.588 1.00 38.97 188 ASP A CA 1
ATOM 1520 C C . ASP A 1 188 ? 39.308 37.399 23.763 1.00 38.97 188 ASP A C 1
ATOM 1522 O O . ASP A 1 188 ? 39.212 37.870 24.894 1.00 38.97 188 ASP A O 1
ATOM 1526 N N . ILE A 1 189 ? 39.226 36.072 23.546 1.00 44.22 189 ILE A N 1
ATOM 1527 C CA . ILE A 1 189 ? 39.516 35.063 24.590 1.00 44.22 189 ILE A CA 1
ATOM 1528 C C . ILE A 1 189 ? 40.293 33.870 24.001 1.00 44.22 189 ILE A C 1
ATOM 1530 O O . ILE A 1 189 ? 39.750 32.979 23.353 1.00 44.22 189 ILE A O 1
ATOM 1534 N N . GLU A 1 190 ? 41.597 33.936 24.259 1.00 44.25 190 GLU A N 1
ATOM 1535 C CA . GLU A 1 190 ? 42.571 32.912 24.661 1.00 44.25 190 GLU A CA 1
ATOM 1536 C C . GLU A 1 190 ? 42.399 31.424 24.291 1.00 44.25 190 GLU A C 1
ATOM 1538 O O . GLU A 1 190 ? 41.517 30.694 24.744 1.00 44.25 190 GLU A O 1
ATOM 1543 N N . ASN A 1 191 ? 43.444 30.965 23.592 1.00 42.19 191 ASN A N 1
ATOM 1544 C CA . ASN A 1 191 ? 43.950 29.601 23.514 1.00 42.19 191 ASN A CA 1
ATOM 1545 C C . ASN A 1 191 ? 44.159 28.960 24.895 1.00 42.19 191 ASN A C 1
ATOM 1547 O O . ASN A 1 191 ? 44.814 29.536 25.762 1.00 42.19 191 ASN A O 1
ATOM 1551 N N . THR A 1 192 ? 43.774 27.692 25.030 1.00 39.31 192 THR A N 1
ATOM 1552 C CA . THR A 1 192 ? 44.434 26.770 25.963 1.00 39.31 192 THR A CA 1
ATOM 1553 C C . THR A 1 192 ? 44.807 25.482 25.241 1.00 39.31 192 THR A C 1
ATOM 1555 O O . THR A 1 192 ? 43.997 24.577 25.054 1.00 39.31 192 THR A O 1
ATOM 1558 N N . ASP A 1 193 ? 46.078 25.424 24.848 1.00 38.75 193 ASP A N 1
ATOM 1559 C CA . ASP A 1 193 ? 46.804 24.188 24.592 1.00 38.75 193 ASP A CA 1
ATOM 1560 C C . ASP A 1 193 ? 46.983 23.431 25.916 1.00 38.75 193 ASP A C 1
ATOM 1562 O O . ASP A 1 193 ? 47.600 23.943 26.852 1.00 38.75 193 ASP A O 1
ATOM 1566 N N . VAL A 1 194 ? 46.510 22.186 25.984 1.00 43.91 194 VAL A N 1
ATOM 1567 C CA . VAL A 1 194 ? 46.993 21.207 26.967 1.00 43.91 194 VAL A CA 1
ATOM 1568 C C . VAL A 1 194 ? 47.388 19.941 26.220 1.00 43.91 194 VAL A C 1
ATOM 1570 O O . VAL A 1 194 ? 46.566 19.102 25.860 1.00 43.91 194 VAL A O 1
ATOM 1573 N N . ASN A 1 195 ? 48.693 19.851 25.983 1.00 38.72 195 ASN A N 1
ATOM 1574 C CA . ASN A 1 195 ? 49.406 18.644 25.604 1.00 38.72 195 ASN A CA 1
ATOM 1575 C C . ASN A 1 195 ? 49.550 17.699 26.805 1.00 38.72 195 ASN A C 1
ATOM 1577 O O . ASN A 1 195 ? 49.883 18.142 27.903 1.00 38.72 195 ASN A O 1
ATOM 1581 N N . GLY A 1 196 ? 49.476 16.400 26.512 1.00 38.75 196 GLY A N 1
ATOM 1582 C CA . GLY A 1 196 ? 50.331 15.384 27.125 1.00 38.75 196 GLY A CA 1
ATOM 1583 C C . GLY A 1 196 ? 49.752 14.638 28.323 1.00 38.75 196 GLY A C 1
ATOM 1584 O O . GLY A 1 196 ? 49.814 15.118 29.448 1.00 38.75 196 GLY A O 1
ATOM 1585 N N . ASN A 1 197 ? 49.310 13.402 28.086 1.00 37.53 197 ASN A N 1
ATOM 1586 C CA . ASN A 1 197 ? 49.973 12.244 28.688 1.00 37.53 197 ASN A CA 1
ATOM 1587 C C . ASN A 1 197 ? 49.566 10.955 27.966 1.00 37.53 197 ASN A C 1
ATOM 1589 O O . ASN A 1 197 ? 48.394 10.598 27.885 1.00 37.53 197 ASN A O 1
ATOM 1593 N N . GLU A 1 198 ? 50.588 10.292 27.432 1.00 46.59 198 GLU A N 1
ATOM 1594 C CA . GLU A 1 198 ? 50.579 8.917 26.960 1.00 46.59 198 GLU A CA 1
ATOM 1595 C C . GLU A 1 198 ? 50.492 7.980 28.174 1.00 46.59 198 GLU A C 1
ATOM 1597 O O . GLU A 1 198 ? 51.385 7.984 29.018 1.00 46.59 198 GLU A O 1
ATOM 1602 N N . GLU A 1 199 ? 49.460 7.141 28.242 1.00 44.09 199 GLU A N 1
ATOM 1603 C CA . GLU A 1 199 ? 49.517 5.891 29.002 1.00 44.09 199 GLU A CA 1
ATOM 1604 C C . GLU A 1 199 ? 49.068 4.741 28.101 1.00 44.09 199 GLU A C 1
ATOM 1606 O O . GLU A 1 199 ? 47.929 4.662 27.643 1.00 44.09 199 GLU A O 1
ATOM 1611 N N . ASN A 1 200 ? 50.030 3.861 27.826 1.00 41.44 200 ASN A N 1
ATOM 1612 C CA . ASN A 1 200 ? 49.850 2.590 27.147 1.00 41.44 200 ASN A CA 1
ATOM 1613 C C . ASN A 1 200 ? 49.070 1.641 28.067 1.00 41.44 200 ASN A C 1
ATOM 1615 O O . ASN A 1 200 ? 49.624 1.128 29.038 1.00 41.44 200 ASN A O 1
ATOM 1619 N N . GLY A 1 201 ? 47.795 1.414 27.754 1.00 35.31 201 GLY A N 1
ATOM 1620 C CA . GLY A 1 201 ? 46.975 0.353 28.332 1.00 35.31 201 GLY A CA 1
ATOM 1621 C C . GLY A 1 201 ? 46.732 -0.739 27.296 1.00 35.31 201 GLY A C 1
ATOM 1622 O O . GLY A 1 201 ? 45.827 -0.623 26.476 1.00 35.31 201 GLY A O 1
ATOM 1623 N N . GLU A 1 202 ? 47.566 -1.772 27.325 1.00 44.41 202 GLU A N 1
ATOM 1624 C CA . GLU A 1 202 ? 47.362 -3.051 26.643 1.00 44.41 202 GLU A CA 1
ATOM 1625 C C . GLU A 1 202 ? 46.170 -3.754 27.318 1.00 44.41 202 GLU A C 1
ATOM 1627 O O . GLU A 1 202 ? 46.288 -4.250 28.437 1.00 44.41 202 GLU A O 1
ATOM 1632 N N . TYR A 1 203 ? 44.996 -3.703 26.682 1.00 39.34 203 TYR A N 1
ATOM 1633 C CA . TYR A 1 203 ? 43.823 -4.490 27.065 1.00 39.34 203 TYR A CA 1
ATOM 1634 C C . TYR A 1 203 ? 43.664 -5.641 26.072 1.00 39.34 203 TYR A C 1
ATOM 1636 O O . TYR A 1 203 ? 43.359 -5.430 24.897 1.00 39.34 203 TYR A O 1
ATOM 1644 N N . ASP A 1 204 ? 43.887 -6.856 26.569 1.00 40.00 204 ASP A N 1
ATOM 1645 C CA . ASP A 1 204 ? 43.465 -8.099 25.933 1.00 40.00 204 ASP A CA 1
ATOM 1646 C C . ASP A 1 204 ? 41.930 -8.184 25.991 1.00 40.00 204 ASP A C 1
ATOM 1648 O O . ASP A 1 204 ? 41.353 -8.627 26.986 1.00 40.00 204 ASP A O 1
ATOM 1652 N N . ASP A 1 205 ? 41.260 -7.743 24.925 1.00 40.25 205 ASP A N 1
ATOM 1653 C CA . ASP A 1 205 ? 39.840 -8.023 24.699 1.00 40.25 205 ASP A CA 1
ATOM 1654 C C . ASP A 1 205 ? 39.687 -9.470 24.198 1.00 40.25 205 ASP A C 1
ATOM 1656 O O . ASP A 1 205 ? 39.583 -9.753 23.000 1.00 40.25 205 ASP A O 1
ATOM 1660 N N . GLU A 1 206 ? 39.662 -10.416 25.140 1.00 40.91 206 GLU A N 1
ATOM 1661 C CA . GLU A 1 206 ? 39.008 -11.705 24.922 1.00 40.91 206 GLU A CA 1
ATOM 1662 C C . GLU A 1 206 ? 37.500 -11.454 24.771 1.00 40.91 206 GLU A C 1
ATOM 1664 O O . GLU A 1 206 ? 36.749 -11.342 25.742 1.00 40.91 206 GLU A O 1
ATOM 1669 N N . VAL A 1 207 ? 37.056 -11.346 23.517 1.00 39.84 207 VAL A N 1
ATOM 1670 C CA . VAL A 1 207 ? 35.642 -11.381 23.135 1.00 39.84 207 VAL A CA 1
ATOM 1671 C C . VAL A 1 207 ? 35.094 -12.761 23.501 1.00 39.84 207 VAL A C 1
ATOM 1673 O O . VAL A 1 207 ? 35.202 -13.722 22.740 1.00 39.84 207 VAL A O 1
ATOM 1676 N N . ASN A 1 208 ? 34.523 -12.865 24.699 1.00 35.06 208 ASN A N 1
ATOM 1677 C CA . ASN A 1 208 ? 33.595 -13.932 25.037 1.00 35.06 208 ASN A CA 1
ATOM 1678 C C . ASN A 1 208 ? 32.305 -13.682 24.250 1.00 35.06 208 ASN A C 1
ATOM 1680 O O . ASN A 1 208 ? 31.475 -12.861 24.641 1.00 35.06 208 ASN A O 1
ATOM 1684 N N . ASP A 1 209 ? 32.156 -14.393 23.132 1.00 38.31 209 ASP A N 1
ATOM 1685 C CA . ASP A 1 209 ? 30.865 -14.646 22.495 1.00 38.31 209 ASP A CA 1
ATOM 1686 C C . ASP A 1 209 ? 30.005 -15.457 23.483 1.00 38.31 209 ASP A C 1
ATOM 1688 O O . ASP A 1 209 ? 29.925 -16.686 23.429 1.00 38.31 209 ASP A O 1
ATOM 1692 N N . GLU A 1 210 ? 29.400 -14.772 24.455 1.00 39.84 210 GLU A N 1
ATOM 1693 C CA . GLU A 1 210 ? 28.286 -15.322 25.214 1.00 39.84 210 GLU A CA 1
ATOM 1694 C C . GLU A 1 210 ? 27.099 -15.445 24.253 1.00 39.84 210 GLU A C 1
ATOM 1696 O O . GLU A 1 210 ? 26.381 -14.480 23.982 1.00 39.84 210 GLU A O 1
ATOM 1701 N N . ASP A 1 211 ? 26.921 -16.657 23.720 1.00 41.31 211 ASP A N 1
ATOM 1702 C CA . ASP A 1 211 ? 25.682 -17.147 23.118 1.00 41.31 211 ASP A CA 1
ATOM 1703 C C . ASP A 1 211 ? 24.528 -16.917 24.112 1.00 41.31 211 ASP A C 1
ATOM 1705 O O . ASP A 1 211 ? 24.207 -17.749 24.966 1.00 41.31 211 ASP A O 1
ATOM 1709 N N . LEU A 1 212 ? 23.913 -15.738 24.030 1.00 40.62 212 LEU A N 1
ATOM 1710 C CA . LEU A 1 212 ? 22.673 -15.422 24.720 1.00 40.62 212 LEU A CA 1
ATOM 1711 C C . LEU A 1 212 ? 21.603 -16.394 24.216 1.00 40.62 212 LEU A C 1
ATOM 1713 O O . LEU A 1 212 ? 21.221 -16.359 23.049 1.00 40.62 212 LEU A O 1
ATOM 1717 N N . ASN A 1 213 ? 21.119 -17.254 25.113 1.00 44.19 213 ASN A N 1
ATOM 1718 C CA . ASN A 1 213 ? 20.013 -18.180 24.880 1.00 44.19 213 ASN A CA 1
ATOM 1719 C C . ASN A 1 213 ? 18.785 -17.439 24.299 1.00 44.19 213 ASN A C 1
ATOM 1721 O O . ASN A 1 213 ? 17.979 -16.872 25.037 1.00 44.19 213 ASN A O 1
ATOM 1725 N N . GLU A 1 214 ? 18.620 -17.466 22.971 1.00 52.69 214 GLU A N 1
ATOM 1726 C CA . GLU A 1 214 ? 17.496 -16.852 22.240 1.00 52.69 214 GLU A CA 1
ATOM 1727 C C . GLU A 1 214 ? 16.129 -17.498 22.566 1.00 52.69 214 GLU A C 1
ATOM 1729 O O . GLU A 1 214 ? 15.085 -16.952 22.205 1.00 52.69 214 GLU A O 1
ATOM 1734 N N . GLU A 1 215 ? 16.091 -18.638 23.266 1.00 52.69 215 GLU A N 1
ATOM 1735 C CA . GLU A 1 215 ? 14.853 -19.403 23.475 1.00 52.69 215 GLU A CA 1
ATOM 1736 C C . GLU A 1 215 ? 13.889 -18.805 24.519 1.00 52.69 215 GLU A C 1
ATOM 1738 O O . GLU A 1 215 ? 12.678 -18.996 24.390 1.00 52.69 215 GLU A O 1
ATOM 1743 N N . GLU A 1 216 ? 14.350 -18.026 25.508 1.00 50.25 216 GLU A N 1
ATOM 1744 C CA . GLU A 1 216 ? 13.452 -17.503 26.560 1.00 50.25 216 GLU A CA 1
ATOM 1745 C C . GLU A 1 216 ? 12.769 -16.161 26.219 1.00 50.25 216 GLU A C 1
ATOM 1747 O O . GLU A 1 216 ? 11.761 -15.814 26.838 1.00 50.25 216 GLU A O 1
ATOM 1752 N N . MET A 1 217 ? 13.218 -15.425 25.190 1.00 48.88 217 MET A N 1
ATOM 1753 C CA . MET A 1 217 ? 12.572 -14.162 24.776 1.00 48.88 217 MET A CA 1
ATOM 1754 C C . MET A 1 217 ? 11.420 -14.328 23.765 1.00 48.88 217 MET A C 1
ATOM 1756 O O . MET A 1 217 ? 10.611 -13.407 23.615 1.00 48.88 217 MET A O 1
ATOM 1760 N N . GLY A 1 218 ? 11.284 -15.483 23.103 1.00 52.69 218 GLY A N 1
ATOM 1761 C CA . GLY A 1 218 ? 10.345 -15.629 21.979 1.00 52.69 218 GLY A CA 1
ATOM 1762 C C . GLY A 1 218 ? 8.863 -15.755 22.362 1.00 52.69 218 GLY A C 1
ATOM 1763 O O . GLY A 1 218 ? 7.968 -15.267 21.668 1.00 52.69 218 GLY A O 1
ATOM 1764 N N . ILE A 1 219 ? 8.560 -16.353 23.519 1.00 58.59 219 ILE A N 1
ATOM 1765 C CA . ILE A 1 219 ? 7.164 -16.577 23.942 1.00 58.59 219 ILE A CA 1
ATOM 1766 C C . ILE A 1 219 ? 6.495 -15.259 24.378 1.00 58.59 219 ILE A C 1
ATOM 1768 O O . ILE A 1 219 ? 5.297 -15.057 24.160 1.00 58.59 219 ILE A O 1
ATOM 1772 N N . GLY A 1 220 ? 7.267 -14.322 24.941 1.00 61.81 220 GLY A N 1
ATOM 1773 C CA . GLY A 1 220 ? 6.757 -13.031 25.409 1.00 61.81 220 GLY A CA 1
ATOM 1774 C C . GLY A 1 220 ? 6.246 -12.128 24.281 1.00 61.81 220 GLY A C 1
ATOM 1775 O O . GLY A 1 220 ? 5.205 -11.485 24.432 1.00 61.81 220 GLY A O 1
ATOM 1776 N N . GLY A 1 221 ? 6.930 -12.116 23.132 1.00 60.84 221 GLY A N 1
ATOM 1777 C CA . GLY A 1 221 ? 6.554 -11.286 21.981 1.00 60.84 221 GLY A CA 1
ATOM 1778 C C . GLY A 1 221 ? 5.222 -11.701 21.352 1.00 60.84 221 GLY A C 1
ATOM 1779 O O . GLY A 1 221 ? 4.375 -10.855 21.066 1.00 60.84 221 GLY A O 1
ATOM 1780 N N . ILE A 1 222 ? 4.988 -13.010 21.207 1.00 64.31 222 ILE A N 1
ATOM 1781 C CA . ILE A 1 222 ? 3.754 -13.548 20.610 1.00 64.31 222 ILE A CA 1
ATOM 1782 C C . ILE A 1 222 ? 2.539 -13.278 21.501 1.00 64.31 222 ILE A C 1
ATOM 1784 O O . ILE A 1 222 ? 1.488 -12.880 20.998 1.00 64.31 222 ILE A O 1
ATOM 1788 N N . ASN A 1 223 ? 2.675 -13.447 22.817 1.00 71.50 223 ASN A N 1
ATOM 1789 C CA . ASN A 1 223 ? 1.579 -13.168 23.747 1.00 71.50 223 ASN A CA 1
ATOM 1790 C C . ASN A 1 223 ? 1.209 -11.679 23.738 1.00 71.50 223 ASN A C 1
ATOM 1792 O O . ASN A 1 223 ? 0.029 -11.337 23.731 1.00 71.50 223 ASN A O 1
ATOM 1796 N N . LYS A 1 224 ? 2.209 -10.795 23.639 1.00 71.62 224 LYS A N 1
ATOM 1797 C CA . LYS A 1 224 ? 1.990 -9.350 23.518 1.00 71.62 224 LYS A CA 1
ATOM 1798 C C . LYS A 1 224 ? 1.342 -8.973 22.183 1.00 71.62 224 LYS A C 1
ATOM 1800 O O . LYS A 1 224 ? 0.471 -8.109 22.148 1.00 71.62 224 LYS A O 1
ATOM 1805 N N . LEU A 1 225 ? 1.709 -9.649 21.092 1.00 69.19 225 LEU A N 1
ATOM 1806 C CA . LEU A 1 225 ? 1.025 -9.498 19.808 1.00 69.19 225 LEU A CA 1
ATOM 1807 C C . LEU A 1 225 ? -0.443 -9.896 19.907 1.00 69.19 225 LEU A C 1
ATOM 1809 O O . LEU A 1 225 ? -1.308 -9.129 19.495 1.00 69.19 225 LEU A O 1
ATOM 1813 N N . GLN A 1 226 ? -0.728 -11.069 20.472 1.00 75.50 226 GLN A N 1
ATOM 1814 C CA . GLN A 1 226 ? -2.099 -11.527 20.672 1.00 75.50 226 GLN A CA 1
ATOM 1815 C C . GLN A 1 226 ? -2.889 -10.552 21.541 1.00 75.50 226 GLN A C 1
ATOM 1817 O O . GLN A 1 226 ? -4.018 -10.236 21.199 1.00 75.50 226 GLN A O 1
ATOM 1822 N N . GLU A 1 227 ? -2.306 -10.014 22.609 1.00 79.00 227 GLU A N 1
ATOM 1823 C CA . GLU A 1 227 ? -2.960 -9.008 23.448 1.00 79.00 227 GLU A CA 1
ATOM 1824 C C . GLU A 1 227 ? -3.321 -7.739 22.658 1.00 79.00 227 GLU A C 1
ATOM 1826 O O . GLU A 1 227 ? -4.437 -7.229 22.760 1.00 79.00 227 GLU A O 1
ATOM 1831 N N . ILE A 1 228 ? -2.413 -7.259 21.807 1.00 70.12 228 ILE A N 1
ATOM 1832 C CA . ILE A 1 228 ? -2.638 -6.060 20.990 1.00 70.12 228 ILE A CA 1
ATOM 1833 C C . ILE A 1 228 ? -3.683 -6.315 19.900 1.00 70.12 228 ILE A C 1
ATOM 1835 O O . ILE A 1 228 ? -4.560 -5.474 19.694 1.00 70.12 228 ILE A O 1
ATOM 1839 N N . PHE A 1 229 ? -3.635 -7.473 19.238 1.00 73.25 229 PHE A N 1
ATOM 1840 C CA . PHE A 1 229 ? -4.605 -7.839 18.205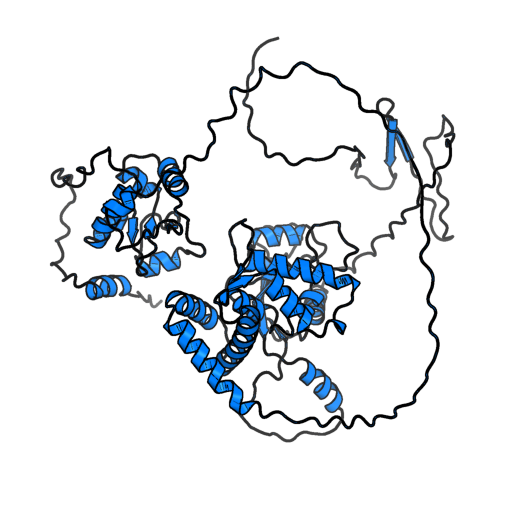 1.00 73.25 229 PHE A CA 1
ATOM 1841 C C . PHE A 1 229 ? -5.986 -8.163 18.779 1.00 73.25 229 PHE A C 1
ATOM 1843 O O . PHE A 1 229 ? -6.992 -7.783 18.188 1.00 73.25 229 PHE A O 1
ATOM 1850 N N . ASN A 1 230 ? -6.057 -8.798 19.949 1.00 76.19 230 ASN A N 1
ATOM 1851 C CA . ASN A 1 230 ? -7.326 -9.119 20.603 1.00 76.19 230 ASN A CA 1
ATOM 1852 C C . ASN A 1 230 ? -8.059 -7.857 21.080 1.00 76.19 230 ASN A C 1
ATOM 1854 O O . ASN A 1 230 ? -9.288 -7.838 21.116 1.00 76.19 230 ASN A O 1
ATOM 1858 N N . ASN A 1 231 ? -7.319 -6.797 21.414 1.00 75.00 231 ASN A N 1
ATOM 1859 C CA . ASN A 1 231 ? -7.889 -5.521 21.841 1.00 75.00 231 ASN A CA 1
ATOM 1860 C C . ASN A 1 231 ? -8.291 -4.604 20.670 1.00 75.00 231 ASN A C 1
ATOM 1862 O O . ASN A 1 231 ? -8.976 -3.605 20.892 1.00 75.00 231 ASN A O 1
ATOM 1866 N N . ASP A 1 232 ? -7.882 -4.908 19.434 1.00 74.44 232 ASP A N 1
ATOM 1867 C CA . ASP A 1 232 ? -8.203 -4.110 18.248 1.00 74.44 232 ASP A CA 1
ATOM 1868 C C . ASP A 1 232 ? -8.619 -4.994 17.066 1.00 74.44 232 ASP A C 1
ATOM 1870 O O . ASP A 1 232 ? -7.806 -5.434 16.247 1.00 74.44 232 ASP A O 1
ATOM 1874 N N . GLN A 1 233 ? -9.931 -5.211 16.967 1.00 70.25 233 GLN A N 1
ATOM 1875 C CA . GLN A 1 233 ? -10.548 -6.033 15.929 1.00 70.25 233 GLN A CA 1
ATOM 1876 C C . GLN A 1 233 ? -10.188 -5.571 14.503 1.00 70.25 233 GLN A C 1
ATOM 1878 O O . GLN A 1 233 ? -10.142 -6.396 13.590 1.00 70.25 233 GLN A O 1
ATOM 1883 N N . PHE A 1 234 ? -9.897 -4.280 14.294 1.00 61.66 234 PHE A N 1
ATOM 1884 C CA . PHE A 1 234 ? -9.541 -3.756 12.973 1.00 61.66 234 PHE A CA 1
ATOM 1885 C C . PHE A 1 234 ? -8.120 -4.143 12.572 1.00 61.66 234 PHE A C 1
ATOM 1887 O O . PHE A 1 234 ? -7.909 -4.633 11.462 1.00 61.66 234 PHE A O 1
ATOM 1894 N N . LEU A 1 235 ? -7.158 -3.990 13.488 1.00 73.25 235 LEU A N 1
ATOM 1895 C CA . LEU A 1 235 ? -5.770 -4.387 13.235 1.00 73.25 235 LEU A CA 1
ATOM 1896 C C . LEU A 1 235 ? -5.657 -5.888 12.960 1.00 73.25 235 LEU A C 1
ATOM 1898 O O . LEU A 1 235 ? -4.880 -6.292 12.097 1.00 73.25 235 LEU A O 1
ATOM 1902 N N . SER A 1 236 ? -6.460 -6.705 13.648 1.00 77.56 236 SER A N 1
ATOM 1903 C CA . SER A 1 236 ? -6.505 -8.150 13.415 1.00 77.56 236 SER A CA 1
ATOM 1904 C C . SER A 1 236 ? -6.953 -8.495 11.987 1.00 77.56 236 SER A C 1
ATOM 1906 O O . SER A 1 236 ? -6.342 -9.361 11.360 1.00 77.56 236 SER A O 1
ATOM 1908 N N . GLY A 1 237 ? -7.957 -7.794 11.446 1.00 83.12 237 GLY A N 1
ATOM 1909 C CA . GLY A 1 237 ? -8.476 -8.050 10.099 1.00 83.12 237 GLY A CA 1
ATOM 1910 C C . GLY A 1 237 ? -7.494 -7.694 8.978 1.00 83.12 237 GLY A C 1
ATOM 1911 O O . GLY A 1 237 ? -7.264 -8.503 8.077 1.00 83.12 237 GLY A O 1
ATOM 1912 N N . ASP A 1 238 ? -6.874 -6.512 9.038 1.00 84.19 238 ASP A N 1
ATOM 1913 C CA . ASP A 1 238 ? -5.896 -6.082 8.024 1.00 84.19 238 ASP A CA 1
ATOM 1914 C C . ASP A 1 238 ? -4.652 -6.977 8.021 1.00 84.19 238 ASP A C 1
ATOM 1916 O O . ASP A 1 238 ? -4.098 -7.311 6.969 1.00 84.19 238 ASP A O 1
ATOM 1920 N N . PHE A 1 239 ? -4.232 -7.406 9.207 1.00 87.00 239 PHE A N 1
ATOM 1921 C CA . PHE A 1 239 ? -3.110 -8.309 9.387 1.00 87.00 239 PHE A CA 1
ATOM 1922 C C . PHE A 1 239 ? -3.360 -9.685 8.776 1.00 87.00 239 PHE A C 1
ATOM 1924 O O . PHE A 1 239 ? -2.551 -10.167 7.978 1.00 87.00 239 PHE A O 1
ATOM 1931 N N . GLU A 1 240 ? -4.489 -10.308 9.121 1.00 88.50 240 GLU A N 1
ATOM 1932 C CA . GLU A 1 240 ? -4.884 -11.606 8.579 1.00 88.50 240 GLU A CA 1
ATOM 1933 C C . GLU A 1 240 ? -5.017 -11.522 7.053 1.00 88.50 240 GLU A C 1
ATOM 1935 O O . GLU A 1 240 ? -4.510 -12.372 6.316 1.00 88.50 240 GLU A O 1
ATOM 1940 N N . PHE A 1 241 ? -5.586 -10.428 6.546 1.00 89.62 241 PHE A N 1
ATOM 1941 C CA . PHE A 1 241 ? -5.684 -10.183 5.113 1.00 89.62 241 PHE A CA 1
ATOM 1942 C C . PHE A 1 241 ? -4.320 -10.076 4.410 1.00 89.62 241 PHE A C 1
ATOM 1944 O O . PHE A 1 241 ? -4.158 -10.577 3.296 1.00 89.62 241 PHE A O 1
ATOM 1951 N N . ILE A 1 242 ? -3.320 -9.442 5.024 1.00 93.31 242 ILE A N 1
ATOM 1952 C CA . ILE A 1 242 ? -1.968 -9.368 4.448 1.00 93.31 242 ILE A CA 1
ATOM 1953 C C . ILE A 1 242 ? -1.294 -10.740 4.504 1.00 93.31 242 ILE A C 1
ATOM 1955 O O . ILE A 1 242 ? -0.758 -11.205 3.498 1.00 93.31 242 ILE A O 1
ATOM 1959 N N . MET A 1 243 ? -1.349 -11.414 5.652 1.00 94.94 243 MET A N 1
ATOM 1960 C CA . MET A 1 243 ? -0.650 -12.682 5.883 1.00 94.94 243 MET A CA 1
ATOM 1961 C C . MET A 1 243 ? -1.260 -13.861 5.119 1.00 94.94 243 MET A C 1
ATOM 1963 O O . MET A 1 243 ? -0.547 -14.809 4.789 1.00 94.94 243 MET A O 1
ATOM 1967 N N . THR A 1 244 ? -2.547 -13.807 4.772 1.00 94.19 244 THR A N 1
ATOM 1968 C CA . THR A 1 244 ? -3.186 -14.791 3.876 1.00 94.19 244 THR A CA 1
ATOM 1969 C C . THR A 1 244 ? -2.664 -14.709 2.441 1.00 94.19 244 THR A C 1
ATOM 1971 O O . THR A 1 244 ? -2.712 -15.706 1.724 1.00 94.19 244 THR A O 1
ATOM 1974 N N . LYS A 1 245 ? -2.119 -13.558 2.022 1.00 94.62 245 LYS A N 1
ATOM 1975 C CA . LYS A 1 245 ? -1.518 -13.374 0.691 1.00 94.62 245 LYS A CA 1
ATOM 1976 C C . LYS A 1 245 ? -0.043 -13.766 0.615 1.00 94.62 245 LYS A C 1
ATOM 1978 O O . LYS A 1 245 ? 0.467 -13.946 -0.485 1.00 94.62 245 LYS A O 1
ATOM 1983 N N . VAL A 1 246 ? 0.638 -13.894 1.752 1.00 95.12 246 VAL A N 1
ATOM 1984 C CA . VAL A 1 246 ? 2.048 -14.302 1.815 1.00 95.12 246 VAL A CA 1
ATOM 1985 C C . VAL A 1 246 ? 2.137 -15.815 1.615 1.00 95.12 246 VAL A C 1
ATOM 1987 O O . VAL A 1 246 ? 1.626 -16.586 2.432 1.00 95.12 246 VAL A O 1
ATOM 1990 N N . SER A 1 247 ? 2.818 -16.266 0.558 1.00 91.00 247 SER A N 1
ATOM 1991 C CA . SER A 1 247 ? 2.890 -17.689 0.179 1.00 91.00 247 SER A CA 1
ATOM 1992 C C . SER A 1 247 ? 3.941 -18.480 0.974 1.00 91.00 247 SER A C 1
ATOM 1994 O O . SER A 1 247 ? 4.649 -19.327 0.427 1.00 91.00 247 SER A O 1
ATOM 1996 N N . LYS A 1 248 ? 4.087 -18.172 2.263 1.00 93.12 248 LYS A N 1
ATOM 1997 C CA . LYS A 1 248 ? 5.031 -18.813 3.187 1.00 93.12 248 LYS A CA 1
ATOM 1998 C C . LYS A 1 248 ? 4.272 -19.688 4.181 1.00 93.12 248 LYS A C 1
ATOM 2000 O O . LYS A 1 248 ? 3.069 -19.523 4.373 1.00 93.12 248 LYS A O 1
ATOM 2005 N N . ASN A 1 249 ? 4.963 -20.639 4.802 1.00 92.88 249 ASN A N 1
ATOM 2006 C CA . ASN A 1 249 ? 4.348 -21.474 5.832 1.00 92.88 249 ASN A CA 1
ATOM 2007 C C . ASN A 1 249 ? 4.108 -20.676 7.131 1.00 92.88 249 ASN A C 1
ATOM 2009 O O . ASN A 1 249 ? 4.683 -19.607 7.345 1.00 92.88 249 AS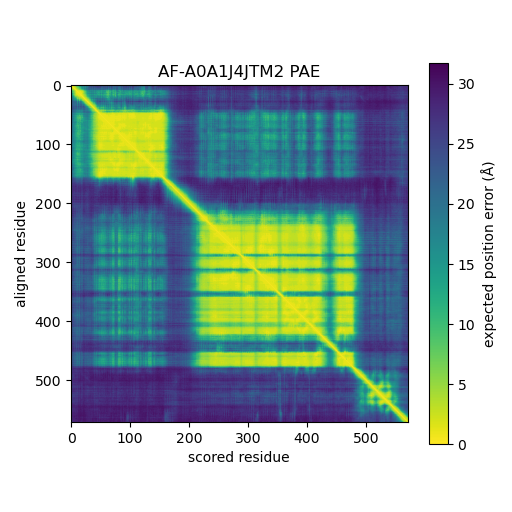N A O 1
ATOM 2013 N N . GLU A 1 250 ? 3.260 -21.204 8.013 1.00 91.06 250 GLU A N 1
ATOM 2014 C CA . GLU A 1 250 ? 2.872 -20.518 9.254 1.00 91.06 250 GLU A CA 1
ATOM 2015 C C . GLU A 1 250 ? 4.040 -20.315 10.231 1.00 91.06 250 GLU A C 1
ATOM 2017 O O . GLU A 1 250 ? 4.064 -19.334 10.973 1.00 91.06 250 GLU A O 1
ATOM 2022 N N . ILE A 1 251 ? 5.047 -21.194 10.200 1.00 90.44 251 ILE A N 1
ATOM 2023 C CA . ILE A 1 251 ? 6.257 -21.056 11.023 1.00 90.44 251 ILE A CA 1
ATOM 2024 C C . ILE A 1 251 ? 7.052 -19.820 10.584 1.00 90.44 251 ILE A C 1
ATOM 2026 O O . ILE A 1 251 ? 7.436 -19.003 11.420 1.00 90.44 251 ILE A O 1
ATOM 2030 N N . TRP A 1 252 ? 7.260 -19.651 9.276 1.00 93.50 252 TRP A N 1
ATOM 2031 C CA . TRP A 1 252 ? 7.926 -18.487 8.694 1.00 93.50 252 TRP A CA 1
ATOM 2032 C C . TRP A 1 252 ? 7.157 -17.210 9.017 1.00 93.50 252 TRP A C 1
ATOM 2034 O O . TRP A 1 252 ? 7.757 -16.255 9.503 1.00 93.50 252 TRP A O 1
ATOM 2044 N N . LYS A 1 253 ? 5.828 -17.207 8.817 1.00 94.12 253 LYS A N 1
ATOM 2045 C CA . LYS A 1 253 ? 4.988 -16.032 9.101 1.00 94.12 253 LYS A CA 1
ATOM 2046 C C . LYS A 1 253 ? 5.116 -15.625 10.560 1.00 94.12 253 LYS A C 1
ATOM 2048 O O . LYS A 1 253 ? 5.403 -14.468 10.832 1.00 94.12 253 LYS A O 1
ATOM 2053 N N . ARG A 1 254 ? 4.998 -16.574 11.492 1.00 90.56 254 ARG A N 1
ATOM 2054 C CA . ARG A 1 254 ? 5.156 -16.312 12.928 1.00 90.56 254 ARG A CA 1
ATOM 2055 C C . ARG A 1 254 ? 6.514 -15.690 13.253 1.00 90.56 254 ARG A C 1
ATOM 2057 O O . ARG A 1 254 ? 6.543 -14.639 13.882 1.00 90.56 254 ARG A O 1
ATOM 2064 N N . LYS A 1 255 ? 7.614 -16.292 12.783 1.00 93.31 255 LYS A N 1
ATOM 2065 C CA . LYS A 1 255 ? 8.976 -15.773 13.012 1.00 93.31 255 LYS A CA 1
ATOM 2066 C C . LYS A 1 255 ? 9.178 -14.383 12.406 1.00 93.31 255 LYS A C 1
ATOM 2068 O O . LYS A 1 255 ? 9.820 -13.532 13.013 1.00 93.31 255 LYS A O 1
ATOM 2073 N N . PHE A 1 256 ? 8.653 -14.151 11.204 1.00 95.31 256 PHE A N 1
ATOM 2074 C CA . PHE A 1 256 ? 8.716 -12.850 10.539 1.00 95.31 256 PHE A CA 1
ATOM 2075 C C . PHE A 1 256 ? 7.989 -11.787 11.362 1.00 95.31 256 PHE A C 1
ATOM 2077 O O . PHE A 1 256 ? 8.552 -10.736 11.665 1.00 95.31 256 PHE A O 1
ATOM 2084 N N . LEU A 1 257 ? 6.757 -12.096 11.759 1.00 94.31 257 LEU A N 1
ATOM 2085 C CA . LEU A 1 257 ? 5.893 -11.203 12.512 1.00 94.31 257 LEU A CA 1
ATOM 2086 C C . LEU A 1 257 ? 6.508 -10.817 13.843 1.00 94.31 257 LEU A C 1
ATOM 2088 O O . LEU A 1 257 ? 6.631 -9.632 14.116 1.00 94.31 257 LEU A O 1
ATOM 2092 N N . GLU A 1 258 ? 6.960 -11.804 14.609 1.00 93.12 258 GLU A N 1
ATOM 2093 C CA . GLU A 1 258 ? 7.625 -11.599 15.890 1.00 93.12 258 GLU A CA 1
ATOM 2094 C C . GLU A 1 258 ? 8.795 -10.611 15.776 1.00 93.12 258 GLU A C 1
ATOM 2096 O O . GLU A 1 258 ? 8.867 -9.645 16.535 1.00 93.12 258 GLU A O 1
ATOM 2101 N N . LYS A 1 259 ? 9.674 -10.790 14.779 1.00 95.00 259 LYS A N 1
ATOM 2102 C CA . LYS A 1 259 ? 10.820 -9.895 14.556 1.00 95.00 259 LYS A CA 1
ATOM 2103 C C . LYS A 1 259 ? 10.385 -8.471 14.222 1.00 95.00 259 LYS A C 1
ATOM 2105 O O . LYS A 1 259 ? 10.822 -7.528 14.877 1.00 95.00 259 LYS A O 1
ATOM 2110 N N . VAL A 1 260 ? 9.505 -8.315 13.232 1.00 95.62 260 VAL A N 1
ATOM 2111 C CA . VAL A 1 260 ? 9.047 -6.992 12.779 1.00 95.62 260 VAL A CA 1
ATOM 2112 C C . VAL A 1 260 ? 8.315 -6.255 13.893 1.00 95.62 260 VAL A C 1
ATOM 2114 O O . VAL A 1 260 ? 8.542 -5.065 14.097 1.00 95.62 260 VAL A O 1
ATOM 2117 N N . THR A 1 261 ? 7.456 -6.943 14.641 1.00 94.06 261 THR A N 1
ATOM 2118 C CA . THR A 1 261 ? 6.666 -6.307 15.694 1.00 94.06 261 THR A CA 1
ATOM 2119 C C . THR A 1 261 ? 7.516 -5.949 16.899 1.00 94.06 261 THR A C 1
ATOM 2121 O O . THR A 1 261 ? 7.324 -4.880 17.469 1.00 94.06 261 THR A O 1
ATOM 2124 N N . ASN A 1 262 ? 8.474 -6.802 17.276 1.00 94.38 262 ASN A N 1
ATOM 2125 C CA . ASN A 1 262 ? 9.384 -6.510 18.379 1.00 94.38 262 ASN A CA 1
ATOM 2126 C C . ASN A 1 262 ? 10.207 -5.253 18.092 1.00 94.38 262 ASN A C 1
ATOM 2128 O O . ASN A 1 262 ? 10.341 -4.404 18.971 1.00 94.38 262 ASN A O 1
ATOM 2132 N N . ASP A 1 263 ? 10.715 -5.103 16.870 1.00 96.12 263 ASP A N 1
ATOM 2133 C CA . ASP A 1 263 ? 11.453 -3.903 16.482 1.00 96.12 263 ASP A CA 1
ATOM 2134 C C . ASP A 1 263 ? 10.532 -2.685 16.385 1.00 96.12 263 ASP A C 1
ATOM 2136 O O . ASP A 1 263 ? 10.830 -1.652 16.982 1.00 96.12 263 ASP A O 1
ATOM 2140 N N . PHE A 1 264 ? 9.361 -2.815 15.754 1.00 95.94 264 PHE A N 1
ATOM 2141 C CA . PHE A 1 264 ? 8.407 -1.709 15.661 1.00 95.94 264 PHE A CA 1
ATOM 2142 C C . PHE A 1 264 ? 7.961 -1.200 17.040 1.00 95.94 264 PHE A C 1
ATOM 2144 O O . PHE A 1 264 ? 7.924 0.007 17.255 1.00 95.94 264 PHE A O 1
ATOM 2151 N N . PHE A 1 265 ? 7.702 -2.085 18.009 1.00 94.50 265 PHE A N 1
ATOM 2152 C CA . PHE A 1 265 ? 7.319 -1.669 19.362 1.00 94.50 265 PHE A CA 1
ATOM 2153 C C . PHE A 1 265 ? 8.438 -0.986 20.144 1.00 94.50 265 PHE A C 1
ATOM 2155 O O . PHE A 1 265 ? 8.138 -0.175 21.023 1.00 94.50 265 PHE A O 1
ATOM 2162 N N . LYS A 1 266 ? 9.711 -1.270 19.842 1.00 95.31 266 LYS A N 1
ATOM 2163 C CA . LYS A 1 266 ? 10.828 -0.491 20.398 1.00 95.31 266 LYS A CA 1
ATOM 2164 C C . LYS A 1 266 ? 10.781 0.948 19.878 1.00 95.31 266 LYS A C 1
ATOM 2166 O O . LYS A 1 266 ? 10.969 1.872 20.663 1.00 95.31 266 LYS A O 1
ATOM 2171 N N . ILE A 1 267 ? 10.480 1.130 18.589 1.00 96.44 267 ILE A N 1
ATOM 2172 C CA . ILE A 1 267 ? 10.378 2.448 17.941 1.00 96.44 267 ILE A CA 1
ATOM 2173 C C . ILE A 1 267 ? 9.168 3.219 18.475 1.00 96.44 267 ILE A C 1
ATOM 2175 O O . ILE A 1 267 ? 9.302 4.351 18.932 1.00 96.44 267 ILE A O 1
ATOM 2179 N N . SER A 1 268 ? 7.991 2.589 18.462 1.00 95.62 268 SER A N 1
ATOM 2180 C CA . SER A 1 268 ? 6.727 3.210 18.870 1.00 95.62 268 SER A CA 1
ATOM 2181 C C . SER A 1 268 ? 6.557 3.317 20.384 1.00 95.62 268 SER A C 1
ATOM 2183 O O . SER A 1 268 ? 5.530 3.795 20.852 1.00 95.62 268 SER A O 1
ATOM 2185 N N . LYS A 1 269 ? 7.524 2.834 21.178 1.00 95.06 269 LYS A N 1
ATOM 2186 C CA . LYS A 1 269 ? 7.438 2.765 22.648 1.00 95.06 269 LYS A CA 1
ATOM 2187 C C . LYS A 1 269 ? 6.177 2.028 23.129 1.00 95.06 269 LYS A C 1
ATOM 2189 O O . LYS A 1 269 ? 5.613 2.349 24.171 1.00 95.06 269 LYS A O 1
ATOM 2194 N N . GLY A 1 270 ? 5.751 1.015 22.372 1.00 89.44 270 GLY A N 1
ATOM 2195 C CA . GLY A 1 270 ? 4.542 0.232 22.638 1.00 89.44 270 GLY A CA 1
ATOM 2196 C C . GLY A 1 270 ? 3.252 0.792 22.028 1.00 89.44 270 GLY A C 1
ATOM 2197 O O . GLY A 1 270 ? 2.207 0.163 22.185 1.00 89.44 270 GLY A O 1
ATOM 2198 N N . GLU A 1 271 ? 3.297 1.925 21.325 1.00 91.19 271 GLU A N 1
ATOM 2199 C CA . GLU A 1 271 ? 2.135 2.509 20.645 1.00 91.19 271 GLU A CA 1
ATOM 2200 C C . GLU A 1 271 ? 1.839 1.833 19.290 1.00 91.19 271 GLU A C 1
ATOM 2202 O O . GLU A 1 271 ? 2.637 1.054 18.758 1.00 91.19 271 GLU A O 1
ATOM 2207 N N . LYS A 1 272 ? 0.654 2.113 18.726 1.00 88.06 272 LYS A N 1
ATOM 2208 C CA . LYS A 1 272 ? 0.166 1.522 17.459 1.00 88.06 272 LYS A CA 1
ATOM 2209 C C . LYS A 1 272 ? 0.745 2.188 16.205 1.00 88.06 272 LYS A C 1
ATOM 2211 O O . LYS A 1 272 ? 0.737 1.583 15.130 1.00 88.06 272 LYS A O 1
ATOM 2216 N N . CYS A 1 273 ? 1.223 3.418 16.343 1.00 93.88 273 CYS A N 1
ATOM 2217 C CA . CYS A 1 273 ? 1.890 4.184 15.302 1.00 93.88 273 CYS A CA 1
ATOM 2218 C C . CYS A 1 273 ? 3.200 4.770 15.840 1.00 93.88 273 CYS A C 1
ATOM 2220 O O . CYS A 1 273 ? 3.422 4.830 17.047 1.00 93.88 273 CYS A O 1
ATOM 2222 N N . ALA A 1 274 ? 4.083 5.158 14.929 1.00 96.06 274 ALA A N 1
ATOM 2223 C CA . ALA A 1 274 ? 5.311 5.884 15.224 1.00 96.06 274 ALA A CA 1
ATOM 2224 C C . ALA A 1 274 ? 5.504 6.972 14.168 1.00 96.06 274 ALA A C 1
ATOM 2226 O O . ALA A 1 274 ? 5.046 6.816 13.035 1.00 96.06 274 ALA A O 1
ATOM 2227 N N . LYS A 1 275 ? 6.200 8.060 14.503 1.00 96.62 275 LYS A N 1
ATOM 2228 C CA . LYS A 1 275 ? 6.535 9.073 13.497 1.00 96.62 275 LYS A CA 1
ATOM 2229 C C . LYS A 1 275 ? 7.450 8.476 12.436 1.00 96.62 275 LYS A C 1
ATOM 2231 O O . LYS A 1 275 ? 8.348 7.697 12.756 1.00 96.62 275 LYS A O 1
ATOM 2236 N N . ILE A 1 276 ? 7.246 8.868 11.182 1.00 96.19 276 ILE A N 1
ATOM 2237 C CA . ILE A 1 276 ? 8.046 8.368 10.056 1.00 96.19 276 ILE A CA 1
ATOM 2238 C C . ILE A 1 276 ? 9.549 8.601 10.263 1.00 96.19 276 ILE A C 1
ATOM 2240 O O . ILE A 1 276 ? 10.348 7.699 10.015 1.00 96.19 276 ILE A O 1
ATOM 2244 N N . ASP A 1 277 ? 9.923 9.766 10.795 1.00 96.88 277 ASP A N 1
ATOM 2245 C CA . ASP A 1 277 ? 11.316 10.118 11.075 1.00 96.88 277 ASP A CA 1
ATOM 2246 C C . ASP A 1 277 ? 11.938 9.186 12.118 1.00 96.88 277 ASP A C 1
ATOM 2248 O O . ASP A 1 277 ? 13.048 8.697 11.917 1.00 96.88 277 ASP A O 1
ATOM 2252 N N . ASP A 1 278 ? 11.210 8.867 13.193 1.00 97.38 278 ASP A N 1
ATOM 2253 C CA . ASP A 1 278 ? 11.686 7.964 14.249 1.00 97.38 278 ASP A CA 1
ATOM 2254 C C . ASP A 1 278 ? 11.922 6.549 13.696 1.00 97.38 278 ASP A C 1
ATOM 2256 O O . ASP A 1 278 ? 12.920 5.898 14.019 1.00 97.38 278 ASP A O 1
ATOM 2260 N N . VAL A 1 279 ? 11.034 6.085 12.808 1.00 97.50 279 VAL A N 1
ATOM 2261 C CA . VAL A 1 279 ? 11.173 4.791 12.126 1.00 97.50 279 VAL A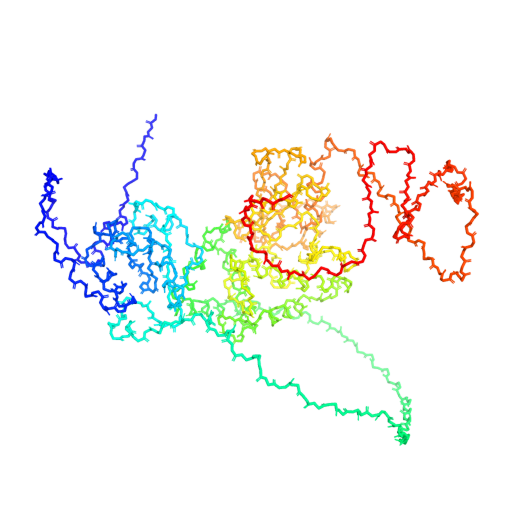 CA 1
ATOM 2262 C C . VAL A 1 279 ? 12.397 4.780 11.211 1.00 97.50 279 VAL A C 1
ATOM 2264 O O . VAL A 1 279 ? 13.172 3.823 11.240 1.00 97.50 279 VAL A O 1
ATOM 2267 N N . ILE A 1 280 ? 12.608 5.835 10.421 1.00 96.94 280 ILE A N 1
ATOM 2268 C CA . ILE A 1 280 ? 13.765 5.943 9.522 1.00 96.94 280 ILE A CA 1
ATOM 2269 C C . ILE A 1 280 ? 15.068 6.015 10.320 1.00 96.94 280 ILE A C 1
ATOM 2271 O O . ILE A 1 280 ? 16.005 5.286 10.002 1.00 96.94 280 ILE A O 1
ATOM 2275 N N . GLN A 1 281 ? 15.130 6.820 11.382 1.00 96.38 281 GLN A N 1
ATOM 2276 C CA . GLN A 1 281 ? 16.313 6.891 12.242 1.00 96.38 281 GLN A CA 1
ATOM 2277 C C . GLN A 1 281 ? 16.626 5.537 12.879 1.00 96.38 281 GLN A C 1
ATOM 2279 O O . GLN A 1 281 ? 17.782 5.122 12.906 1.00 96.38 281 GLN A O 1
ATOM 2284 N N . TYR A 1 282 ? 15.611 4.793 13.325 1.00 97.00 282 TYR A N 1
ATOM 2285 C CA . TYR A 1 282 ? 15.819 3.437 13.826 1.00 97.00 282 TYR A CA 1
ATOM 2286 C C . TYR A 1 282 ? 16.368 2.490 12.752 1.00 97.00 282 TYR A C 1
ATOM 2288 O O . TYR A 1 282 ? 17.327 1.764 13.013 1.00 97.00 282 TYR A O 1
ATOM 2296 N N . ILE A 1 283 ? 15.803 2.519 11.538 1.00 96.25 283 ILE A N 1
ATOM 2297 C CA . ILE A 1 283 ? 16.299 1.736 10.395 1.00 96.25 283 ILE A CA 1
ATOM 2298 C C . ILE A 1 283 ? 17.783 2.029 10.167 1.00 96.25 283 ILE A C 1
ATOM 2300 O O . ILE A 1 283 ? 18.580 1.097 10.070 1.00 96.25 283 ILE A O 1
ATOM 2304 N N . LEU A 1 284 ? 18.163 3.305 10.126 1.00 95.50 284 LEU A N 1
ATOM 2305 C CA . LEU A 1 284 ? 19.552 3.708 9.933 1.00 95.50 284 LEU A CA 1
ATOM 2306 C C . LEU A 1 284 ? 20.452 3.269 11.087 1.00 95.50 284 LEU A C 1
ATOM 2308 O O . LEU A 1 284 ? 21.556 2.832 10.819 1.00 95.50 284 LEU A O 1
ATOM 2312 N N . ASN A 1 285 ? 19.997 3.334 12.338 1.00 94.19 285 ASN A N 1
ATOM 2313 C CA . ASN A 1 285 ? 20.820 2.983 13.498 1.00 94.19 285 ASN A CA 1
ATOM 2314 C C . ASN A 1 285 ? 21.031 1.469 13.662 1.00 94.19 285 ASN A C 1
ATOM 2316 O O . ASN A 1 285 ? 22.087 1.044 14.125 1.00 94.19 285 ASN A O 1
ATOM 2320 N N . VAL A 1 286 ? 20.029 0.649 13.320 1.00 93.19 286 VAL A N 1
ATOM 2321 C CA . VAL A 1 286 ? 20.115 -0.819 13.451 1.00 93.19 286 VAL A CA 1
ATOM 2322 C C . VAL A 1 286 ? 20.861 -1.456 12.282 1.00 93.19 286 VAL A C 1
ATOM 2324 O O . VAL A 1 286 ? 21.529 -2.477 12.456 1.00 93.19 286 VAL A O 1
ATOM 2327 N N . ASN A 1 287 ? 20.781 -0.863 11.090 1.00 78.06 287 ASN A N 1
ATOM 2328 C CA . ASN A 1 287 ? 21.725 -1.195 10.032 1.00 78.06 287 ASN A CA 1
ATOM 2329 C C . ASN A 1 287 ? 23.066 -0.604 10.469 1.00 78.06 287 ASN A C 1
ATOM 2331 O O . ASN A 1 287 ? 23.148 0.588 10.720 1.00 78.06 287 ASN A O 1
ATOM 2335 N N . GLN A 1 288 ? 24.132 -1.392 10.574 1.00 74.00 288 GLN A N 1
ATOM 2336 C CA . GLN A 1 288 ? 25.456 -0.804 10.776 1.00 74.00 288 GLN A CA 1
ATOM 2337 C C . GLN A 1 288 ? 25.733 0.119 9.577 1.00 74.00 288 GLN A C 1
ATOM 2339 O O . GLN A 1 288 ? 26.012 -0.361 8.479 1.00 74.00 288 GLN A O 1
ATOM 2344 N N . VAL A 1 289 ? 25.575 1.438 9.767 1.00 65.75 289 VAL A N 1
ATOM 2345 C CA . VAL A 1 289 ? 25.592 2.462 8.698 1.00 65.75 289 VAL A CA 1
ATOM 2346 C C . VAL A 1 289 ? 26.841 2.352 7.824 1.00 65.75 289 VAL A C 1
ATOM 2348 O O . VAL A 1 289 ? 26.803 2.720 6.655 1.00 65.75 289 VAL A O 1
ATOM 2351 N N . SER A 1 290 ? 27.911 1.755 8.354 1.00 71.81 290 SER A N 1
ATOM 2352 C CA . SER A 1 290 ? 29.150 1.414 7.654 1.00 71.81 290 SER A CA 1
ATOM 2353 C C . SER A 1 290 ? 28.965 0.689 6.315 1.00 71.81 290 SER A C 1
ATOM 2355 O O . SER A 1 290 ? 29.858 0.763 5.476 1.00 71.81 290 SER A O 1
ATOM 2357 N N . ILE A 1 291 ? 27.836 0.011 6.080 1.00 80.81 291 ILE A N 1
ATOM 2358 C CA . ILE A 1 291 ? 27.571 -0.694 4.815 1.00 80.81 291 ILE A CA 1
ATOM 2359 C C . ILE A 1 291 ? 27.101 0.265 3.705 1.00 80.81 291 ILE A C 1
ATOM 2361 O O . ILE A 1 291 ? 27.300 -0.021 2.524 1.00 80.81 291 ILE A O 1
ATOM 2365 N N . ILE A 1 292 ? 26.481 1.401 4.045 1.00 88.38 292 ILE A N 1
ATOM 2366 C CA . ILE A 1 292 ? 25.938 2.340 3.055 1.00 88.38 292 ILE A CA 1
ATOM 2367 C C . ILE A 1 292 ? 26.980 3.424 2.774 1.00 88.38 292 ILE A C 1
ATOM 2369 O O . ILE A 1 292 ? 27.339 4.165 3.688 1.00 88.38 292 ILE A O 1
ATOM 2373 N N . PRO A 1 293 ? 27.431 3.589 1.518 1.00 90.69 293 PRO A N 1
ATOM 2374 C CA . PRO A 1 293 ? 28.325 4.685 1.172 1.00 90.69 293 PRO A CA 1
ATOM 2375 C C . PRO A 1 293 ? 27.705 6.044 1.530 1.00 90.69 293 PRO A C 1
ATOM 2377 O O . PRO A 1 293 ? 26.525 6.288 1.251 1.00 90.69 293 PRO A O 1
ATOM 2380 N N . ASN A 1 294 ? 28.490 6.942 2.130 1.00 90.25 294 ASN A N 1
ATOM 2381 C CA . ASN A 1 294 ? 28.016 8.246 2.616 1.00 90.25 294 ASN A CA 1
ATOM 2382 C C . ASN A 1 294 ? 27.317 9.064 1.514 1.00 90.25 294 ASN A C 1
ATOM 2384 O O . ASN A 1 294 ? 26.324 9.751 1.761 1.00 90.25 294 ASN A O 1
ATOM 2388 N N . GLU A 1 295 ? 27.776 8.944 0.269 1.00 90.69 295 GLU A N 1
ATOM 2389 C CA . GLU A 1 295 ? 27.200 9.599 -0.905 1.00 90.69 295 GLU A CA 1
ATOM 2390 C C . GLU A 1 295 ? 25.808 9.081 -1.305 1.00 90.69 295 GLU A C 1
ATOM 2392 O O . GLU A 1 295 ? 25.120 9.731 -2.098 1.00 90.69 295 GLU A O 1
ATOM 2397 N N . LYS A 1 296 ? 25.372 7.933 -0.770 1.00 91.81 296 LYS A N 1
ATOM 2398 C CA . LYS A 1 296 ? 24.031 7.362 -0.975 1.00 91.81 296 LYS A CA 1
ATOM 2399 C C . LYS A 1 296 ? 23.086 7.595 0.201 1.00 91.81 296 LYS A C 1
ATOM 2401 O O . LYS A 1 296 ? 21.878 7.492 0.004 1.00 91.81 296 LYS A O 1
ATOM 2406 N N . LEU A 1 297 ? 23.586 7.945 1.389 1.00 92.75 297 LEU A N 1
ATOM 2407 C CA . LEU A 1 297 ? 22.778 8.012 2.614 1.00 92.75 297 LEU A CA 1
ATOM 2408 C C . LEU A 1 297 ? 21.532 8.904 2.468 1.00 92.75 297 LEU A C 1
ATOM 2410 O O . LEU A 1 297 ? 20.420 8.464 2.747 1.00 92.75 297 LEU A O 1
ATOM 2414 N N . ASN A 1 298 ? 21.688 10.122 1.940 1.00 93.19 298 ASN A N 1
ATOM 2415 C CA . ASN A 1 298 ? 20.549 11.027 1.722 1.00 93.19 298 ASN A CA 1
ATOM 2416 C C . ASN A 1 298 ? 19.534 10.472 0.712 1.00 93.19 298 ASN A C 1
ATOM 2418 O O . ASN A 1 298 ? 18.331 10.651 0.883 1.00 93.19 298 ASN A O 1
ATOM 2422 N N . SER A 1 299 ? 20.004 9.782 -0.330 1.00 93.56 299 SER A N 1
ATOM 2423 C CA . SER A 1 299 ? 19.123 9.127 -1.302 1.00 93.56 299 SER A CA 1
ATOM 2424 C C . SER A 1 299 ? 18.340 7.986 -0.656 1.00 93.56 299 SER A C 1
ATOM 2426 O O . SER A 1 299 ? 17.143 7.872 -0.894 1.00 93.56 299 SER A O 1
ATOM 2428 N N . VAL A 1 300 ? 18.971 7.207 0.229 1.00 94.62 300 VAL A N 1
ATOM 2429 C CA . VAL A 1 300 ? 18.295 6.159 1.009 1.00 94.62 300 VAL A CA 1
ATOM 2430 C C . VAL A 1 300 ? 17.219 6.749 1.918 1.00 94.62 300 VAL A C 1
ATOM 2432 O O . VAL A 1 300 ? 16.097 6.252 1.911 1.00 94.62 300 VAL A O 1
ATOM 2435 N N . ILE A 1 301 ? 17.518 7.832 2.642 1.00 94.81 301 ILE A N 1
ATOM 2436 C CA . ILE A 1 301 ? 16.545 8.528 3.502 1.00 94.81 301 ILE A CA 1
ATOM 2437 C C . ILE A 1 301 ? 15.340 9.000 2.684 1.00 94.81 301 ILE A C 1
ATOM 2439 O O . ILE A 1 301 ? 14.198 8.666 3.002 1.00 94.81 301 ILE A O 1
ATOM 2443 N N . ASN A 1 302 ? 15.588 9.715 1.584 1.00 93.94 302 ASN A N 1
ATOM 2444 C CA . ASN A 1 302 ? 14.530 10.218 0.708 1.00 93.94 302 ASN A CA 1
ATOM 2445 C C . ASN A 1 302 ? 13.689 9.080 0.116 1.00 93.94 302 ASN A C 1
ATOM 2447 O O . ASN A 1 302 ? 12.465 9.177 0.043 1.00 93.94 302 ASN A O 1
ATOM 2451 N N . ASN A 1 303 ? 14.334 7.982 -0.273 1.00 94.81 303 ASN A N 1
ATOM 2452 C CA . ASN A 1 303 ? 13.658 6.813 -0.816 1.00 94.81 303 ASN A CA 1
ATOM 2453 C C . ASN A 1 303 ? 12.832 6.076 0.242 1.00 94.81 303 ASN A C 1
ATOM 2455 O O . ASN A 1 303 ? 11.742 5.612 -0.079 1.00 94.81 303 ASN A O 1
ATOM 2459 N N . LEU A 1 304 ? 13.285 6.004 1.496 1.00 95.00 304 LEU A N 1
ATOM 2460 C CA . LEU A 1 304 ? 12.483 5.464 2.597 1.00 95.00 304 LEU A CA 1
ATOM 2461 C C . LEU A 1 304 ? 11.228 6.313 2.830 1.00 95.00 304 LEU A C 1
ATOM 2463 O O . LEU A 1 304 ? 10.131 5.755 2.888 1.00 95.00 304 LEU A O 1
ATOM 2467 N N . HIS A 1 305 ? 11.358 7.644 2.866 1.00 93.62 305 HIS A N 1
ATOM 2468 C CA . HIS A 1 305 ? 10.199 8.541 2.930 1.00 93.62 305 HIS A CA 1
ATOM 2469 C C . HIS A 1 305 ? 9.229 8.302 1.771 1.00 93.62 305 HIS A C 1
ATOM 2471 O O . HIS A 1 305 ? 8.029 8.138 1.990 1.00 93.62 305 HIS A O 1
ATOM 2477 N N . ALA A 1 306 ? 9.749 8.239 0.544 1.00 91.56 306 ALA A N 1
ATOM 2478 C CA . ALA A 1 306 ? 8.945 7.995 -0.644 1.00 91.56 306 ALA A CA 1
ATOM 2479 C C . ALA A 1 306 ? 8.234 6.633 -0.579 1.00 91.56 306 ALA A C 1
ATOM 2481 O O . ALA A 1 306 ? 7.039 6.552 -0.851 1.00 91.56 306 ALA A O 1
ATOM 2482 N N . ILE A 1 307 ? 8.924 5.562 -0.168 1.00 92.81 307 ILE A N 1
ATOM 2483 C CA . ILE A 1 307 ? 8.316 4.232 -0.040 1.00 92.81 307 ILE A CA 1
ATOM 2484 C C . ILE A 1 307 ? 7.197 4.250 0.995 1.00 92.81 307 ILE A C 1
ATOM 2486 O O . ILE A 1 307 ? 6.141 3.696 0.710 1.00 92.81 307 ILE A O 1
ATOM 2490 N N . PHE A 1 308 ? 7.374 4.883 2.156 1.00 91.12 308 PHE A N 1
ATOM 2491 C CA . PHE A 1 308 ? 6.281 5.012 3.122 1.00 91.12 308 PHE A CA 1
ATOM 2492 C C . PHE A 1 308 ? 5.104 5.792 2.535 1.00 91.12 308 PHE A C 1
ATOM 2494 O O . PHE A 1 308 ? 3.969 5.337 2.649 1.00 91.12 308 PHE A O 1
ATOM 2501 N N . GLN A 1 309 ? 5.352 6.894 1.825 1.00 87.62 309 GLN A N 1
ATOM 2502 C CA . GLN A 1 309 ? 4.288 7.655 1.163 1.00 87.62 309 GLN A CA 1
ATOM 2503 C C . GLN A 1 309 ? 3.515 6.804 0.140 1.00 87.62 309 GLN A C 1
ATOM 2505 O O . GLN A 1 309 ? 2.286 6.805 0.149 1.00 87.62 309 GLN A O 1
ATOM 2510 N N . PHE A 1 310 ? 4.210 6.017 -0.688 1.00 84.31 310 PHE A N 1
ATOM 2511 C CA . PHE A 1 310 ? 3.583 5.174 -1.715 1.00 84.31 310 PHE A CA 1
ATOM 2512 C C . PHE A 1 310 ? 2.986 3.862 -1.184 1.00 84.31 310 PHE A C 1
ATOM 2514 O O . PHE A 1 310 ? 2.049 3.325 -1.773 1.00 84.31 310 PHE A O 1
ATOM 2521 N N . ALA A 1 311 ? 3.535 3.294 -0.108 1.00 75.12 311 ALA A N 1
ATOM 2522 C CA . ALA A 1 311 ? 3.093 2.010 0.435 1.00 75.12 311 ALA A CA 1
ATOM 2523 C C . ALA A 1 311 ? 1.819 2.130 1.277 1.00 75.12 311 ALA A C 1
ATOM 2525 O O . ALA A 1 311 ? 1.064 1.158 1.381 1.00 75.12 311 ALA A O 1
ATOM 2526 N N . THR A 1 312 ? 1.603 3.296 1.884 1.00 63.81 312 THR A N 1
ATOM 2527 C CA . THR A 1 312 ? 0.552 3.497 2.885 1.00 63.81 312 THR A CA 1
ATOM 2528 C C . THR A 1 312 ? -0.661 4.243 2.326 1.00 63.81 312 THR A C 1
ATOM 2530 O O . THR A 1 312 ? -1.771 3.996 2.793 1.00 63.81 312 THR A O 1
ATOM 2533 N N . ASN A 1 313 ? -0.510 5.036 1.253 1.00 54.94 313 ASN A N 1
ATOM 2534 C CA . ASN A 1 313 ? -1.597 5.861 0.725 1.00 54.94 313 ASN A CA 1
ATOM 2535 C C . ASN A 1 313 ? -1.760 5.828 -0.807 1.00 54.94 313 ASN A C 1
ATOM 2537 O O . ASN A 1 313 ? -0.857 6.148 -1.570 1.00 54.94 313 ASN A O 1
ATOM 2541 N N . GLU A 1 314 ? -3.000 5.583 -1.249 1.00 54.62 314 GLU A N 1
ATOM 2542 C CA . GLU A 1 314 ? -3.521 6.042 -2.552 1.00 54.62 314 GLU A CA 1
ATOM 2543 C C . GLU A 1 314 ? -3.919 7.536 -2.515 1.00 54.62 314 GLU A C 1
ATOM 2545 O O . GLU A 1 314 ? -4.347 8.103 -3.521 1.00 54.62 314 GLU A O 1
ATOM 2550 N N . SER A 1 315 ? -3.832 8.189 -1.350 1.00 56.50 315 SER A N 1
ATOM 2551 C CA . SER A 1 315 ? -4.130 9.612 -1.178 1.00 56.50 315 SER A CA 1
ATOM 2552 C C . SER A 1 315 ? -2.872 10.469 -1.249 1.00 56.50 315 SER A C 1
ATOM 2554 O O . SER A 1 315 ? -1.878 10.184 -0.596 1.00 56.50 315 SER A O 1
ATOM 2556 N N . SER A 1 316 ? -2.956 11.598 -1.948 1.00 59.53 316 SER A N 1
ATOM 2557 C CA . SER A 1 316 ? -1.888 12.597 -2.099 1.00 59.53 316 SER A CA 1
ATOM 2558 C C . SER A 1 316 ? -1.521 13.366 -0.814 1.00 59.53 316 SER A C 1
ATOM 2560 O O . SER A 1 316 ? -0.947 14.448 -0.897 1.00 59.53 316 SER A O 1
ATOM 2562 N N . GLN A 1 317 ? -1.925 12.886 0.364 1.00 72.25 317 GLN A N 1
ATOM 2563 C CA . GLN A 1 317 ? -1.656 13.543 1.643 1.00 72.25 317 GLN A CA 1
ATOM 2564 C C . GLN A 1 317 ? -0.330 13.045 2.214 1.00 72.25 317 GLN A C 1
ATOM 2566 O O . GLN A 1 317 ? -0.055 11.844 2.183 1.00 72.25 317 GLN A O 1
ATOM 2571 N N . GLN A 1 318 ? 0.469 13.979 2.737 1.00 78.12 318 GLN A N 1
ATOM 2572 C CA . GLN A 1 318 ? 1.671 13.655 3.499 1.00 78.12 318 GLN A CA 1
ATOM 2573 C C . GLN A 1 318 ? 1.300 12.824 4.728 1.00 78.12 318 GLN A C 1
ATOM 2575 O O . GLN A 1 318 ? 0.248 13.022 5.338 1.00 78.12 318 GLN A O 1
ATOM 2580 N N . ILE A 1 319 ? 2.157 11.857 5.032 1.00 83.12 319 ILE A N 1
ATOM 2581 C CA . ILE A 1 319 ? 1.981 10.901 6.116 1.00 83.12 319 ILE A CA 1
ATOM 2582 C C . ILE A 1 319 ? 3.084 11.172 7.117 1.00 83.12 319 ILE A C 1
ATOM 2584 O O . ILE A 1 319 ? 4.259 10.979 6.805 1.00 83.12 319 ILE A O 1
ATOM 2588 N N . ASP A 1 320 ? 2.682 11.601 8.305 1.00 91.50 320 ASP A N 1
ATOM 2589 C CA . ASP A 1 320 ? 3.612 11.895 9.393 1.00 91.50 320 ASP A CA 1
ATOM 2590 C C . ASP A 1 320 ? 3.816 10.673 10.305 1.00 91.50 320 ASP A C 1
ATOM 2592 O O . ASP A 1 320 ? 4.818 10.576 11.015 1.00 91.50 320 ASP A O 1
ATOM 2596 N N . GLU A 1 321 ? 2.890 9.710 10.256 1.00 94.50 321 GLU A N 1
ATOM 2597 C CA . GLU A 1 321 ? 2.855 8.534 11.125 1.00 94.50 321 GLU A CA 1
ATOM 2598 C C . GLU A 1 321 ? 2.783 7.228 10.329 1.00 94.50 321 GLU A C 1
ATOM 2600 O O . GLU A 1 321 ? 2.018 7.088 9.378 1.00 94.50 321 GLU A O 1
ATOM 2605 N N . VAL A 1 322 ? 3.561 6.243 10.762 1.00 94.69 322 VAL A N 1
ATOM 2606 C CA . VAL A 1 322 ? 3.628 4.888 10.215 1.00 94.69 322 VAL A CA 1
ATOM 2607 C C . VAL A 1 322 ? 2.930 3.949 11.189 1.00 94.69 322 VAL A C 1
ATOM 2609 O O . VAL A 1 322 ? 3.253 3.937 12.378 1.00 94.69 322 VAL A O 1
ATOM 2612 N N . THR A 1 323 ? 1.988 3.138 10.708 1.00 93.81 323 THR A N 1
ATOM 2613 C CA . THR A 1 323 ? 1.348 2.099 11.528 1.00 93.81 323 THR A CA 1
ATOM 2614 C C . THR A 1 323 ? 2.145 0.793 11.500 1.00 93.81 323 THR A C 1
ATOM 2616 O O . THR A 1 323 ? 2.967 0.556 10.612 1.00 93.81 323 THR A O 1
ATOM 2619 N N . ILE A 1 324 ? 1.859 -0.123 12.429 1.00 94.06 324 ILE A N 1
ATOM 2620 C CA . ILE A 1 324 ? 2.470 -1.463 12.409 1.00 94.06 324 ILE A CA 1
ATOM 2621 C C . ILE A 1 324 ? 2.167 -2.238 11.114 1.00 94.06 324 ILE A C 1
ATOM 2623 O O . ILE A 1 324 ? 2.998 -3.008 10.633 1.00 94.06 324 ILE A O 1
ATOM 2627 N N . VAL A 1 325 ? 0.996 -2.010 10.511 1.00 93.19 325 VAL A N 1
ATOM 2628 C CA . VAL A 1 325 ? 0.598 -2.630 9.239 1.00 93.19 325 VAL A CA 1
ATOM 2629 C C . VAL A 1 325 ? 1.491 -2.138 8.098 1.00 93.19 325 VAL A C 1
ATOM 2631 O O . VAL A 1 325 ? 1.896 -2.922 7.236 1.00 93.19 325 VAL A O 1
ATOM 2634 N N . ASP A 1 326 ? 1.839 -0.856 8.114 1.00 93.75 326 ASP A N 1
ATOM 2635 C CA . ASP A 1 326 ? 2.719 -0.239 7.125 1.00 93.75 326 ASP A CA 1
ATOM 2636 C C . ASP A 1 326 ? 4.152 -0.757 7.253 1.00 93.75 326 ASP A C 1
ATOM 2638 O O . ASP A 1 326 ? 4.766 -1.136 6.252 1.00 93.75 326 ASP A O 1
ATOM 2642 N N . ALA A 1 327 ? 4.648 -0.871 8.488 1.00 95.81 327 ALA A N 1
ATOM 2643 C CA . ALA A 1 327 ? 5.938 -1.484 8.788 1.00 95.81 327 ALA A CA 1
ATOM 2644 C C . ALA A 1 327 ? 6.008 -2.946 8.313 1.00 95.81 327 ALA A C 1
ATOM 2646 O O . ALA A 1 327 ? 6.970 -3.337 7.655 1.00 95.81 327 ALA A O 1
ATOM 2647 N N . ILE A 1 328 ? 4.962 -3.743 8.562 1.00 95.62 328 ILE A N 1
ATOM 2648 C CA . ILE A 1 328 ? 4.864 -5.129 8.078 1.00 95.62 328 ILE A CA 1
ATOM 2649 C C . ILE A 1 328 ? 4.948 -5.190 6.551 1.00 95.62 328 ILE A C 1
ATOM 2651 O O . ILE A 1 328 ? 5.732 -5.974 6.016 1.00 95.62 328 ILE A O 1
ATOM 2655 N N . LYS A 1 329 ? 4.177 -4.362 5.834 1.00 94.25 329 LYS A N 1
ATOM 2656 C CA . LYS A 1 329 ? 4.217 -4.315 4.362 1.00 94.25 329 LYS A CA 1
ATOM 2657 C C . LYS A 1 329 ? 5.596 -3.920 3.845 1.00 94.25 329 LYS A C 1
ATOM 2659 O O . LYS A 1 329 ? 6.060 -4.501 2.866 1.00 94.25 329 LYS A O 1
ATOM 2664 N N . LEU A 1 330 ? 6.244 -2.944 4.480 1.00 95.19 330 LEU A N 1
ATOM 2665 C CA . LEU A 1 330 ? 7.597 -2.535 4.119 1.00 95.19 330 LEU A CA 1
ATOM 2666 C C . LEU A 1 330 ? 8.578 -3.696 4.305 1.00 95.19 330 LEU A C 1
ATOM 2668 O O . LEU A 1 330 ? 9.323 -4.026 3.380 1.00 95.19 330 LEU A O 1
ATOM 2672 N N . CYS A 1 331 ? 8.528 -4.358 5.462 1.00 96.56 331 CYS A N 1
ATOM 2673 C CA . CYS A 1 331 ? 9.439 -5.448 5.771 1.00 96.56 331 CYS A CA 1
ATOM 2674 C C . CYS A 1 331 ? 9.229 -6.684 4.891 1.00 96.56 331 CYS A C 1
ATOM 2676 O O . CYS A 1 331 ? 10.196 -7.343 4.513 1.00 96.56 331 CYS A O 1
ATOM 2678 N N . LEU A 1 332 ? 7.987 -6.975 4.493 1.00 96.06 332 LEU A N 1
ATOM 2679 C CA . LEU A 1 332 ? 7.696 -8.041 3.531 1.00 96.06 332 LEU A CA 1
ATOM 2680 C C . LEU A 1 332 ? 8.344 -7.789 2.163 1.00 96.06 332 LEU A C 1
ATOM 2682 O O . LEU A 1 332 ? 8.630 -8.747 1.454 1.00 96.06 332 LEU A O 1
ATOM 2686 N N . ARG A 1 333 ? 8.580 -6.526 1.787 1.00 94.25 333 ARG A N 1
ATOM 2687 C CA . ARG A 1 333 ? 9.127 -6.146 0.474 1.00 94.25 333 ARG A CA 1
ATOM 2688 C C . ARG A 1 333 ? 10.638 -5.989 0.471 1.00 94.25 333 ARG A C 1
ATOM 2690 O O . ARG A 1 333 ? 11.276 -6.321 -0.520 1.00 94.25 333 ARG A O 1
ATOM 2697 N N . PHE A 1 334 ? 11.197 -5.439 1.543 1.00 95.06 334 PHE A N 1
ATOM 2698 C CA . PHE A 1 334 ? 12.596 -5.006 1.561 1.00 95.06 334 PHE A CA 1
ATOM 2699 C C . PHE A 1 334 ? 13.426 -5.645 2.680 1.00 95.06 334 PHE A C 1
ATOM 2701 O O . PHE A 1 334 ? 14.614 -5.360 2.779 1.00 95.06 334 PHE A O 1
ATOM 2708 N N . GLY A 1 335 ? 12.845 -6.540 3.481 1.00 95.00 335 GLY A N 1
ATOM 2709 C CA . GLY A 1 335 ? 13.544 -7.275 4.537 1.00 95.00 335 GLY A CA 1
ATOM 2710 C C . GLY A 1 335 ? 13.237 -6.742 5.931 1.00 95.00 335 GLY A C 1
ATOM 2711 O O . GLY A 1 335 ? 12.446 -5.820 6.110 1.00 95.00 335 GLY A O 1
ATOM 2712 N N . LEU A 1 336 ? 13.843 -7.339 6.953 1.00 96.06 336 LEU A N 1
ATOM 2713 C CA . LEU A 1 336 ? 13.663 -6.881 8.332 1.00 96.06 336 LEU A CA 1
ATOM 2714 C C . LEU A 1 336 ? 14.249 -5.477 8.528 1.00 96.06 336 LEU A C 1
ATOM 2716 O O . LEU A 1 336 ? 15.064 -5.026 7.727 1.00 96.06 336 LEU A O 1
ATOM 2720 N N . PHE A 1 337 ? 13.889 -4.800 9.623 1.00 95.94 337 PHE A N 1
ATOM 2721 C CA . PHE A 1 337 ? 14.373 -3.447 9.940 1.00 95.94 337 PHE A CA 1
ATOM 2722 C C . PHE A 1 337 ? 15.889 -3.286 9.774 1.00 95.94 337 PHE A C 1
ATOM 2724 O O . PHE A 1 337 ? 16.346 -2.336 9.139 1.00 95.94 337 PHE A O 1
ATOM 2731 N N . LYS A 1 338 ? 16.654 -4.270 10.253 1.00 94.62 338 LYS A N 1
ATOM 2732 C CA . LYS A 1 338 ? 18.120 -4.331 10.151 1.00 94.62 338 LYS A CA 1
ATOM 2733 C C . LYS A 1 338 ? 18.692 -4.487 8.735 1.00 94.62 338 LYS A C 1
ATOM 2735 O O . LYS A 1 338 ? 19.895 -4.351 8.580 1.00 94.62 338 LYS A O 1
ATOM 2740 N N . ASP A 1 339 ? 17.856 -4.809 7.748 1.00 93.06 339 ASP A N 1
ATOM 2741 C CA . ASP A 1 339 ? 18.237 -5.055 6.350 1.00 93.06 339 ASP A CA 1
ATOM 2742 C C . ASP A 1 339 ? 17.641 -3.997 5.395 1.00 93.06 339 ASP A C 1
ATOM 2744 O O . ASP A 1 339 ? 18.010 -3.935 4.216 1.00 93.06 339 ASP A O 1
ATOM 2748 N N . LEU A 1 340 ? 16.698 -3.173 5.879 1.00 94.44 340 LEU A N 1
ATOM 2749 C CA . LEU A 1 340 ? 15.953 -2.204 5.069 1.00 94.44 340 LEU A CA 1
ATOM 2750 C C . LEU A 1 340 ? 16.864 -1.154 4.432 1.00 94.44 340 LEU A C 1
ATOM 2752 O O . LEU A 1 340 ? 16.745 -0.898 3.235 1.00 94.44 340 LEU A O 1
ATOM 2756 N N . ALA A 1 341 ? 17.773 -0.552 5.204 1.00 95.06 341 ALA A N 1
ATOM 2757 C CA . ALA A 1 341 ? 18.611 0.532 4.701 1.00 95.06 341 ALA A CA 1
ATOM 2758 C C . ALA A 1 341 ? 19.554 0.030 3.597 1.00 95.06 341 ALA A C 1
ATOM 2760 O O . ALA A 1 341 ? 19.666 0.659 2.545 1.00 95.06 341 ALA A O 1
ATOM 2761 N N . SER A 1 342 ? 20.166 -1.141 3.802 1.00 93.25 342 SER A N 1
ATOM 2762 C CA . SER A 1 342 ? 20.995 -1.798 2.787 1.00 93.25 342 SER A CA 1
ATOM 2763 C C . SER A 1 342 ? 20.182 -2.141 1.532 1.00 93.25 342 SER A C 1
ATOM 2765 O O . SER A 1 342 ? 20.559 -1.743 0.430 1.00 93.25 342 SER A O 1
ATOM 2767 N N . SER A 1 343 ? 19.012 -2.769 1.694 1.00 94.06 343 SER A N 1
ATOM 2768 C CA . SER A 1 343 ? 18.156 -3.175 0.569 1.00 94.06 343 SER A CA 1
ATOM 2769 C C . SER A 1 343 ? 17.634 -1.988 -0.244 1.00 94.06 343 SER A C 1
ATOM 2771 O O . SER A 1 343 ? 17.534 -2.079 -1.466 1.00 94.06 343 SER A O 1
ATOM 2773 N N . VAL A 1 344 ? 17.311 -0.868 0.411 1.00 95.19 344 VAL A N 1
ATOM 2774 C CA . VAL A 1 344 ? 16.934 0.383 -0.266 1.00 95.19 344 VAL A CA 1
ATOM 2775 C C . VAL A 1 344 ? 18.159 1.053 -0.898 1.00 95.19 344 VAL A C 1
ATOM 2777 O O . VAL A 1 344 ? 18.053 1.619 -1.985 1.00 95.19 344 VAL A O 1
ATOM 2780 N N . GLY A 1 345 ? 19.338 0.953 -0.283 1.00 95.00 345 GLY A N 1
ATOM 2781 C CA . GLY A 1 345 ? 20.605 1.447 -0.830 1.00 95.00 345 GLY A CA 1
ATOM 2782 C C . GLY A 1 345 ? 21.005 0.811 -2.162 1.00 95.00 345 GLY A C 1
ATOM 2783 O O . GLY A 1 345 ? 21.533 1.510 -3.036 1.00 95.00 345 GLY A O 1
ATOM 2784 N N . GLU A 1 346 ? 20.701 -0.475 -2.352 1.00 94.25 346 GLU A N 1
ATOM 2785 C CA . GLU A 1 346 ? 20.914 -1.183 -3.623 1.00 94.25 346 GLU A CA 1
ATOM 2786 C C . GLU A 1 346 ? 20.080 -0.571 -4.771 1.00 94.25 346 GLU A C 1
ATOM 2788 O O . GLU A 1 346 ? 20.578 -0.413 -5.881 1.00 94.25 346 GLU A O 1
ATOM 2793 N N . ILE A 1 347 ? 18.846 -0.130 -4.498 1.00 95.44 347 ILE A N 1
ATOM 2794 C CA . ILE A 1 347 ? 17.942 0.489 -5.493 1.00 95.44 347 ILE A CA 1
ATOM 2795 C C . ILE A 1 347 ? 17.995 2.027 -5.516 1.00 95.44 347 ILE A C 1
ATOM 2797 O O . ILE A 1 347 ? 17.184 2.666 -6.191 1.00 95.44 347 ILE A O 1
ATOM 2801 N N . SER A 1 348 ? 18.937 2.637 -4.793 1.00 94.94 348 SER A N 1
ATOM 2802 C CA . SER A 1 348 ? 19.110 4.093 -4.720 1.00 94.94 348 SER A CA 1
ATOM 2803 C C . SER A 1 348 ? 20.218 4.588 -5.657 1.00 94.94 348 SER A C 1
ATOM 2805 O O . SER A 1 348 ? 21.306 4.005 -5.720 1.00 94.94 348 SER A O 1
ATOM 2807 N N . THR A 1 349 ? 19.979 5.703 -6.352 1.00 90.56 349 THR A N 1
ATOM 2808 C CA . THR A 1 349 ? 20.997 6.397 -7.157 1.00 90.56 349 THR A CA 1
ATOM 2809 C C . THR A 1 349 ? 21.947 7.206 -6.272 1.00 90.56 349 THR A C 1
ATOM 2811 O O . THR A 1 349 ? 21.517 7.735 -5.250 1.00 90.56 349 THR A O 1
ATOM 2814 N N . PRO A 1 350 ? 23.223 7.380 -6.657 1.00 84.69 350 PRO A N 1
ATOM 2815 C CA . PRO A 1 350 ? 24.116 8.329 -5.993 1.00 84.69 350 PRO A CA 1
ATOM 2816 C C . PRO A 1 350 ? 23.598 9.776 -6.089 1.00 84.69 350 PRO A C 1
ATOM 2818 O O . PRO A 1 350 ? 23.072 10.183 -7.127 1.00 84.69 350 PRO A O 1
ATOM 2821 N N . ASN A 1 351 ? 23.822 10.581 -5.043 1.00 72.00 351 ASN A N 1
ATOM 2822 C CA . ASN A 1 351 ? 23.305 11.954 -4.889 1.00 72.00 351 ASN A CA 1
ATOM 2823 C C . ASN A 1 351 ? 23.652 12.948 -6.021 1.00 72.00 351 ASN A C 1
ATOM 2825 O O . ASN A 1 351 ? 23.107 14.051 -6.036 1.00 72.00 351 ASN A O 1
ATOM 2829 N N . HIS A 1 352 ? 24.572 12.619 -6.931 1.00 61.72 352 HIS A N 1
ATOM 2830 C CA . HIS A 1 352 ? 25.046 13.533 -7.976 1.00 61.72 352 HIS A CA 1
ATOM 2831 C C . HIS A 1 352 ? 24.128 13.605 -9.209 1.00 61.72 352 HIS A C 1
ATOM 2833 O O . HIS A 1 352 ? 24.251 14.535 -10.001 1.00 61.72 352 HIS A O 1
ATOM 2839 N N . ILE A 1 353 ? 23.167 12.687 -9.357 1.00 66.69 353 ILE A N 1
ATOM 2840 C CA . ILE A 1 353 ? 22.257 12.629 -10.513 1.00 66.69 353 ILE A CA 1
ATOM 2841 C C . ILE A 1 353 ? 20.894 13.233 -10.120 1.00 66.69 353 ILE A C 1
ATOM 2843 O O . ILE A 1 353 ? 19.892 12.538 -10.012 1.00 66.69 353 ILE A O 1
ATOM 2847 N N . LYS A 1 354 ? 20.842 14.542 -9.830 1.00 58.72 354 LYS A N 1
ATOM 2848 C CA . LYS A 1 354 ? 19.633 15.227 -9.301 1.00 58.72 354 LYS A CA 1
ATOM 2849 C C . LYS A 1 354 ? 18.618 15.696 -10.356 1.00 58.72 354 LYS A C 1
ATOM 2851 O O . LYS A 1 354 ? 17.779 16.539 -10.056 1.00 58.72 354 LYS A O 1
ATOM 2856 N N . SER A 1 355 ? 18.675 15.219 -11.596 1.00 57.03 355 SER A N 1
ATOM 2857 C CA . SER A 1 355 ? 17.852 15.787 -12.678 1.00 57.03 355 SER A CA 1
ATOM 2858 C C . SER A 1 355 ? 16.359 15.435 -12.599 1.00 57.03 355 SER A C 1
ATOM 2860 O O . SER A 1 355 ? 15.542 16.132 -13.194 1.00 57.03 355 SER A O 1
ATOM 2862 N N . SER A 1 356 ? 15.971 14.412 -11.837 1.00 58.47 356 SER A N 1
ATOM 2863 C CA . SER A 1 356 ? 14.571 14.027 -11.626 1.00 58.47 356 SER A CA 1
ATOM 2864 C C . SER A 1 356 ? 14.355 13.737 -10.148 1.00 58.47 356 SER A C 1
ATOM 2866 O O . SER A 1 356 ? 15.106 12.946 -9.596 1.00 58.47 356 SER A O 1
ATOM 2868 N N . GLY A 1 357 ? 13.356 14.348 -9.504 1.00 67.94 357 GLY A N 1
ATOM 2869 C CA . GLY A 1 357 ? 13.133 14.329 -8.045 1.00 67.94 357 GLY A CA 1
ATOM 2870 C C . GLY A 1 357 ? 12.972 12.965 -7.345 1.00 67.94 357 GLY A C 1
ATOM 2871 O O . GLY A 1 357 ? 12.660 12.949 -6.160 1.00 67.94 357 GLY A O 1
ATOM 2872 N N . ASN A 1 358 ? 13.205 11.842 -8.029 1.00 70.06 358 ASN A N 1
ATOM 2873 C CA . ASN A 1 358 ? 13.244 10.500 -7.457 1.00 70.06 358 ASN A CA 1
ATOM 2874 C C . ASN A 1 358 ? 14.694 10.013 -7.372 1.00 70.06 358 ASN A C 1
ATOM 2876 O O . ASN A 1 358 ? 15.386 9.967 -8.385 1.00 70.06 358 ASN A O 1
ATOM 2880 N N . ALA A 1 359 ? 15.127 9.580 -6.187 1.00 90.12 359 ALA A N 1
ATOM 2881 C CA . ALA A 1 359 ? 16.476 9.059 -5.965 1.00 90.12 359 ALA A CA 1
ATOM 2882 C C . ALA A 1 359 ? 16.582 7.533 -6.187 1.00 90.12 359 ALA A C 1
ATOM 2884 O O . ALA A 1 359 ? 17.484 6.886 -5.652 1.00 90.12 359 ALA A O 1
ATOM 2885 N N . PHE A 1 360 ? 15.650 6.933 -6.937 1.00 94.38 360 PHE A N 1
ATOM 2886 C CA . PHE A 1 360 ? 15.662 5.509 -7.291 1.00 94.38 360 PHE A CA 1
ATOM 2887 C C . PHE A 1 360 ? 16.382 5.264 -8.614 1.00 94.38 360 PHE A C 1
ATOM 2889 O O . PHE A 1 360 ? 16.393 6.114 -9.505 1.00 94.38 360 PHE A O 1
ATOM 2896 N N . VAL A 1 361 ? 16.937 4.063 -8.771 1.00 94.12 361 VAL A N 1
ATOM 2897 C CA . VAL A 1 361 ? 17.467 3.595 -10.058 1.00 94.12 361 VAL A CA 1
ATOM 2898 C C . VAL A 1 361 ? 16.376 3.610 -11.146 1.00 94.12 361 VAL A C 1
ATOM 2900 O O . VAL A 1 361 ? 15.231 3.264 -10.858 1.00 94.12 361 VAL A O 1
ATOM 2903 N N . PRO A 1 362 ? 16.691 3.951 -12.415 1.00 93.19 362 PRO A N 1
ATOM 2904 C CA . PRO A 1 362 ? 15.669 4.187 -13.449 1.00 93.19 362 PRO A CA 1
ATOM 2905 C C . PRO A 1 362 ? 14.780 2.985 -13.801 1.00 93.19 362 PRO A C 1
ATOM 2907 O O . PRO A 1 362 ? 13.725 3.152 -14.414 1.00 93.19 362 PRO A O 1
ATOM 2910 N N . TRP A 1 363 ? 15.225 1.772 -13.470 1.00 95.12 363 TRP A N 1
ATOM 2911 C CA . TRP A 1 363 ? 14.491 0.528 -13.697 1.00 95.12 363 TRP A CA 1
ATOM 2912 C C . TRP A 1 363 ? 13.608 0.124 -12.509 1.00 95.12 363 TRP A C 1
ATOM 2914 O O . TRP A 1 363 ? 12.849 -0.832 -12.639 1.00 95.12 363 TRP A O 1
ATOM 2924 N N . PHE A 1 364 ? 13.670 0.817 -11.367 1.00 96.31 364 PHE A N 1
ATOM 2925 C CA . PHE A 1 364 ? 12.825 0.543 -10.205 1.00 96.31 364 PHE A CA 1
ATOM 2926 C C . PHE A 1 364 ? 11.776 1.638 -10.019 1.00 96.31 364 PHE A C 1
ATOM 2928 O O . PHE A 1 364 ? 12.084 2.828 -10.023 1.00 96.31 364 PHE A O 1
ATOM 2935 N N . ILE A 1 365 ? 10.520 1.236 -9.833 1.00 95.12 365 ILE A N 1
ATOM 2936 C CA . ILE A 1 365 ? 9.386 2.151 -9.728 1.00 95.12 365 ILE A CA 1
ATOM 2937 C C . ILE A 1 365 ? 8.630 1.852 -8.428 1.00 95.12 365 ILE A C 1
ATOM 2939 O O . ILE A 1 365 ? 7.973 0.811 -8.331 1.00 95.12 365 ILE A O 1
ATOM 2943 N N . PRO A 1 366 ? 8.658 2.754 -7.429 1.00 93.69 366 PRO A N 1
ATOM 2944 C CA . PRO A 1 366 ? 8.049 2.535 -6.116 1.00 93.69 366 PRO A CA 1
ATOM 2945 C C . PRO A 1 366 ? 6.519 2.724 -6.142 1.00 93.69 366 PRO A C 1
ATOM 2947 O O . PRO A 1 366 ? 5.950 3.349 -5.260 1.00 93.69 366 PRO A O 1
ATOM 2950 N N . SER A 1 367 ? 5.829 2.201 -7.158 1.00 91.75 367 SER A N 1
ATOM 2951 C CA . SER A 1 367 ? 4.377 2.319 -7.327 1.00 91.75 367 SER A CA 1
ATOM 2952 C C . SER A 1 367 ? 3.755 0.984 -7.727 1.00 91.75 367 SER A C 1
ATOM 2954 O O . SER A 1 367 ? 4.408 0.117 -8.311 1.00 91.75 367 SER A O 1
ATOM 2956 N N . THR A 1 368 ? 2.475 0.805 -7.410 1.00 91.94 368 THR A N 1
ATOM 2957 C CA . THR A 1 368 ? 1.664 -0.321 -7.890 1.00 91.94 368 THR A CA 1
ATOM 2958 C C . THR A 1 368 ? 0.953 -0.005 -9.210 1.00 91.94 368 THR A C 1
ATOM 2960 O O . THR A 1 368 ? 0.563 -0.952 -9.904 1.00 91.94 368 THR A O 1
ATOM 2963 N N . ASP A 1 369 ? 0.838 1.280 -9.575 1.00 90.75 369 ASP A N 1
ATOM 2964 C CA . ASP A 1 369 ? 0.132 1.787 -10.757 1.00 90.75 369 ASP A CA 1
ATOM 2965 C C . ASP A 1 369 ? 0.847 1.386 -12.056 1.00 90.75 369 ASP A C 1
ATOM 2967 O O . ASP A 1 369 ? 1.984 1.770 -12.332 1.00 90.75 369 ASP A O 1
ATOM 2971 N N . VAL A 1 370 ? 0.148 0.601 -12.874 1.00 90.19 370 VAL A N 1
ATOM 2972 C CA . VAL A 1 370 ? 0.659 0.081 -14.146 1.00 90.19 370 VAL A CA 1
ATOM 2973 C C . VAL A 1 370 ? 0.795 1.183 -15.206 1.00 90.19 370 VAL A C 1
ATOM 2975 O O . VAL A 1 370 ? 1.752 1.172 -15.977 1.00 90.19 370 VAL A O 1
ATOM 2978 N N . GLY A 1 371 ? -0.120 2.155 -15.241 1.00 90.88 371 GLY A N 1
ATOM 2979 C CA . GLY A 1 371 ? -0.082 3.271 -16.187 1.00 90.88 371 GLY A CA 1
ATOM 2980 C C . GLY A 1 371 ? 1.119 4.182 -15.948 1.00 90.88 371 GLY A C 1
ATOM 2981 O O . GLY A 1 371 ? 1.843 4.509 -16.893 1.00 90.88 371 GLY A O 1
ATOM 2982 N N . PHE A 1 372 ? 1.388 4.512 -14.681 1.00 91.19 372 PHE A N 1
ATOM 2983 C CA . PHE A 1 372 ? 2.600 5.239 -14.293 1.00 91.19 372 PHE A CA 1
ATOM 2984 C C . PHE A 1 372 ? 3.866 4.474 -14.700 1.00 91.19 372 PHE A C 1
ATOM 2986 O O . PHE A 1 372 ? 4.806 5.055 -15.247 1.00 91.19 372 PHE A O 1
ATOM 2993 N N . VAL A 1 373 ? 3.865 3.152 -14.510 1.00 93.50 373 VAL A N 1
ATOM 2994 C CA . VAL A 1 373 ? 5.007 2.302 -14.856 1.00 93.50 373 VAL A CA 1
ATOM 2995 C C . VAL A 1 373 ? 5.283 2.281 -16.353 1.00 93.50 373 VAL A C 1
ATOM 2997 O O . VAL A 1 373 ? 6.434 2.423 -16.756 1.00 93.50 373 VAL A O 1
ATOM 3000 N N . PHE A 1 374 ? 4.256 2.194 -17.195 1.00 94.00 374 PHE A N 1
ATOM 3001 C CA . PHE A 1 374 ? 4.447 2.284 -18.642 1.00 94.00 374 PHE A CA 1
ATOM 3002 C C . PHE A 1 374 ? 5.039 3.622 -19.080 1.00 94.00 374 PHE A C 1
ATOM 3004 O O . PHE A 1 374 ? 5.893 3.652 -19.966 1.00 94.00 374 PHE A O 1
ATOM 3011 N N . HIS A 1 375 ? 4.621 4.727 -18.462 1.00 92.69 375 HIS A N 1
ATOM 3012 C CA . HIS A 1 375 ? 5.205 6.033 -18.753 1.00 92.69 375 HIS A CA 1
ATOM 3013 C C . HIS A 1 375 ? 6.693 6.095 -18.364 1.00 92.69 375 HIS A C 1
ATOM 3015 O O . HIS A 1 375 ? 7.520 6.570 -19.147 1.00 92.69 375 HIS A O 1
ATOM 3021 N N . ALA A 1 376 ? 7.045 5.546 -17.200 1.00 92.94 376 ALA A N 1
ATOM 3022 C CA . ALA A 1 376 ? 8.426 5.470 -16.735 1.00 92.94 376 ALA A CA 1
ATOM 3023 C C . ALA A 1 376 ? 9.303 4.576 -17.633 1.00 92.94 376 ALA A C 1
ATOM 3025 O O . ALA A 1 376 ? 10.383 5.007 -18.032 1.00 92.94 376 ALA A O 1
ATOM 3026 N N . ILE A 1 377 ? 8.821 3.391 -18.036 1.00 94.50 377 ILE A N 1
ATOM 3027 C CA . ILE A 1 377 ? 9.535 2.488 -18.963 1.00 94.50 377 ILE A CA 1
ATOM 3028 C C . ILE A 1 377 ? 9.797 3.176 -20.308 1.00 94.50 377 ILE A C 1
ATOM 3030 O O . ILE A 1 377 ? 10.897 3.113 -20.846 1.00 94.50 377 ILE A O 1
ATOM 3034 N N . ARG A 1 378 ? 8.806 3.888 -20.860 1.00 93.38 378 ARG A N 1
ATOM 3035 C CA . ARG A 1 378 ? 8.985 4.625 -22.125 1.00 93.38 378 ARG A CA 1
ATOM 3036 C C . ARG A 1 378 ? 10.023 5.740 -22.022 1.00 93.38 378 ARG A C 1
ATOM 3038 O O . ARG A 1 378 ? 10.656 6.078 -23.021 1.00 93.38 378 ARG A O 1
ATOM 3045 N N . SER A 1 379 ? 10.192 6.305 -20.833 1.00 90.69 379 SER A N 1
ATOM 3046 C CA . SER A 1 379 ? 11.107 7.420 -20.589 1.00 90.69 379 SER A CA 1
ATOM 3047 C C . SER A 1 379 ? 12.523 6.962 -20.244 1.00 90.69 379 SER A C 1
ATOM 3049 O O . SER A 1 379 ? 13.477 7.692 -20.504 1.00 90.69 379 SER A O 1
ATOM 3051 N N . ASN A 1 380 ? 12.688 5.761 -19.688 1.00 90.81 380 ASN A N 1
ATOM 3052 C CA . ASN A 1 380 ? 13.995 5.257 -19.289 1.00 90.81 380 ASN A CA 1
ATOM 3053 C C . ASN A 1 380 ? 14.735 4.571 -20.474 1.00 90.81 380 ASN A C 1
ATOM 3055 O O . ASN A 1 380 ? 14.247 4.474 -21.610 1.00 90.81 380 ASN A O 1
ATOM 3059 N N . SER A 1 381 ? 15.986 4.170 -20.237 1.00 91.81 381 SER A N 1
ATOM 3060 C CA . SER A 1 381 ? 16.834 3.476 -21.220 1.00 91.81 381 SER A CA 1
ATOM 3061 C C . SER A 1 381 ? 16.531 1.981 -21.345 1.00 91.81 381 SER A C 1
ATOM 3063 O O . SER A 1 381 ? 17.046 1.326 -22.248 1.00 91.81 381 SER A O 1
ATOM 3065 N N . TYR A 1 382 ? 15.715 1.442 -20.445 1.00 90.25 382 TYR A N 1
ATOM 3066 C CA . TYR A 1 382 ? 15.379 0.034 -20.343 1.00 90.25 382 TYR A CA 1
ATOM 3067 C C . TYR A 1 382 ? 13.985 -0.180 -20.948 1.00 90.25 382 TYR A C 1
ATOM 3069 O O . TYR A 1 382 ? 13.018 0.474 -20.602 1.00 90.25 382 TYR A O 1
ATOM 3077 N N . ASN A 1 383 ? 13.784 -1.147 -21.834 1.00 93.88 383 ASN A N 1
ATOM 3078 C CA . ASN A 1 383 ? 12.413 -1.496 -22.244 1.00 93.88 383 ASN A CA 1
ATOM 3079 C C . ASN A 1 383 ? 11.649 -2.274 -21.149 1.00 93.88 383 ASN A C 1
ATOM 3081 O O . ASN A 1 383 ? 10.686 -2.975 -21.445 1.00 93.88 383 ASN A O 1
ATOM 3085 N N . TRP A 1 384 ? 12.077 -2.184 -19.889 1.00 96.00 384 TRP A N 1
ATOM 3086 C CA . TRP A 1 384 ? 11.501 -2.878 -18.750 1.00 96.00 384 TRP A CA 1
ATOM 3087 C C . TRP A 1 384 ? 11.685 -2.079 -17.454 1.00 96.00 384 TRP A C 1
ATOM 3089 O O . TRP A 1 384 ? 12.521 -1.178 -17.367 1.00 96.00 384 TRP A O 1
ATOM 3099 N N . ALA A 1 385 ? 10.892 -2.419 -16.442 1.00 97.12 385 ALA A N 1
ATOM 3100 C CA . ALA A 1 385 ? 11.058 -1.938 -15.077 1.00 97.12 385 ALA A CA 1
ATOM 3101 C C . ALA A 1 385 ? 10.495 -2.943 -14.066 1.00 97.12 385 ALA A C 1
ATOM 3103 O O . ALA A 1 385 ? 9.653 -3.780 -14.397 1.00 97.12 385 ALA A O 1
ATOM 3104 N N . ILE A 1 386 ? 10.938 -2.835 -12.817 1.00 97.50 386 ILE A N 1
ATOM 3105 C CA . ILE A 1 386 ? 10.389 -3.543 -11.665 1.00 97.50 386 ILE A CA 1
ATOM 3106 C C . ILE A 1 386 ? 9.545 -2.564 -10.858 1.00 97.50 386 ILE A C 1
ATOM 3108 O O . ILE A 1 386 ? 9.991 -1.470 -10.520 1.00 97.50 386 ILE A O 1
ATOM 3112 N N . LYS A 1 387 ? 8.323 -2.977 -10.531 1.00 96.25 387 LYS A N 1
ATOM 3113 C CA . LYS A 1 387 ? 7.380 -2.210 -9.719 1.00 96.25 387 LYS A CA 1
ATOM 3114 C C . LYS A 1 387 ? 6.931 -2.988 -8.487 1.00 96.25 387 LYS A C 1
ATOM 3116 O O . LYS A 1 387 ? 7.094 -4.209 -8.411 1.00 96.25 387 LYS A O 1
ATOM 3121 N N . LEU A 1 388 ? 6.273 -2.301 -7.560 1.00 95.25 388 LEU A N 1
ATOM 3122 C CA . LEU A 1 388 ? 5.631 -2.942 -6.414 1.00 95.25 388 LEU A CA 1
ATOM 3123 C C . LEU A 1 388 ? 4.447 -3.810 -6.880 1.00 95.25 388 LEU A C 1
ATOM 3125 O O . LEU A 1 388 ? 3.652 -3.413 -7.748 1.00 95.25 388 LEU A O 1
ATOM 3129 N N . SER A 1 389 ? 4.302 -5.005 -6.300 1.00 94.56 389 SER A N 1
ATOM 3130 C CA . SER A 1 389 ? 3.125 -5.835 -6.557 1.00 94.56 389 SER A CA 1
ATOM 3131 C C . SER A 1 389 ? 1.924 -5.316 -5.763 1.00 94.56 389 SER A C 1
ATOM 3133 O O . SER A 1 389 ? 2.011 -5.040 -4.565 1.00 94.56 389 SER A O 1
ATOM 3135 N N . GLY A 1 390 ? 0.786 -5.167 -6.447 1.00 90.19 390 GLY A N 1
ATOM 3136 C CA . GLY A 1 390 ? -0.492 -4.835 -5.809 1.00 90.19 390 GLY A CA 1
ATOM 3137 C C . GLY A 1 390 ? -1.206 -6.064 -5.237 1.00 90.19 390 GLY A C 1
ATOM 3138 O O . GLY A 1 390 ? -2.034 -5.939 -4.338 1.00 90.19 390 GLY A O 1
ATOM 3139 N N . SER A 1 391 ? -0.883 -7.259 -5.742 1.00 89.62 391 SER A N 1
ATOM 3140 C CA . SER A 1 391 ? -1.526 -8.517 -5.348 1.00 89.62 391 SER A CA 1
ATOM 3141 C C . SER A 1 391 ? -0.727 -9.314 -4.316 1.00 89.62 391 SER A C 1
ATOM 3143 O O . SER A 1 391 ? -1.347 -10.033 -3.537 1.00 89.62 391 SER A O 1
ATOM 3145 N N . SER A 1 392 ? 0.604 -9.166 -4.280 1.00 93.50 392 SER A N 1
ATOM 3146 C CA . SER A 1 392 ? 1.503 -9.859 -3.343 1.00 93.50 392 SER A CA 1
ATOM 3147 C C . SER A 1 392 ? 2.200 -8.838 -2.441 1.00 93.50 392 SER A C 1
ATOM 3149 O O . SER A 1 392 ? 2.956 -8.008 -2.951 1.00 93.50 392 SER A O 1
ATOM 3151 N N . PRO A 1 393 ? 1.966 -8.842 -1.118 1.00 93.00 393 PRO A N 1
ATOM 3152 C CA . PRO A 1 393 ? 2.634 -7.906 -0.217 1.00 93.00 393 PRO A CA 1
ATOM 3153 C C . PRO A 1 393 ? 4.140 -8.183 -0.100 1.00 93.00 393 PRO A C 1
ATOM 3155 O O . PRO A 1 393 ? 4.897 -7.255 0.135 1.00 93.00 393 PRO A O 1
ATOM 3158 N N . ASP A 1 394 ? 4.562 -9.422 -0.332 1.00 94.94 394 ASP A N 1
ATOM 3159 C CA . ASP A 1 394 ? 5.931 -9.950 -0.321 1.00 94.94 394 ASP A CA 1
ATOM 3160 C C . ASP A 1 394 ? 6.546 -10.050 -1.727 1.00 94.94 394 ASP A C 1
ATOM 3162 O O . ASP A 1 394 ? 7.384 -10.911 -1.995 1.00 94.94 394 ASP A O 1
ATOM 3166 N N . GLY A 1 395 ? 6.091 -9.227 -2.676 1.00 94.50 395 GLY A N 1
ATOM 3167 C CA . GLY A 1 395 ? 6.518 -9.376 -4.059 1.00 94.50 395 GLY A CA 1
ATOM 3168 C C . GLY A 1 395 ? 6.579 -8.100 -4.882 1.00 94.50 395 GLY A C 1
ATOM 3169 O O . GLY A 1 395 ? 6.042 -7.041 -4.547 1.00 94.50 395 GLY A O 1
ATOM 3170 N N . PHE A 1 396 ? 7.219 -8.261 -6.029 1.00 96.88 396 PHE A N 1
ATOM 3171 C CA . PHE A 1 396 ? 7.396 -7.266 -7.070 1.00 96.88 396 PHE A CA 1
ATOM 3172 C C . PHE A 1 396 ? 6.873 -7.810 -8.398 1.00 96.88 396 PHE A C 1
ATOM 3174 O O . PHE A 1 396 ? 6.605 -9.005 -8.555 1.00 96.88 396 PHE A O 1
ATOM 3181 N N . THR A 1 397 ? 6.732 -6.926 -9.375 1.00 97.12 397 THR A N 1
ATOM 3182 C CA . THR A 1 397 ? 6.377 -7.309 -10.738 1.00 97.12 397 THR A CA 1
ATOM 3183 C C . THR A 1 397 ? 7.345 -6.657 -11.706 1.00 97.12 397 THR A C 1
ATOM 3185 O O . THR A 1 397 ? 7.454 -5.433 -11.732 1.00 97.12 397 THR A O 1
ATOM 3188 N N . MET A 1 398 ? 8.026 -7.461 -12.516 1.00 97.44 398 MET A N 1
ATOM 3189 C CA . MET A 1 398 ? 8.747 -6.964 -13.681 1.00 97.44 398 MET A CA 1
ATOM 3190 C C . MET A 1 398 ? 7.759 -6.799 -14.832 1.00 97.44 398 MET A C 1
ATOM 3192 O O . MET A 1 398 ? 7.010 -7.726 -15.144 1.00 97.44 398 MET A O 1
ATOM 3196 N N . ILE A 1 399 ? 7.775 -5.630 -15.462 1.00 96.75 399 ILE A N 1
ATOM 3197 C CA . ILE A 1 399 ? 7.048 -5.333 -16.693 1.00 96.75 399 ILE A CA 1
ATOM 3198 C C . ILE A 1 399 ? 8.079 -5.076 -17.782 1.00 96.75 399 ILE A C 1
ATOM 3200 O O . ILE A 1 399 ? 8.964 -4.243 -17.598 1.00 96.75 399 ILE A O 1
ATOM 3204 N N . LYS A 1 400 ? 7.953 -5.769 -18.912 1.00 95.56 400 LYS A N 1
ATOM 3205 C CA . LYS A 1 400 ? 8.794 -5.587 -20.098 1.00 95.56 400 LYS A CA 1
ATOM 3206 C C . LYS A 1 400 ? 7.924 -5.289 -21.310 1.00 95.56 400 LYS A C 1
ATOM 3208 O O . LYS A 1 400 ? 6.987 -6.030 -21.581 1.00 95.56 400 LYS A O 1
ATOM 3213 N N . LEU A 1 401 ? 8.260 -4.233 -22.036 1.00 94.56 401 LEU A N 1
ATOM 3214 C CA . LEU A 1 401 ? 7.689 -3.920 -23.338 1.00 94.56 401 LEU A CA 1
ATOM 3215 C C . LEU A 1 401 ? 8.483 -4.631 -24.435 1.00 94.56 401 LEU A C 1
ATOM 3217 O O . LEU A 1 401 ? 9.718 -4.615 -24.418 1.00 94.56 401 LEU A O 1
ATOM 3221 N N . ASP A 1 402 ? 7.780 -5.197 -25.411 1.00 92.00 402 ASP A N 1
ATOM 3222 C CA . ASP A 1 402 ? 8.419 -5.785 -26.595 1.00 92.00 402 ASP A CA 1
ATOM 3223 C C . ASP A 1 402 ? 9.148 -4.715 -27.406 1.00 92.00 402 ASP A C 1
ATOM 3225 O O . ASP A 1 402 ? 10.303 -4.880 -27.794 1.00 92.00 402 ASP A O 1
ATOM 3229 N N . GLU A 1 403 ? 8.491 -3.567 -27.575 1.00 91.00 403 GLU A N 1
ATOM 3230 C CA . GLU A 1 403 ? 9.023 -2.394 -28.254 1.00 91.00 403 GLU A CA 1
ATOM 3231 C C . GLU A 1 403 ? 8.790 -1.149 -27.400 1.00 91.00 403 GLU A C 1
ATOM 3233 O O . GLU A 1 403 ? 7.767 -1.018 -26.726 1.00 91.00 403 GLU A O 1
ATOM 3238 N N . LYS A 1 404 ? 9.709 -0.178 -27.459 1.00 86.56 404 LYS A N 1
ATOM 3239 C CA . LYS A 1 404 ? 9.627 1.048 -26.646 1.00 86.56 404 LYS A CA 1
ATOM 3240 C C . LYS A 1 404 ? 8.310 1.812 -26.850 1.00 86.56 404 LYS A C 1
ATOM 3242 O O . LYS A 1 404 ? 7.784 2.395 -25.910 1.00 86.56 404 LYS A O 1
ATOM 3247 N N . ASN A 1 405 ? 7.750 1.755 -28.057 1.00 88.19 405 ASN A N 1
ATOM 3248 C CA . ASN A 1 405 ? 6.496 2.420 -28.417 1.00 88.19 405 ASN A CA 1
ATOM 3249 C C . ASN A 1 405 ? 5.323 1.444 -28.579 1.00 88.19 405 ASN A C 1
ATOM 3251 O O . ASN A 1 405 ? 4.306 1.813 -29.166 1.00 88.19 405 ASN A O 1
ATOM 3255 N N . ALA A 1 406 ? 5.450 0.217 -28.067 1.00 85.88 406 ALA A N 1
ATOM 3256 C CA . ALA A 1 406 ? 4.392 -0.773 -28.161 1.00 85.88 406 ALA A CA 1
ATOM 3257 C C . ALA A 1 406 ? 3.079 -0.253 -27.531 1.00 85.88 406 ALA A C 1
ATOM 3259 O O . ALA A 1 406 ? 3.113 0.505 -26.542 1.00 85.88 406 ALA A O 1
ATOM 3260 N N . PRO A 1 407 ? 1.915 -0.659 -28.076 1.00 87.00 407 PRO A N 1
ATOM 3261 C CA . PRO A 1 407 ? 0.624 -0.468 -27.425 1.00 87.00 407 PRO A CA 1
ATOM 3262 C C . PRO A 1 407 ? 0.634 -1.029 -25.998 1.00 87.00 407 PRO A C 1
ATOM 3264 O O . PRO A 1 407 ? 1.387 -1.951 -25.692 1.00 87.00 407 PRO A O 1
ATOM 3267 N N . LEU A 1 408 ? -0.235 -0.500 -25.131 1.00 83.75 408 LEU A N 1
ATOM 3268 C CA . LEU A 1 408 ? -0.333 -0.907 -23.718 1.00 83.75 408 LEU A CA 1
ATOM 3269 C C . LEU A 1 408 ? -0.651 -2.396 -23.515 1.00 83.75 408 LEU A C 1
ATOM 3271 O O . LEU A 1 408 ? -0.447 -2.904 -22.420 1.00 83.75 408 LEU A O 1
ATOM 3275 N N . ASP A 1 409 ? -1.115 -3.083 -24.555 1.00 88.44 409 ASP A N 1
ATOM 3276 C CA . ASP A 1 409 ? -1.514 -4.488 -24.491 1.00 88.44 409 ASP A CA 1
ATOM 3277 C C . ASP A 1 409 ? -0.367 -5.451 -24.835 1.00 88.44 409 ASP A C 1
ATOM 3279 O O . ASP A 1 409 ? -0.519 -6.658 -24.657 1.00 88.44 409 ASP A O 1
ATOM 3283 N N . ASN A 1 410 ? 0.780 -4.944 -25.309 1.00 92.44 410 ASN A N 1
ATOM 3284 C CA . ASN A 1 410 ? 1.897 -5.781 -25.742 1.00 92.44 410 ASN A CA 1
ATOM 3285 C C . ASN A 1 410 ? 3.087 -5.701 -24.777 1.00 92.44 410 ASN A C 1
ATOM 3287 O O . ASN A 1 410 ? 4.045 -4.948 -24.981 1.00 92.44 410 ASN A O 1
ATOM 3291 N N . TYR A 1 411 ? 2.981 -6.453 -23.683 1.00 94.19 411 TYR A N 1
ATOM 3292 C CA . TYR A 1 411 ? 3.991 -6.499 -22.636 1.00 94.19 411 TYR A CA 1
ATOM 3293 C C . TYR A 1 411 ? 4.031 -7.857 -21.934 1.00 94.19 411 TYR A C 1
ATOM 3295 O O . TYR A 1 411 ? 3.042 -8.586 -21.852 1.00 94.19 411 TYR A O 1
ATOM 3303 N N . HIS A 1 412 ? 5.188 -8.165 -21.362 1.00 95.19 412 HIS A N 1
ATOM 3304 C CA . HIS A 1 412 ? 5.405 -9.331 -20.524 1.00 95.19 412 HIS A CA 1
ATOM 3305 C C . HIS A 1 412 ? 5.427 -8.934 -19.050 1.00 95.19 412 HIS A C 1
ATOM 3307 O O . HIS A 1 412 ? 6.089 -7.968 -18.663 1.00 95.19 412 HIS A O 1
ATOM 3313 N N . MET A 1 413 ? 4.737 -9.715 -18.219 1.00 95.69 413 MET A N 1
ATOM 3314 C CA . MET A 1 413 ? 4.770 -9.589 -16.764 1.00 95.69 413 MET A CA 1
ATOM 3315 C C . MET A 1 413 ? 5.431 -10.807 -16.139 1.00 95.69 413 MET A C 1
ATOM 3317 O O . MET A 1 413 ? 5.065 -11.940 -16.447 1.00 95.69 413 MET A O 1
ATOM 3321 N N . MET A 1 414 ? 6.345 -10.574 -15.203 1.00 96.62 414 MET A N 1
ATOM 3322 C CA . MET A 1 414 ? 6.891 -11.621 -14.343 1.00 96.62 414 MET A CA 1
ATOM 3323 C C . MET A 1 414 ? 6.707 -11.227 -12.885 1.00 96.62 414 MET A C 1
ATOM 3325 O O . MET A 1 414 ? 7.044 -10.113 -12.485 1.00 96.62 414 MET A O 1
ATOM 3329 N N . ASN A 1 415 ? 6.168 -12.142 -12.085 1.00 96.81 415 ASN A N 1
ATOM 3330 C CA . ASN A 1 415 ? 6.028 -11.934 -10.650 1.00 96.81 415 ASN A CA 1
ATOM 3331 C C . ASN A 1 415 ? 7.308 -12.377 -9.948 1.00 96.81 415 ASN A C 1
ATOM 3333 O O . ASN A 1 415 ? 7.851 -13.439 -10.244 1.00 96.81 415 ASN A O 1
ATOM 3337 N N . ILE A 1 416 ? 7.771 -11.566 -9.008 1.00 96.81 416 ILE A N 1
ATOM 3338 C CA . ILE A 1 416 ? 8.988 -11.802 -8.240 1.00 96.81 416 ILE A CA 1
ATOM 3339 C C . ILE A 1 416 ? 8.573 -11.885 -6.779 1.00 96.81 416 ILE A C 1
ATOM 3341 O O . ILE A 1 416 ? 7.967 -10.952 -6.262 1.00 96.81 416 ILE A O 1
ATOM 3345 N N . GLN A 1 417 ? 8.877 -12.994 -6.123 1.00 95.75 417 GLN A N 1
ATOM 3346 C CA . GLN A 1 417 ? 8.686 -13.158 -4.687 1.00 95.75 417 GLN A CA 1
ATOM 3347 C C . GLN A 1 417 ? 9.962 -12.798 -3.945 1.00 95.75 417 GLN A C 1
ATOM 3349 O O . GLN A 1 417 ? 11.058 -13.167 -4.370 1.00 95.75 417 GLN A O 1
ATOM 3354 N N . PHE A 1 418 ? 9.794 -12.107 -2.828 1.00 95.31 418 PHE A N 1
ATOM 3355 C CA . PHE A 1 418 ? 10.854 -11.697 -1.929 1.00 95.31 418 PHE A CA 1
ATOM 3356 C C . PHE A 1 418 ? 10.786 -12.504 -0.632 1.00 95.31 418 PHE A C 1
ATOM 3358 O O . PHE A 1 418 ? 9.711 -12.717 -0.074 1.00 95.31 418 PHE A O 1
ATOM 3365 N N . ASP A 1 419 ? 11.929 -12.971 -0.136 1.00 95.44 419 ASP A N 1
ATOM 3366 C CA . ASP A 1 419 ? 12.012 -13.652 1.155 1.00 95.44 419 ASP A CA 1
ATOM 3367 C C . ASP A 1 419 ? 12.689 -12.762 2.197 1.00 95.44 419 ASP A C 1
ATOM 3369 O O . ASP A 1 419 ? 13.913 -12.675 2.276 1.00 95.44 419 ASP A O 1
ATOM 3373 N N . ALA A 1 420 ? 11.869 -12.120 3.029 1.00 94.19 420 ALA A N 1
ATOM 3374 C CA . ALA A 1 420 ? 12.330 -11.206 4.070 1.00 94.19 420 ALA A CA 1
ATOM 3375 C C . ALA A 1 420 ? 13.149 -11.868 5.191 1.00 94.19 420 ALA A C 1
ATOM 3377 O O . ALA A 1 420 ? 13.801 -11.157 5.951 1.00 94.19 420 ALA A O 1
ATOM 3378 N N . LEU A 1 421 ? 13.126 -13.202 5.309 1.00 94.44 421 LEU A N 1
ATOM 3379 C CA . LEU A 1 421 ? 13.942 -13.951 6.271 1.00 94.44 421 LEU A CA 1
ATOM 3380 C C . LEU A 1 421 ? 15.101 -14.704 5.599 1.00 94.44 421 LEU A C 1
ATOM 3382 O O . LEU A 1 421 ? 15.745 -15.533 6.249 1.00 94.44 421 LEU A O 1
ATOM 3386 N N . ALA A 1 422 ? 15.371 -14.466 4.312 1.00 91.38 422 ALA A N 1
ATOM 3387 C CA . ALA A 1 422 ? 16.532 -15.052 3.654 1.00 91.38 422 ALA A CA 1
ATOM 3388 C C . ALA A 1 422 ? 17.833 -14.529 4.275 1.00 91.38 422 ALA A C 1
ATOM 3390 O O . ALA A 1 422 ? 17.999 -13.330 4.491 1.00 91.38 422 ALA A O 1
ATOM 3391 N N . ASN A 1 423 ? 18.777 -15.437 4.532 1.00 82.75 423 ASN A N 1
ATOM 3392 C CA . ASN A 1 423 ? 20.109 -15.085 5.008 1.00 82.75 423 ASN A CA 1
ATOM 3393 C C . ASN A 1 423 ? 21.150 -15.289 3.888 1.00 82.75 423 ASN A C 1
ATOM 3395 O O . ASN A 1 423 ? 21.628 -16.414 3.694 1.00 82.75 423 ASN A O 1
ATOM 3399 N N . PRO A 1 424 ? 21.551 -14.223 3.167 1.00 68.12 424 PRO A N 1
ATOM 3400 C CA . PRO A 1 424 ? 22.467 -14.342 2.032 1.00 68.12 424 PRO A CA 1
ATOM 3401 C C . PRO A 1 424 ? 23.877 -14.804 2.440 1.00 68.12 424 PRO A C 1
ATOM 3403 O O . PRO A 1 424 ? 24.578 -15.427 1.640 1.00 68.12 424 PRO A O 1
ATOM 3406 N N . SER A 1 425 ? 24.288 -14.587 3.699 1.00 70.81 425 SER A N 1
ATOM 3407 C CA . SER A 1 425 ? 25.621 -14.978 4.196 1.00 70.81 425 SER A CA 1
ATOM 3408 C C . SER A 1 425 ? 25.871 -16.492 4.181 1.00 70.81 425 SER A C 1
ATOM 3410 O O . SER A 1 425 ? 27.017 -16.945 4.208 1.00 70.81 425 SER A O 1
ATOM 3412 N N . TYR A 1 426 ? 24.810 -17.298 4.104 1.00 61.12 426 TYR A N 1
ATOM 3413 C CA . TYR A 1 426 ? 24.922 -18.751 4.100 1.00 61.12 426 TYR A CA 1
ATOM 3414 C C . TYR A 1 426 ? 25.440 -19.302 2.759 1.00 61.12 426 TYR A C 1
ATOM 3416 O O . TYR A 1 426 ? 26.161 -20.304 2.726 1.00 61.12 426 TYR A O 1
ATOM 3424 N N . HIS A 1 427 ? 25.123 -18.639 1.641 1.00 55.91 427 HIS A N 1
ATOM 3425 C CA . HIS A 1 427 ? 25.489 -19.122 0.307 1.00 55.91 427 HIS A CA 1
ATOM 3426 C C . HIS A 1 427 ? 26.958 -18.875 -0.047 1.00 55.91 427 HIS A C 1
ATOM 3428 O O . HIS A 1 427 ? 27.599 -19.769 -0.609 1.00 55.91 427 HIS A O 1
ATOM 3434 N N . SER A 1 428 ? 27.522 -17.726 0.338 1.00 57.59 428 SER A N 1
ATOM 3435 C CA . SER A 1 428 ? 28.938 -17.415 0.089 1.00 57.59 428 SER A CA 1
ATOM 3436 C C . SER A 1 428 ? 29.869 -18.448 0.739 1.00 57.59 428 SER A C 1
ATOM 3438 O O . SER A 1 428 ? 30.838 -18.894 0.122 1.00 57.59 428 SER A O 1
ATOM 3440 N N . LYS A 1 429 ? 29.512 -18.936 1.935 1.00 58.81 429 LYS A N 1
ATOM 3441 C CA . LYS A 1 429 ? 30.252 -19.990 2.647 1.00 58.81 429 LYS A CA 1
ATOM 3442 C C . LYS A 1 429 ? 30.140 -21.368 1.979 1.00 58.81 429 LYS A C 1
ATOM 3444 O O . LYS A 1 429 ? 31.108 -22.126 2.001 1.00 58.81 429 LYS A O 1
ATOM 3449 N N . GLN A 1 430 ? 29.003 -21.709 1.362 1.00 57.50 430 GLN A N 1
ATOM 3450 C CA . GLN A 1 430 ? 28.834 -22.998 0.673 1.00 57.50 430 GLN A CA 1
ATOM 3451 C C . GLN A 1 430 ? 29.512 -23.067 -0.697 1.00 57.50 430 GLN A C 1
ATOM 3453 O O . GLN A 1 430 ? 30.032 -24.120 -1.065 1.00 57.50 430 GLN A O 1
ATOM 3458 N N . VAL A 1 431 ? 29.520 -21.971 -1.459 1.00 57.91 431 VAL A N 1
ATOM 3459 C CA . VAL A 1 431 ? 30.259 -21.921 -2.733 1.00 57.91 431 VAL A CA 1
ATOM 3460 C C . VAL A 1 431 ? 31.763 -22.027 -2.467 1.00 57.91 431 VAL A C 1
ATOM 3462 O O . VAL A 1 431 ? 32.462 -22.742 -3.181 1.00 57.91 431 VAL A O 1
ATOM 3465 N N . ALA A 1 432 ? 32.245 -21.425 -1.375 1.00 53.62 432 ALA A N 1
ATOM 3466 C CA . ALA A 1 432 ? 33.627 -21.582 -0.932 1.00 53.62 432 ALA A CA 1
ATOM 3467 C C . ALA A 1 432 ? 33.956 -23.015 -0.458 1.00 53.62 432 ALA A C 1
ATOM 3469 O O . ALA A 1 432 ? 35.061 -23.503 -0.698 1.00 53.62 432 ALA A O 1
ATOM 3470 N N . SER A 1 433 ? 33.012 -23.720 0.183 1.00 53.16 433 SER A N 1
ATOM 3471 C CA . SER A 1 433 ? 33.256 -25.053 0.759 1.00 53.16 433 SER A CA 1
ATOM 3472 C C . SER A 1 433 ? 32.987 -26.230 -0.184 1.00 53.16 433 SER A C 1
ATOM 3474 O O . SER A 1 433 ? 33.579 -27.291 0.004 1.00 53.16 433 SER A O 1
ATOM 3476 N N . LYS A 1 434 ? 32.196 -26.067 -1.255 1.00 48.72 434 LYS A N 1
ATOM 3477 C CA . LYS A 1 434 ? 31.957 -27.126 -2.261 1.00 48.72 434 LYS A CA 1
ATOM 3478 C C . LYS A 1 434 ? 33.187 -27.519 -3.093 1.00 48.72 434 LYS A C 1
ATOM 3480 O O . LYS A 1 434 ? 33.129 -28.520 -3.800 1.00 48.72 434 LYS A O 1
ATOM 3485 N N . ASN A 1 435 ? 34.319 -26.831 -2.934 1.00 51.34 435 ASN A N 1
ATOM 3486 C CA . ASN A 1 435 ? 35.621 -27.290 -3.436 1.00 51.34 435 ASN A CA 1
ATOM 3487 C C . ASN A 1 435 ? 36.349 -28.269 -2.489 1.00 51.34 435 ASN A C 1
ATOM 3489 O O . ASN A 1 435 ? 37.435 -28.747 -2.814 1.00 51.34 435 ASN A O 1
ATOM 3493 N N . LYS A 1 436 ? 35.764 -28.619 -1.335 1.00 46.28 436 LYS A N 1
ATOM 3494 C CA . LYS A 1 436 ? 36.297 -29.620 -0.404 1.00 46.28 436 LYS A CA 1
ATOM 3495 C C . LYS A 1 436 ? 35.164 -30.474 0.175 1.00 46.28 436 LYS A C 1
ATOM 3497 O O . LYS A 1 436 ? 34.521 -30.093 1.145 1.00 46.28 436 LYS A O 1
ATOM 3502 N N . THR A 1 437 ? 35.064 -31.708 -0.319 1.00 43.66 437 THR A N 1
ATOM 3503 C CA . THR A 1 437 ? 34.448 -32.875 0.353 1.00 43.66 437 THR A CA 1
ATOM 3504 C C . THR A 1 437 ? 32.977 -33.180 0.030 1.00 43.66 437 THR A C 1
ATOM 3506 O O . THR A 1 437 ? 32.065 -32.391 0.255 1.00 43.66 437 THR A O 1
ATOM 3509 N N . LEU A 1 438 ? 32.780 -34.415 -0.449 1.00 46.6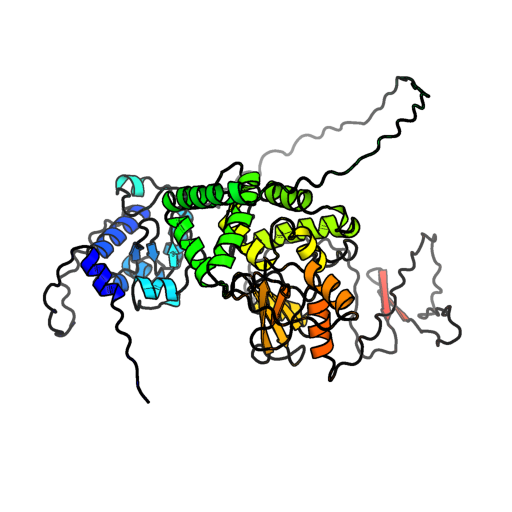9 438 LEU A N 1
ATOM 3510 C CA . LEU A 1 438 ? 31.521 -35.148 -0.598 1.00 46.69 438 LEU A CA 1
ATOM 3511 C C . LEU A 1 438 ? 30.742 -35.152 0.735 1.00 46.69 438 LEU A C 1
ATOM 3513 O O . LEU A 1 438 ? 31.179 -35.776 1.703 1.00 46.69 438 LEU A O 1
ATOM 3517 N N . MET A 1 439 ? 29.594 -34.477 0.799 1.00 41.00 439 MET A N 1
ATOM 3518 C CA . MET A 1 439 ? 28.729 -34.473 1.985 1.00 41.00 439 MET A CA 1
ATOM 3519 C C . MET A 1 439 ? 27.666 -35.573 1.912 1.00 41.00 439 MET A C 1
ATOM 3521 O O . MET A 1 439 ? 26.993 -35.755 0.899 1.00 41.00 439 MET A O 1
ATOM 3525 N N . ARG A 1 440 ? 27.543 -36.288 3.036 1.00 42.09 440 ARG A N 1
ATOM 3526 C CA . ARG A 1 440 ? 26.524 -37.292 3.361 1.00 42.09 440 ARG A CA 1
ATOM 3527 C C . ARG A 1 440 ? 25.120 -36.679 3.391 1.00 42.09 440 ARG A C 1
ATOM 3529 O O . ARG A 1 440 ? 24.932 -35.579 3.901 1.00 42.09 440 ARG A O 1
ATOM 3536 N N . ASN A 1 441 ? 24.144 -37.461 2.933 1.00 38.53 441 ASN A N 1
ATOM 3537 C CA . ASN A 1 441 ? 22.712 -37.196 3.059 1.00 38.53 441 ASN A CA 1
ATOM 3538 C C . ASN A 1 441 ? 22.298 -37.145 4.538 1.00 38.53 441 ASN A C 1
ATOM 3540 O O . ASN A 1 441 ? 22.264 -38.180 5.201 1.00 38.53 441 ASN A O 1
ATOM 3544 N N . VAL A 1 442 ? 21.961 -35.957 5.039 1.00 41.22 442 VAL A N 1
ATOM 3545 C CA . VAL A 1 442 ? 21.225 -35.783 6.297 1.00 41.22 442 VAL A CA 1
ATOM 3546 C C . VAL A 1 442 ? 19.806 -35.370 5.924 1.00 41.22 442 VAL A C 1
ATOM 3548 O O . VAL A 1 442 ? 19.589 -34.288 5.388 1.00 41.22 442 VAL A O 1
ATOM 3551 N N . SER A 1 443 ? 18.851 -36.270 6.155 1.00 41.84 443 SER A N 1
ATOM 3552 C CA . SER A 1 443 ? 17.418 -36.021 6.024 1.00 41.84 443 SER A CA 1
ATOM 3553 C C . SER A 1 443 ? 16.884 -35.486 7.354 1.00 41.84 443 SER A C 1
ATOM 3555 O O . SER A 1 443 ? 16.561 -36.263 8.250 1.00 41.84 443 SER A O 1
ATOM 3557 N N . SER A 1 444 ? 16.801 -34.169 7.497 1.00 45.31 444 SER A N 1
ATOM 3558 C CA . SER A 1 444 ? 16.042 -33.534 8.579 1.00 45.31 444 SER A CA 1
ATOM 3559 C C . SER A 1 444 ? 15.042 -32.573 7.948 1.00 45.31 444 SER A C 1
ATOM 3561 O O . SER A 1 444 ? 15.432 -31.561 7.372 1.00 45.31 444 SER A O 1
ATOM 3563 N N . GLN A 1 445 ? 13.764 -32.946 8.011 1.00 49.22 445 GLN A N 1
ATOM 3564 C CA . GLN A 1 445 ? 12.632 -32.260 7.382 1.00 49.22 445 GLN A CA 1
ATOM 3565 C C . GLN A 1 445 ? 12.212 -30.959 8.091 1.00 49.22 445 GLN A C 1
ATOM 3567 O O . GLN A 1 445 ? 11.343 -30.266 7.572 1.00 49.22 445 GLN A O 1
ATOM 3572 N N . ASP A 1 446 ? 12.839 -30.596 9.215 1.00 43.62 446 ASP A N 1
ATOM 3573 C CA . ASP A 1 446 ? 12.282 -29.584 10.124 1.00 43.62 446 ASP A CA 1
ATOM 3574 C C . ASP A 1 446 ? 13.041 -28.245 10.210 1.00 43.62 446 ASP A C 1
ATOM 3576 O O . ASP A 1 446 ? 12.545 -27.331 10.855 1.00 43.62 446 ASP A O 1
ATOM 3580 N N . ASP A 1 447 ? 14.155 -28.043 9.488 1.00 45.03 447 ASP A N 1
ATOM 3581 C CA . ASP A 1 447 ? 14.934 -26.783 9.552 1.00 45.03 447 ASP A CA 1
ATOM 3582 C C . ASP A 1 447 ? 15.371 -26.220 8.181 1.00 45.03 447 ASP A C 1
ATOM 3584 O O . ASP A 1 447 ? 16.421 -25.589 8.036 1.00 45.03 447 ASP A O 1
ATOM 3588 N N . GLU A 1 448 ? 14.545 -26.362 7.139 1.00 53.31 448 GLU A N 1
ATOM 3589 C CA . GLU A 1 448 ? 14.682 -25.565 5.900 1.00 53.31 448 GLU A CA 1
ATOM 3590 C C . GLU A 1 448 ? 14.139 -24.131 6.066 1.00 53.31 448 GLU A C 1
ATOM 3592 O O . GLU A 1 448 ? 13.562 -23.537 5.152 1.00 53.31 448 GLU A O 1
ATOM 3597 N N . ILE A 1 449 ? 14.341 -23.524 7.237 1.00 51.16 449 ILE A N 1
ATOM 3598 C CA . ILE A 1 449 ? 14.102 -22.094 7.432 1.00 51.16 449 ILE A CA 1
ATOM 3599 C C . ILE A 1 449 ? 15.272 -21.353 6.764 1.00 51.16 449 ILE A C 1
ATOM 3601 O O . ILE A 1 449 ? 16.296 -21.038 7.361 1.00 51.16 449 ILE A O 1
ATOM 3605 N N . THR A 1 450 ? 15.100 -21.202 5.448 1.00 53.69 450 THR A N 1
ATOM 3606 C CA . THR A 1 450 ? 15.686 -20.205 4.543 1.00 53.69 450 THR A CA 1
ATOM 3607 C C . THR A 1 450 ? 17.215 -20.140 4.463 1.00 53.69 450 THR A C 1
ATOM 3609 O O . THR A 1 450 ? 17.821 -19.069 4.501 1.00 53.69 450 THR A O 1
ATOM 3612 N N . LYS A 1 451 ? 17.846 -21.276 4.133 1.00 58.47 451 LYS A N 1
ATOM 3613 C CA . LYS A 1 451 ? 19.124 -21.310 3.379 1.00 58.47 451 LYS A CA 1
ATOM 3614 C C . LYS A 1 451 ? 18.900 -20.866 1.922 1.00 58.47 451 LYS A C 1
ATOM 3616 O O . LYS A 1 451 ? 19.140 -21.631 0.991 1.00 58.47 451 LYS A O 1
ATOM 3621 N N . GLY A 1 452 ? 18.296 -19.694 1.740 1.00 63.91 452 GLY A N 1
ATOM 3622 C CA . GLY A 1 452 ? 17.537 -19.357 0.540 1.00 63.91 452 GLY A CA 1
ATOM 3623 C C . GLY A 1 452 ? 17.963 -18.066 -0.141 1.00 63.91 452 GLY A C 1
ATOM 3624 O O . GLY A 1 452 ? 18.613 -17.204 0.444 1.00 63.91 452 GLY A O 1
ATOM 3625 N N . TRP A 1 453 ? 17.541 -17.966 -1.396 1.00 74.25 453 TRP A N 1
ATOM 3626 C CA . TRP A 1 453 ? 17.678 -16.796 -2.249 1.00 74.25 453 TRP A CA 1
ATOM 3627 C C . TRP A 1 453 ? 16.687 -15.708 -1.836 1.00 74.25 453 TRP A C 1
ATOM 3629 O O . TRP A 1 453 ? 15.540 -16.013 -1.505 1.00 74.25 453 TRP A O 1
ATOM 3639 N N . LYS A 1 454 ? 17.119 -14.447 -1.885 1.00 88.50 454 LYS A N 1
ATOM 3640 C CA . LYS A 1 454 ? 16.303 -13.281 -1.505 1.00 88.50 454 LYS A CA 1
ATOM 3641 C C . LYS A 1 454 ? 15.150 -13.043 -2.484 1.00 88.50 454 LYS A C 1
ATOM 3643 O O . LYS A 1 454 ? 14.058 -12.674 -2.065 1.00 88.50 454 LYS A O 1
ATOM 3648 N N . PHE A 1 455 ? 15.373 -13.311 -3.768 1.00 94.06 455 PHE A N 1
ATOM 3649 C CA . PHE A 1 455 ? 14.402 -13.155 -4.846 1.00 94.06 455 PHE A CA 1
ATOM 3650 C C . PHE A 1 455 ? 14.178 -14.479 -5.575 1.00 94.06 455 PHE A C 1
ATOM 3652 O O . PHE A 1 455 ? 15.131 -15.181 -5.920 1.00 94.06 455 PHE A O 1
ATOM 3659 N N . ASN A 1 456 ? 12.914 -14.785 -5.859 1.00 93.75 456 ASN A N 1
ATOM 3660 C CA . ASN A 1 456 ? 12.489 -15.937 -6.647 1.00 93.75 456 ASN A CA 1
ATOM 3661 C C . ASN A 1 456 ? 11.485 -15.491 -7.715 1.00 93.75 456 ASN A C 1
ATOM 3663 O O . ASN A 1 456 ? 10.412 -14.981 -7.384 1.00 93.75 456 ASN A O 1
ATOM 3667 N N . VAL A 1 457 ? 11.807 -15.674 -8.994 1.00 94.50 457 VAL A N 1
ATOM 3668 C CA . VAL A 1 457 ? 10.892 -15.316 -10.084 1.00 94.50 457 VAL A CA 1
ATOM 3669 C C . VAL A 1 457 ? 9.885 -16.452 -10.274 1.00 94.50 457 VAL A C 1
ATOM 3671 O O . VAL A 1 457 ? 10.239 -17.568 -10.659 1.00 94.50 457 VAL A O 1
ATOM 3674 N N . VAL A 1 458 ? 8.616 -16.165 -9.984 1.00 92.25 458 VAL A N 1
ATOM 3675 C CA . VAL A 1 458 ? 7.521 -17.144 -9.955 1.00 92.25 458 VAL A CA 1
ATOM 3676 C C . VAL A 1 458 ? 7.370 -17.814 -11.320 1.00 92.25 458 VAL A C 1
ATOM 3678 O O . VAL A 1 458 ? 7.360 -17.141 -12.348 1.00 92.25 458 VAL A O 1
ATOM 3681 N N . ASN A 1 459 ? 7.200 -19.140 -11.317 1.00 91.88 459 ASN A N 1
ATOM 3682 C CA . ASN A 1 459 ? 7.136 -19.987 -12.516 1.00 91.88 459 ASN A CA 1
ATOM 3683 C C . ASN A 1 459 ? 8.427 -19.994 -13.355 1.00 91.88 459 ASN A C 1
ATOM 3685 O O . ASN A 1 459 ? 8.379 -20.226 -14.561 1.00 91.88 459 ASN A O 1
ATOM 3689 N N . SER A 1 460 ? 9.581 -19.757 -12.729 1.00 91.56 460 SER A N 1
ATOM 3690 C CA . SER A 1 460 ? 10.888 -19.900 -13.369 1.00 91.56 460 SER A CA 1
ATOM 3691 C C . SER A 1 460 ? 11.925 -20.473 -12.397 1.00 91.56 460 SER A C 1
ATOM 3693 O O . SER A 1 460 ? 11.676 -20.583 -11.197 1.00 91.56 460 SER A O 1
ATOM 3695 N N . GLU A 1 461 ? 13.104 -20.819 -12.911 1.00 91.69 461 GLU A N 1
ATOM 3696 C CA . GLU A 1 461 ? 14.255 -21.235 -12.097 1.00 91.69 461 GLU A CA 1
ATOM 3697 C C . GLU A 1 461 ? 15.134 -20.051 -11.656 1.00 91.69 461 GLU A C 1
ATOM 3699 O O . GLU A 1 461 ? 16.124 -20.248 -10.950 1.00 91.69 461 GLU A O 1
ATOM 3704 N N . LEU A 1 462 ? 14.790 -18.822 -12.064 1.00 92.81 462 LEU A N 1
ATOM 3705 C CA . LEU A 1 462 ? 15.598 -17.633 -11.811 1.00 92.81 462 LEU A CA 1
ATOM 3706 C C . LEU A 1 462 ? 15.494 -17.207 -10.345 1.00 92.81 462 LEU A C 1
ATOM 3708 O O . LEU A 1 462 ? 14.404 -16.967 -9.814 1.00 92.81 462 LEU A O 1
ATOM 3712 N N . LYS A 1 463 ? 16.657 -17.079 -9.706 1.00 94.12 463 LYS A N 1
ATOM 3713 C CA . LYS A 1 463 ? 16.807 -16.690 -8.304 1.00 94.12 463 LYS A CA 1
ATOM 3714 C C . LYS A 1 463 ? 17.954 -15.696 -8.162 1.00 94.12 463 LYS A C 1
ATOM 3716 O O . LYS A 1 463 ? 18.916 -15.782 -8.917 1.00 94.12 463 LYS A O 1
ATOM 3721 N N . ALA A 1 464 ? 17.845 -14.779 -7.205 1.00 94.25 464 ALA A N 1
ATOM 3722 C CA . ALA A 1 464 ? 18.879 -13.786 -6.911 1.00 94.25 464 ALA A CA 1
ATOM 3723 C C . ALA A 1 464 ? 18.989 -13.527 -5.403 1.00 94.25 464 ALA A C 1
ATOM 3725 O O . ALA A 1 464 ? 18.004 -13.639 -4.673 1.00 94.25 464 ALA A O 1
ATOM 3726 N N . ASN A 1 465 ? 20.183 -13.196 -4.919 1.00 92.75 465 ASN A N 1
ATOM 3727 C CA . ASN A 1 465 ? 20.443 -12.858 -3.516 1.00 92.75 465 ASN A CA 1
ATOM 3728 C C . ASN A 1 465 ? 20.452 -11.349 -3.258 1.00 92.75 465 ASN A C 1
ATOM 3730 O O . ASN A 1 465 ? 20.278 -10.932 -2.114 1.00 92.75 465 ASN A O 1
ATOM 3734 N N . SER A 1 466 ? 20.628 -10.542 -4.302 1.00 93.00 466 SER A N 1
ATOM 3735 C CA . SER A 1 466 ? 20.642 -9.079 -4.249 1.00 93.00 466 SER A CA 1
ATOM 3736 C C . SER A 1 466 ? 19.874 -8.482 -5.427 1.00 93.00 466 SER A C 1
ATOM 3738 O O . SER A 1 466 ? 19.568 -9.170 -6.407 1.00 93.00 466 SER A O 1
ATOM 3740 N N . TRP A 1 467 ? 19.559 -7.192 -5.334 1.00 94.69 467 TRP A N 1
ATOM 3741 C CA . TRP A 1 467 ? 18.979 -6.430 -6.434 1.00 94.69 467 TRP A CA 1
ATOM 3742 C C . TRP A 1 467 ? 19.926 -6.341 -7.628 1.00 94.69 467 TRP A C 1
ATOM 3744 O O . TRP A 1 467 ? 19.461 -6.438 -8.759 1.00 94.69 467 TRP A O 1
ATOM 3754 N N . ASP A 1 468 ? 21.235 -6.228 -7.394 1.00 93.75 468 ASP A N 1
ATOM 3755 C CA . ASP A 1 468 ? 22.241 -6.208 -8.464 1.00 93.75 468 ASP A CA 1
ATOM 3756 C C . ASP A 1 468 ? 22.267 -7.529 -9.243 1.00 93.75 468 ASP A C 1
ATOM 3758 O O . ASP A 1 468 ? 22.309 -7.541 -10.473 1.00 93.75 468 ASP A O 1
ATOM 3762 N N . GLU A 1 469 ? 22.204 -8.667 -8.546 1.00 94.88 469 GLU A N 1
ATOM 3763 C CA . GLU A 1 469 ? 22.126 -9.977 -9.198 1.00 94.88 469 GLU A CA 1
ATOM 3764 C C . GLU A 1 469 ? 20.820 -10.120 -9.993 1.00 94.88 469 GLU A C 1
ATOM 3766 O O . GLU A 1 469 ? 20.841 -10.568 -11.140 1.00 94.88 469 GLU A O 1
ATOM 3771 N N . LEU A 1 470 ? 19.696 -9.669 -9.429 1.00 95.31 470 LEU A N 1
ATOM 3772 C CA . LEU A 1 470 ? 18.402 -9.672 -10.110 1.00 95.31 470 LEU A CA 1
ATOM 3773 C C . LEU A 1 470 ? 18.407 -8.778 -11.362 1.00 95.31 470 LEU A C 1
ATOM 3775 O O . LEU A 1 470 ? 17.904 -9.183 -12.412 1.00 95.31 470 LEU A O 1
ATOM 3779 N N . PHE A 1 471 ? 19.008 -7.589 -11.271 1.00 95.31 471 PHE A N 1
ATOM 3780 C CA . PHE A 1 471 ? 19.207 -6.679 -12.396 1.00 95.31 471 PHE A CA 1
ATOM 3781 C C . PHE A 1 471 ? 20.016 -7.357 -13.505 1.00 95.31 471 PHE A C 1
ATOM 3783 O O . PHE A 1 471 ? 19.560 -7.402 -14.646 1.00 95.31 471 PHE A O 1
ATOM 3790 N N . ASN A 1 472 ? 21.158 -7.961 -13.164 1.00 94.94 472 ASN A N 1
ATOM 3791 C CA . ASN A 1 472 ? 22.017 -8.657 -14.124 1.00 94.94 472 ASN A CA 1
ATOM 3792 C C . ASN A 1 472 ? 21.295 -9.827 -14.809 1.00 94.94 472 ASN A C 1
ATOM 3794 O O . ASN A 1 472 ? 21.482 -10.059 -16.005 1.00 94.94 472 ASN A O 1
ATOM 3798 N N . ILE A 1 473 ? 20.453 -10.569 -14.081 1.00 94.31 473 ILE A N 1
ATOM 3799 C CA . ILE A 1 473 ? 19.628 -11.635 -14.665 1.00 94.31 473 ILE A CA 1
ATOM 3800 C C . ILE A 1 473 ? 18.696 -11.058 -15.732 1.00 94.31 473 ILE A C 1
ATOM 3802 O O . ILE A 1 473 ? 18.656 -11.577 -16.849 1.00 94.31 473 ILE A O 1
ATOM 3806 N N . PHE A 1 474 ? 17.972 -9.979 -15.428 1.00 94.19 474 PHE A N 1
ATOM 3807 C CA . PHE A 1 474 ? 17.025 -9.392 -16.375 1.00 94.19 474 PHE A CA 1
ATOM 3808 C C . PHE A 1 474 ? 17.701 -8.652 -17.528 1.00 94.19 474 PHE A C 1
ATOM 3810 O O . PHE A 1 474 ? 17.226 -8.737 -18.660 1.00 94.19 474 PHE A O 1
ATOM 3817 N N . GLU A 1 475 ? 18.830 -7.987 -17.295 1.00 92.31 475 GLU A N 1
ATOM 3818 C CA . GLU A 1 475 ? 19.622 -7.373 -18.359 1.00 92.31 475 GLU A CA 1
ATOM 3819 C C . GLU A 1 475 ? 20.098 -8.431 -19.367 1.00 92.31 475 GLU A C 1
ATOM 3821 O O . GLU A 1 475 ? 19.886 -8.279 -20.572 1.00 92.31 475 GLU A O 1
ATOM 3826 N N . ASN A 1 476 ? 20.622 -9.562 -18.885 1.00 90.00 476 ASN A N 1
ATOM 3827 C CA . ASN A 1 476 ? 21.054 -10.667 -19.744 1.00 90.00 476 ASN A CA 1
ATOM 3828 C C . ASN A 1 476 ? 19.886 -11.388 -20.425 1.00 90.00 476 ASN A C 1
ATOM 3830 O O . ASN A 1 476 ? 20.002 -11.791 -21.582 1.00 90.00 476 ASN A O 1
ATOM 3834 N N . PHE A 1 477 ? 18.735 -11.500 -19.758 1.00 82.31 477 PHE A N 1
ATOM 3835 C CA . PHE A 1 477 ? 17.513 -12.042 -20.359 1.00 82.31 477 PHE A CA 1
ATOM 3836 C C . PHE A 1 477 ? 17.053 -11.221 -21.579 1.00 82.31 477 PHE A C 1
ATOM 3838 O O . PHE A 1 477 ? 16.405 -11.738 -22.489 1.00 82.31 477 PHE A O 1
ATOM 3845 N N . ASN A 1 478 ? 17.429 -9.940 -21.642 1.00 67.94 478 ASN A N 1
ATOM 3846 C CA . ASN A 1 478 ? 17.162 -9.057 -22.778 1.00 67.94 478 ASN A CA 1
ATOM 3847 C C . ASN A 1 478 ? 18.246 -9.110 -23.870 1.00 67.94 478 ASN A C 1
ATOM 3849 O O . ASN A 1 478 ? 18.041 -8.586 -24.967 1.00 67.94 478 ASN A O 1
ATOM 3853 N N . GLY A 1 479 ? 19.372 -9.769 -23.597 1.00 54.16 479 GLY A N 1
ATOM 3854 C CA . GLY A 1 479 ? 20.579 -9.790 -24.420 1.00 54.16 479 GLY A CA 1
ATOM 3855 C C . GLY A 1 479 ? 20.552 -10.687 -25.659 1.00 54.16 479 GLY A C 1
ATOM 3856 O O . GLY A 1 479 ? 21.583 -10.801 -26.315 1.00 54.16 479 GLY A O 1
ATOM 3857 N N . ILE A 1 480 ? 19.420 -11.293 -26.043 1.00 48.38 480 ILE A N 1
ATOM 3858 C CA . ILE A 1 480 ? 19.362 -12.027 -27.322 1.00 48.38 480 ILE A CA 1
ATOM 3859 C C . ILE A 1 480 ? 19.229 -11.083 -28.532 1.00 48.38 480 ILE A C 1
ATOM 3861 O O . I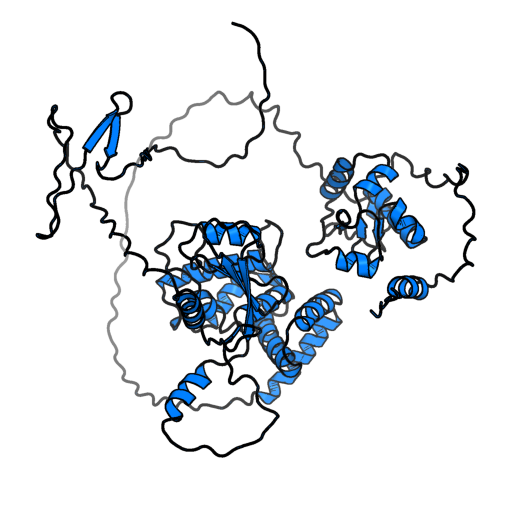LE A 1 480 ? 19.649 -11.488 -29.609 1.00 48.38 480 ILE A O 1
ATOM 3865 N N . GLN A 1 481 ? 18.787 -9.818 -28.396 1.00 38.53 481 GLN A N 1
ATOM 3866 C CA . GLN A 1 481 ? 18.835 -8.832 -29.501 1.00 38.53 481 GLN A CA 1
ATOM 3867 C C . GLN A 1 481 ? 18.867 -7.352 -29.058 1.00 38.53 481 GLN A C 1
ATOM 3869 O O . GLN A 1 481 ? 18.031 -6.568 -29.493 1.00 38.53 481 GLN A O 1
ATOM 3874 N N . ASN A 1 482 ? 19.830 -6.909 -28.244 1.00 40.44 482 ASN A N 1
ATOM 3875 C CA . ASN A 1 482 ? 20.114 -5.468 -28.166 1.00 40.44 482 ASN A CA 1
ATOM 3876 C C . ASN A 1 482 ? 21.618 -5.192 -28.303 1.00 40.44 482 ASN A C 1
ATOM 3878 O O . ASN A 1 482 ? 22.410 -5.746 -27.538 1.00 40.44 482 ASN A O 1
ATOM 3882 N N . PRO A 1 483 ? 22.046 -4.358 -29.274 1.00 35.56 483 PRO A N 1
ATOM 3883 C CA . PRO A 1 483 ? 23.426 -3.903 -29.335 1.00 35.56 483 PRO A CA 1
ATOM 3884 C C . PRO A 1 483 ? 23.736 -3.123 -28.055 1.00 35.56 483 PRO A C 1
ATOM 3886 O O . PRO A 1 483 ? 22.907 -2.339 -27.592 1.00 35.56 483 PRO A O 1
ATOM 3889 N N . LYS A 1 484 ? 24.927 -3.360 -27.488 1.00 36.69 484 LYS A N 1
ATOM 3890 C CA . LYS A 1 484 ? 25.445 -2.657 -26.304 1.00 36.69 484 LYS A CA 1
ATOM 3891 C C . LYS A 1 484 ? 25.078 -1.167 -26.361 1.00 36.69 484 LYS A C 1
ATOM 3893 O O . LYS A 1 484 ? 25.242 -0.575 -27.435 1.00 36.69 484 LYS A O 1
ATOM 3898 N N . PRO A 1 485 ? 24.632 -0.549 -25.250 1.00 39.59 485 PRO A N 1
ATOM 3899 C CA . PRO A 1 485 ? 24.397 0.887 -25.222 1.00 39.59 485 PRO A CA 1
ATOM 3900 C C . PRO A 1 485 ? 25.667 1.581 -25.718 1.00 39.59 485 PRO A C 1
ATOM 3902 O O . PRO A 1 485 ? 26.752 1.387 -25.164 1.00 39.59 485 PRO A O 1
ATOM 3905 N N . LYS A 1 486 ? 25.552 2.329 -26.823 1.00 36.78 486 LYS A N 1
ATOM 3906 C CA . LYS A 1 486 ? 26.629 3.217 -27.266 1.00 36.78 486 LYS A CA 1
ATOM 3907 C C . LYS A 1 486 ? 26.946 4.107 -26.068 1.00 36.78 486 LYS A C 1
ATOM 3909 O O . LYS A 1 486 ? 26.023 4.724 -25.535 1.00 36.78 486 LYS A O 1
ATOM 3914 N N . LYS A 1 487 ? 28.213 4.122 -25.630 1.00 33.78 487 LYS A N 1
ATOM 3915 C CA . LYS A 1 487 ? 28.704 5.072 -24.624 1.00 33.78 487 LYS A CA 1
ATOM 3916 C C . LYS A 1 487 ? 28.107 6.438 -24.960 1.00 33.78 487 LYS A C 1
ATOM 3918 O O . LYS A 1 487 ? 28.269 6.896 -26.093 1.00 33.78 487 LYS A O 1
ATOM 3923 N N . GLN A 1 488 ? 27.366 7.035 -24.027 1.00 36.03 488 GLN A N 1
ATOM 3924 C CA . GLN A 1 488 ? 27.018 8.446 -24.157 1.00 36.03 488 GLN A CA 1
ATOM 3925 C C . GLN A 1 488 ? 28.338 9.207 -24.345 1.00 36.03 488 GLN A C 1
ATOM 3927 O O . GLN A 1 488 ? 29.291 8.894 -23.628 1.00 36.03 488 GLN A O 1
ATOM 3932 N N . PRO A 1 489 ? 28.448 10.112 -25.331 1.00 31.33 489 PRO A N 1
ATOM 3933 C CA . PRO A 1 489 ? 29.642 10.931 -25.454 1.00 31.33 489 PRO A CA 1
ATOM 3934 C C . PRO A 1 489 ? 29.795 11.727 -24.160 1.00 31.33 489 PRO A C 1
ATOM 3936 O O . PRO A 1 489 ? 28.815 12.299 -23.675 1.00 31.33 489 PRO A O 1
ATOM 3939 N N . ASP A 1 490 ? 31.000 11.720 -23.595 1.00 29.39 490 ASP A N 1
ATOM 3940 C CA . ASP A 1 490 ? 31.340 12.536 -22.438 1.00 29.39 490 ASP A CA 1
ATOM 3941 C C . ASP A 1 490 ? 31.001 13.996 -22.769 1.00 29.39 490 ASP A C 1
ATOM 3943 O O . ASP A 1 490 ? 31.620 14.627 -23.628 1.00 29.39 490 ASP A O 1
ATOM 3947 N N . ILE A 1 491 ? 29.956 14.525 -22.131 1.00 29.14 491 ILE A N 1
ATOM 3948 C CA . ILE A 1 491 ? 29.616 15.942 -22.225 1.00 29.14 491 ILE A CA 1
ATOM 3949 C C . ILE A 1 491 ? 30.630 16.670 -21.345 1.00 29.14 491 ILE A C 1
ATOM 3951 O O . ILE A 1 491 ? 30.441 16.819 -20.138 1.00 29.14 491 ILE A O 1
ATOM 3955 N N . PHE A 1 492 ? 31.734 17.104 -21.949 1.00 26.64 492 PHE A N 1
ATOM 3956 C CA . PHE A 1 492 ? 32.665 18.019 -21.306 1.00 26.64 492 PHE A CA 1
ATOM 3957 C C . PHE A 1 492 ? 31.992 19.387 -21.163 1.00 26.64 492 PHE A C 1
ATOM 3959 O O . PHE A 1 492 ? 31.797 20.114 -22.137 1.00 26.64 492 PHE A O 1
ATOM 3966 N N . PHE A 1 493 ? 31.643 19.758 -19.932 1.00 27.06 493 PHE A N 1
ATOM 3967 C CA . PHE A 1 493 ? 31.380 21.152 -19.599 1.00 27.06 493 PHE A CA 1
ATOM 3968 C C . PHE A 1 493 ? 32.717 21.894 -19.629 1.00 27.06 493 PHE A C 1
ATOM 3970 O O . PHE A 1 493 ? 33.521 21.755 -18.711 1.00 27.06 493 PHE A O 1
ATOM 3977 N N . ILE A 1 494 ? 32.968 22.669 -20.684 1.00 27.70 494 ILE A N 1
ATOM 3978 C CA . ILE A 1 494 ? 34.063 23.643 -20.694 1.00 27.70 494 ILE A CA 1
ATOM 3979 C C . ILE A 1 494 ? 33.567 24.864 -19.905 1.00 27.70 494 ILE A C 1
ATOM 3981 O O . ILE A 1 494 ? 32.645 25.542 -20.370 1.00 27.70 494 ILE A O 1
ATOM 3985 N N . PRO A 1 495 ? 34.117 25.170 -18.717 1.00 27.09 495 PRO A N 1
ATOM 3986 C CA . PRO A 1 495 ? 33.762 26.392 -18.018 1.00 27.09 495 PRO A CA 1
ATOM 3987 C C . PRO A 1 495 ? 34.336 27.572 -18.806 1.00 27.09 495 PRO A C 1
ATOM 3989 O O . PRO A 1 495 ? 35.550 27.752 -18.893 1.00 27.09 495 PRO A O 1
ATOM 3992 N N . ILE A 1 496 ? 33.461 28.390 -19.394 1.00 29.58 496 ILE A N 1
ATOM 3993 C CA . ILE A 1 496 ? 33.863 29.678 -19.959 1.00 29.58 496 ILE A CA 1
ATOM 3994 C C . ILE A 1 496 ? 34.130 30.605 -18.771 1.00 29.58 496 ILE A C 1
ATOM 3996 O O . ILE A 1 496 ? 33.222 31.246 -18.244 1.00 29.58 496 ILE A O 1
ATOM 4000 N N . TYR A 1 497 ? 35.380 30.646 -18.310 1.00 30.98 497 TYR A N 1
ATOM 4001 C CA . TYR A 1 497 ? 35.822 31.698 -17.403 1.00 30.98 497 TYR A CA 1
ATOM 4002 C C . TYR A 1 497 ? 35.669 33.052 -18.098 1.00 30.98 497 TYR A C 1
ATOM 4004 O O . TYR A 1 497 ? 35.954 33.185 -19.289 1.00 30.98 497 TYR A O 1
ATOM 4012 N N . GLN A 1 498 ? 35.191 34.038 -17.334 1.00 37.00 498 GLN A N 1
ATOM 4013 C CA . GLN A 1 498 ? 34.979 35.427 -17.735 1.00 37.00 498 GLN A CA 1
ATOM 4014 C C . GLN A 1 498 ? 36.152 35.959 -18.569 1.00 37.00 498 GLN A C 1
ATOM 4016 O O . GLN A 1 498 ? 37.172 36.399 -18.043 1.00 37.00 498 GLN A O 1
ATOM 4021 N N . CYS A 1 499 ? 35.986 35.942 -19.889 1.00 26.39 499 CYS A N 1
ATOM 4022 C CA . CYS A 1 499 ? 36.841 36.674 -20.800 1.00 26.39 499 CYS A CA 1
ATOM 4023 C C . CYS A 1 499 ? 36.146 38.008 -21.072 1.00 26.39 499 CYS A C 1
ATOM 4025 O O . CYS A 1 499 ? 35.036 38.045 -21.610 1.00 26.39 499 CYS A O 1
ATOM 4027 N N . ASN A 1 500 ? 36.772 39.106 -20.653 1.00 37.59 500 ASN A N 1
ATOM 4028 C CA . ASN A 1 500 ? 36.304 40.446 -20.973 1.00 37.59 500 ASN A CA 1
ATOM 4029 C C . ASN A 1 500 ? 36.306 40.616 -22.503 1.00 37.59 500 ASN A C 1
ATOM 4031 O O . ASN A 1 500 ? 37.358 40.770 -23.111 1.00 37.59 500 ASN A O 1
ATOM 4035 N N . GLN A 1 501 ? 35.103 40.584 -23.087 1.00 39.03 501 GLN A N 1
ATOM 4036 C CA . GLN A 1 501 ? 34.761 40.904 -24.481 1.00 39.03 501 GLN A CA 1
ATOM 4037 C C . GLN A 1 501 ? 35.468 40.056 -25.564 1.00 39.03 501 GLN A C 1
ATOM 4039 O O . GLN A 1 501 ? 36.490 40.475 -26.109 1.00 39.03 501 GLN A O 1
ATOM 4044 N N . PRO A 1 502 ? 34.889 38.918 -25.996 1.00 37.56 502 PRO A N 1
ATOM 4045 C CA . PRO A 1 502 ? 35.321 38.283 -27.235 1.00 37.56 502 PRO A CA 1
ATOM 4046 C C . PRO A 1 502 ? 34.901 39.149 -28.434 1.00 37.56 502 PRO A C 1
ATOM 4048 O O . PRO A 1 502 ? 33.717 39.411 -28.668 1.00 37.56 502 PRO A O 1
ATOM 4051 N N . THR A 1 503 ? 35.881 39.602 -29.212 1.00 40.94 503 THR A N 1
ATOM 4052 C CA . THR A 1 503 ? 35.647 40.230 -30.515 1.00 40.94 503 THR A CA 1
ATOM 4053 C C . THR A 1 503 ? 35.384 39.133 -31.543 1.00 40.94 503 THR A C 1
ATOM 4055 O O . THR A 1 503 ? 36.300 38.478 -32.026 1.00 40.94 503 THR A O 1
ATOM 4058 N N . PHE A 1 504 ? 34.113 38.911 -31.879 1.00 46.97 504 PHE A N 1
ATOM 4059 C CA . PHE A 1 504 ? 33.752 38.028 -32.988 1.00 46.97 504 PHE A CA 1
ATOM 4060 C C . PHE A 1 504 ? 33.992 38.748 -34.328 1.00 46.97 504 PHE A C 1
ATOM 4062 O O . PHE A 1 504 ? 33.514 39.879 -34.499 1.00 46.97 504 PHE A O 1
ATOM 4069 N N . PRO A 1 505 ? 34.698 38.137 -35.297 1.00 49.75 505 PRO A N 1
ATOM 4070 C CA . PRO A 1 505 ? 34.840 38.705 -36.631 1.00 49.75 505 PRO A CA 1
ATOM 4071 C C . PRO A 1 505 ? 33.463 38.787 -37.307 1.00 49.75 505 PRO A C 1
ATOM 4073 O O . PRO A 1 505 ? 32.714 37.817 -37.358 1.00 49.75 505 PRO A O 1
ATOM 4076 N N . LYS A 1 506 ? 33.106 39.967 -37.830 1.00 52.66 506 LYS A N 1
ATOM 4077 C CA . LYS A 1 506 ? 31.754 40.273 -38.345 1.00 52.66 506 LYS A CA 1
ATOM 4078 C C . LYS A 1 506 ? 31.307 39.450 -39.567 1.00 52.66 506 LYS A C 1
ATOM 4080 O O . LYS A 1 506 ? 30.147 39.574 -39.945 1.00 52.66 506 LYS A O 1
ATOM 4085 N N . ASN A 1 507 ? 32.175 38.634 -40.169 1.00 46.94 507 ASN A N 1
ATOM 4086 C CA . ASN A 1 507 ? 31.928 38.044 -41.489 1.00 46.94 507 ASN A CA 1
ATOM 4087 C C . ASN A 1 507 ? 32.055 36.513 -41.578 1.00 46.94 507 ASN A C 1
ATOM 4089 O O . ASN A 1 507 ? 31.933 35.990 -42.682 1.00 46.94 507 ASN A O 1
ATOM 4093 N N . GLU A 1 508 ? 32.243 35.777 -40.478 1.00 49.41 508 GLU A N 1
ATOM 4094 C CA . GLU A 1 508 ? 32.355 34.310 -40.547 1.00 49.41 508 GLU A CA 1
ATOM 4095 C C . GLU A 1 508 ? 31.462 33.616 -39.507 1.00 49.41 508 GLU A C 1
ATOM 4097 O O . GLU A 1 508 ? 31.708 33.672 -38.308 1.00 49.41 508 GLU A O 1
ATOM 4102 N N . ASN A 1 509 ? 30.409 32.932 -39.978 1.00 57.59 509 ASN A N 1
ATOM 4103 C CA . ASN A 1 509 ? 29.512 32.096 -39.162 1.00 57.59 509 ASN A CA 1
ATOM 4104 C C . ASN A 1 509 ? 30.102 30.692 -38.950 1.00 57.59 509 ASN A C 1
ATOM 4106 O O . ASN A 1 509 ? 29.406 29.693 -39.137 1.00 57.59 509 ASN A O 1
ATOM 4110 N N . LYS A 1 510 ? 31.398 30.593 -38.655 1.00 55.44 510 LYS A N 1
ATOM 4111 C CA . LYS A 1 510 ? 32.082 29.307 -38.529 1.00 55.44 510 LYS A CA 1
ATOM 4112 C C . LYS A 1 510 ? 33.054 29.359 -37.364 1.00 55.44 510 LYS A C 1
ATOM 4114 O O . LYS A 1 510 ? 33.942 30.204 -37.342 1.00 55.44 510 LYS A O 1
ATOM 4119 N N . LEU A 1 511 ? 32.875 28.459 -36.403 1.00 56.78 511 LEU A N 1
ATOM 4120 C CA . LEU A 1 511 ? 33.834 28.247 -35.327 1.00 56.78 511 LEU A CA 1
ATOM 4121 C C . LEU A 1 511 ? 34.478 26.882 -35.567 1.00 56.78 511 LEU A C 1
ATOM 4123 O O . LEU A 1 511 ? 33.794 25.861 -35.512 1.00 56.78 511 LEU A O 1
ATOM 4127 N N . LEU A 1 512 ? 35.771 26.876 -35.896 1.00 45.28 512 LEU A N 1
ATOM 4128 C CA . LEU A 1 512 ? 36.550 25.643 -35.954 1.00 45.28 512 LEU A CA 1
ATOM 4129 C C . LEU A 1 512 ? 37.017 25.319 -34.537 1.00 45.28 512 LEU A C 1
ATOM 4131 O O . LEU A 1 512 ? 37.723 26.118 -33.923 1.00 45.28 512 LEU A O 1
ATOM 4135 N N . ILE A 1 513 ? 36.615 24.160 -34.025 1.00 52.84 513 ILE A N 1
ATOM 4136 C CA . ILE A 1 513 ? 37.193 23.595 -32.808 1.00 52.84 513 ILE A CA 1
ATOM 4137 C C . ILE A 1 513 ? 38.148 22.497 -33.262 1.00 52.84 513 ILE A C 1
ATOM 4139 O O . ILE A 1 513 ? 37.721 21.485 -33.818 1.00 52.84 513 ILE A O 1
ATOM 4143 N N . GLU A 1 514 ? 39.444 22.721 -33.072 1.00 39.66 514 GLU A N 1
ATOM 4144 C CA . GLU A 1 514 ? 40.450 21.680 -33.266 1.00 39.66 514 GLU A CA 1
ATOM 4145 C C . GLU A 1 514 ? 40.316 20.667 -32.119 1.00 39.66 514 GLU A C 1
ATOM 4147 O O . GLU A 1 514 ? 40.370 21.035 -30.944 1.00 39.66 514 GLU A O 1
ATOM 4152 N N . ASN A 1 515 ? 40.064 19.399 -32.457 1.00 44.28 515 ASN A N 1
ATOM 4153 C CA . ASN A 1 515 ? 39.991 18.327 -31.467 1.00 44.28 515 ASN A CA 1
ATOM 4154 C C . ASN A 1 515 ? 41.384 18.018 -30.907 1.00 44.28 515 ASN A C 1
ATOM 4156 O O . ASN A 1 515 ? 42.385 18.087 -31.614 1.00 44.28 515 ASN A O 1
ATOM 4160 N N . ILE A 1 516 ? 41.418 17.632 -29.630 1.00 41.56 516 ILE A N 1
ATOM 4161 C CA . ILE A 1 516 ? 42.643 17.306 -28.883 1.00 41.56 516 ILE A CA 1
ATOM 4162 C C . ILE A 1 516 ? 43.172 15.895 -29.230 1.00 41.56 516 ILE A C 1
ATOM 4164 O O . ILE A 1 516 ? 44.336 15.607 -28.971 1.00 41.56 516 ILE A O 1
ATOM 4168 N N . ASP A 1 517 ? 42.365 15.047 -29.880 1.00 41.41 517 ASP A N 1
ATOM 4169 C CA . ASP A 1 517 ? 42.775 13.715 -30.345 1.00 41.41 517 ASP A CA 1
ATOM 4170 C C . ASP A 1 517 ? 43.018 13.684 -31.865 1.00 41.41 517 ASP A C 1
ATOM 4172 O O . ASP A 1 517 ? 42.101 13.927 -32.660 1.00 41.41 517 ASP A O 1
ATOM 4176 N N . GLU A 1 518 ? 44.244 13.307 -32.257 1.00 50.06 518 GLU A N 1
ATOM 4177 C CA . GLU A 1 518 ? 44.777 13.312 -33.636 1.00 50.06 518 GLU A CA 1
ATOM 4178 C C . GLU A 1 518 ? 43.999 12.434 -34.641 1.00 50.06 518 GLU A C 1
ATOM 4180 O O . GLU A 1 518 ? 44.178 12.576 -35.850 1.00 50.06 518 GLU A O 1
ATOM 4185 N N . GLU A 1 519 ? 43.116 11.543 -34.181 1.00 50.88 519 GLU A N 1
ATOM 4186 C CA . GLU A 1 519 ? 42.397 10.592 -35.046 1.00 50.88 519 GLU A CA 1
ATOM 4187 C C . GLU A 1 519 ? 40.964 11.013 -35.418 1.00 50.88 519 GLU A C 1
ATOM 4189 O O . GLU A 1 519 ? 40.278 10.291 -36.145 1.00 50.88 519 GLU A O 1
ATOM 4194 N N . SER A 1 520 ? 40.484 12.176 -34.966 1.00 50.28 520 SER A N 1
ATOM 4195 C CA . SER A 1 520 ? 39.109 12.621 -35.240 1.00 50.28 520 SER A CA 1
ATOM 4196 C C . SER A 1 520 ? 39.048 13.839 -36.166 1.00 50.28 520 SER A C 1
ATOM 4198 O O . SER A 1 520 ? 39.783 14.810 -36.011 1.00 50.28 520 SER A O 1
ATOM 4200 N N . SER A 1 521 ? 38.160 13.786 -37.165 1.00 52.34 521 SER A N 1
ATOM 4201 C CA . SER A 1 521 ? 37.944 14.895 -38.101 1.00 52.34 521 SER A CA 1
ATOM 4202 C C . SER A 1 521 ? 37.353 16.116 -37.376 1.00 52.34 521 SER A C 1
ATOM 4204 O O . SER A 1 521 ? 36.507 15.933 -36.497 1.00 52.34 521 SER A O 1
ATOM 4206 N N . PRO A 1 522 ? 37.762 17.351 -37.727 1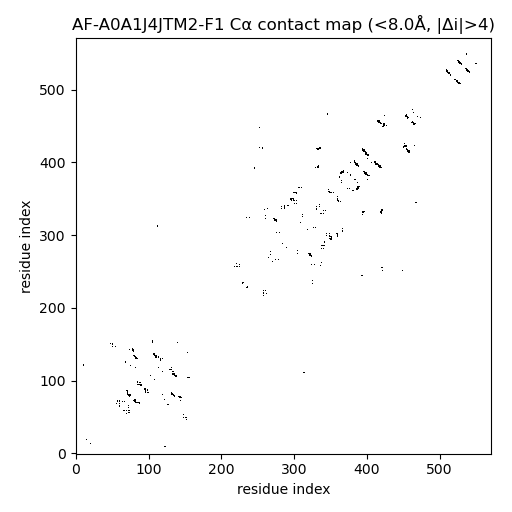.00 54.34 522 PRO A N 1
ATOM 4207 C CA . PRO A 1 522 ? 37.247 18.560 -37.092 1.00 54.34 522 PRO A CA 1
ATOM 4208 C C . PRO A 1 522 ? 35.734 18.686 -37.296 1.00 54.34 522 PRO A C 1
ATOM 4210 O O . PRO A 1 522 ? 35.216 18.416 -38.381 1.00 54.34 522 PRO A O 1
ATOM 4213 N N . ILE A 1 523 ? 35.029 19.096 -36.240 1.00 57.50 523 ILE A N 1
ATOM 4214 C CA . ILE A 1 523 ? 33.580 19.308 -36.271 1.00 57.50 523 ILE A CA 1
ATOM 4215 C C . ILE A 1 523 ? 33.316 20.774 -36.608 1.00 57.50 523 ILE A C 1
ATOM 4217 O O . ILE A 1 523 ? 33.689 21.676 -35.857 1.00 57.50 523 ILE A O 1
ATOM 4221 N N . ASP A 1 524 ? 32.627 21.006 -37.723 1.00 61.25 524 ASP A N 1
ATOM 4222 C CA . ASP A 1 524 ? 32.186 22.338 -38.119 1.00 61.25 524 ASP A CA 1
ATOM 4223 C C . ASP A 1 524 ? 30.919 22.724 -37.342 1.00 61.25 524 ASP A C 1
ATOM 4225 O O . ASP A 1 524 ? 29.837 22.170 -37.561 1.00 61.25 524 ASP A O 1
ATOM 4229 N N . ILE A 1 525 ? 31.042 23.695 -36.433 1.00 61.50 525 ILE A N 1
ATOM 4230 C CA . ILE A 1 525 ? 29.898 24.257 -35.710 1.00 61.50 525 ILE A CA 1
ATOM 4231 C C . ILE A 1 525 ? 29.537 25.608 -36.322 1.00 61.50 525 ILE A C 1
ATOM 4233 O O . ILE A 1 525 ? 30.329 26.556 -36.336 1.00 61.50 525 ILE A O 1
ATOM 4237 N N . TYR A 1 526 ? 28.298 25.701 -36.799 1.00 68.94 526 TYR A N 1
ATOM 4238 C CA . TYR A 1 526 ? 27.724 26.936 -37.314 1.00 68.94 526 TYR A CA 1
ATOM 4239 C C . TYR A 1 526 ? 26.893 27.590 -36.227 1.00 68.94 526 TYR A C 1
ATOM 4241 O O . TYR A 1 526 ? 26.143 26.912 -35.523 1.00 68.94 526 TYR A O 1
ATOM 4249 N N . TYR A 1 527 ? 26.984 28.911 -36.119 1.00 74.69 527 TYR A N 1
ATOM 4250 C CA . TYR A 1 527 ? 26.090 29.668 -35.258 1.00 74.69 527 TYR A CA 1
ATOM 4251 C C . TYR A 1 527 ? 25.328 30.732 -36.036 1.00 74.69 527 TYR A C 1
ATOM 4253 O O . TYR A 1 527 ? 25.812 31.283 -37.027 1.00 74.69 527 TYR A O 1
ATOM 4261 N N . LYS A 1 528 ? 24.113 31.027 -35.574 1.00 68.56 528 LYS A N 1
ATOM 4262 C CA . LYS A 1 528 ? 23.285 32.113 -36.096 1.00 68.56 528 LYS A CA 1
ATOM 4263 C C . LYS A 1 528 ? 22.854 33.005 -34.945 1.00 68.56 528 LYS A C 1
ATOM 4265 O O . LYS A 1 528 ? 22.245 32.537 -33.984 1.00 68.56 528 LYS A O 1
ATOM 4270 N N . ARG A 1 529 ? 23.171 34.294 -35.056 1.00 56.50 529 ARG A N 1
ATOM 4271 C CA . ARG A 1 529 ? 22.746 35.309 -34.092 1.00 56.50 529 ARG A CA 1
ATOM 4272 C C . ARG A 1 529 ? 21.391 35.864 -34.507 1.00 56.50 529 ARG A C 1
ATOM 4274 O O . ARG A 1 529 ? 21.248 36.326 -35.640 1.00 56.50 529 ARG A O 1
ATOM 4281 N N . ASN A 1 530 ? 20.408 35.812 -33.614 1.00 54.69 530 ASN A N 1
ATOM 4282 C CA . ASN A 1 530 ? 19.130 36.471 -33.853 1.00 54.69 530 ASN A CA 1
ATOM 4283 C C . ASN A 1 530 ? 19.281 37.972 -33.564 1.00 54.69 530 ASN A C 1
ATOM 4285 O O . ASN A 1 530 ? 19.772 38.356 -32.503 1.00 54.69 530 ASN A O 1
ATOM 4289 N N . SER A 1 531 ? 18.909 38.827 -34.517 1.00 49.44 531 SER A N 1
ATOM 4290 C CA . SER A 1 531 ? 19.156 40.274 -34.437 1.00 49.44 531 SER A CA 1
ATOM 4291 C C . SER A 1 531 ? 18.321 40.984 -33.375 1.00 49.44 531 SER A C 1
ATOM 4293 O O . SER A 1 531 ? 18.678 42.091 -32.985 1.00 49.44 531 SER A O 1
ATOM 4295 N N . ASN A 1 532 ? 17.229 40.365 -32.925 1.00 49.00 532 ASN A N 1
ATOM 4296 C CA . ASN A 1 532 ? 16.245 41.039 -32.081 1.00 49.00 532 ASN A CA 1
ATOM 4297 C C . ASN A 1 532 ? 16.463 40.774 -30.586 1.00 49.00 532 ASN A C 1
ATOM 4299 O O . ASN A 1 532 ? 16.277 41.691 -29.794 1.00 49.00 532 ASN A O 1
ATOM 4303 N N . ASP A 1 533 ? 16.957 39.586 -30.219 1.00 58.84 533 ASP A N 1
ATOM 4304 C CA . ASP A 1 533 ? 16.990 39.153 -28.811 1.00 58.84 533 ASP A CA 1
ATOM 4305 C C . ASP A 1 533 ? 18.409 38.821 -28.309 1.00 58.84 533 ASP A C 1
ATOM 4307 O O . ASP A 1 533 ? 18.615 38.524 -27.139 1.00 58.84 533 ASP A O 1
ATOM 4311 N N . GLY A 1 534 ? 19.425 38.898 -29.179 1.00 62.97 534 GLY A N 1
ATOM 4312 C CA . GLY A 1 534 ? 20.828 38.663 -28.813 1.00 62.97 534 GLY A CA 1
ATOM 4313 C C . GLY A 1 534 ? 21.236 37.189 -28.697 1.00 62.97 534 GLY A C 1
ATOM 4314 O O . GLY A 1 534 ? 22.436 36.914 -28.616 1.00 62.97 534 GLY A O 1
ATOM 4315 N N . ASP A 1 535 ? 20.276 36.267 -28.773 1.00 54.53 535 ASP A N 1
ATOM 4316 C CA . ASP A 1 535 ? 20.495 34.825 -28.681 1.00 54.53 535 ASP A CA 1
ATOM 4317 C C . ASP A 1 535 ? 21.355 34.268 -29.824 1.00 54.53 535 ASP A C 1
ATOM 4319 O O . ASP A 1 535 ? 21.260 34.677 -30.991 1.00 54.53 535 ASP A O 1
ATOM 4323 N N . ILE A 1 536 ? 22.189 33.288 -29.471 1.00 64.69 536 ILE A N 1
ATOM 4324 C CA . ILE A 1 536 ? 23.074 32.563 -30.382 1.00 64.69 536 ILE A CA 1
ATOM 4325 C C . ILE A 1 536 ? 22.619 31.105 -30.429 1.00 64.69 536 ILE A C 1
ATOM 4327 O O . ILE A 1 536 ? 22.626 30.411 -29.416 1.00 64.69 536 ILE A O 1
ATOM 4331 N N . TYR A 1 537 ? 22.259 30.639 -31.622 1.00 60.75 537 TYR A N 1
ATOM 4332 C CA . TYR A 1 537 ? 21.865 29.254 -31.871 1.00 60.75 537 TYR A CA 1
ATOM 4333 C C . TYR A 1 537 ? 23.009 28.518 -32.555 1.00 60.75 537 TYR A C 1
ATOM 4335 O O . TYR A 1 537 ? 23.546 29.039 -33.531 1.00 60.75 537 TYR A O 1
ATOM 4343 N N . PHE A 1 538 ? 23.349 27.317 -32.087 1.00 69.94 538 PHE A N 1
ATOM 4344 C CA . PHE A 1 538 ? 24.374 26.462 -32.691 1.00 69.94 538 PHE A CA 1
ATOM 4345 C C . PHE A 1 538 ? 23.727 25.303 -33.449 1.00 69.94 538 PHE A C 1
ATOM 4347 O O . PHE A 1 538 ? 22.760 24.709 -32.973 1.00 69.94 538 PHE A O 1
ATOM 4354 N N . THR A 1 539 ? 24.254 24.968 -34.626 1.00 53.81 539 THR A N 1
ATOM 4355 C CA . THR A 1 539 ? 23.777 23.843 -35.442 1.00 53.81 539 THR A CA 1
ATOM 4356 C C . THR A 1 539 ? 24.964 23.060 -35.996 1.00 53.81 539 THR A C 1
ATOM 4358 O O . THR A 1 539 ? 25.924 23.669 -36.472 1.00 53.81 539 THR A O 1
ATOM 4361 N N . SER A 1 540 ? 24.873 21.731 -35.990 1.00 54.12 540 SER A N 1
ATOM 4362 C CA . SER A 1 540 ? 25.793 20.834 -36.702 1.00 54.12 540 SER A CA 1
ATOM 4363 C C . SER A 1 540 ? 25.157 20.401 -38.027 1.00 54.12 540 SER A C 1
ATOM 4365 O O . SER A 1 540 ? 23.964 20.092 -38.067 1.00 54.12 540 SER A O 1
ATOM 4367 N N . GLN A 1 541 ? 25.942 20.391 -39.110 1.00 46.41 541 GLN A N 1
ATOM 4368 C CA . GLN A 1 541 ? 25.462 20.076 -40.462 1.00 46.41 541 GLN A CA 1
ATOM 4369 C C . GLN A 1 541 ? 25.066 18.597 -40.655 1.00 46.41 541 GLN A C 1
ATOM 4371 O O . GLN A 1 541 ? 24.317 18.296 -41.582 1.00 46.41 541 GLN A O 1
ATOM 4376 N N . ASP A 1 542 ? 25.476 17.694 -39.759 1.00 42.91 542 ASP A N 1
ATOM 4377 C CA . ASP A 1 542 ? 25.354 16.239 -39.959 1.00 42.91 542 ASP A CA 1
ATOM 4378 C C . ASP A 1 542 ? 24.105 15.590 -39.339 1.00 42.91 542 ASP A C 1
ATOM 4380 O O . ASP A 1 542 ? 23.996 14.366 -39.264 1.00 42.91 542 ASP A O 1
ATOM 4384 N N . SER A 1 543 ? 23.103 16.374 -38.933 1.00 39.47 543 SER A N 1
ATOM 4385 C CA . SER A 1 543 ? 21.830 15.811 -38.468 1.00 39.47 543 SER A CA 1
ATOM 4386 C C . SER A 1 543 ? 20.638 16.471 -39.154 1.00 39.47 543 SER A C 1
ATOM 4388 O O . SER A 1 543 ? 20.318 17.634 -38.929 1.00 39.47 543 SER A O 1
ATOM 4390 N N . GLY A 1 544 ? 19.943 15.708 -40.002 1.00 36.62 544 GLY A N 1
ATOM 4391 C CA . GLY A 1 544 ? 18.695 16.100 -40.669 1.00 36.62 544 GLY A CA 1
ATOM 4392 C C . GLY A 1 544 ? 17.487 16.218 -39.728 1.00 36.62 544 GLY A C 1
ATOM 4393 O O . GLY A 1 544 ? 16.385 15.833 -40.104 1.00 36.62 544 GLY A O 1
ATOM 4394 N N . PHE A 1 545 ? 17.681 16.717 -38.507 1.00 31.83 545 PHE A N 1
ATOM 4395 C CA . PHE A 1 545 ? 16.640 16.952 -37.512 1.00 31.83 545 PHE A CA 1
ATOM 4396 C C . PHE A 1 545 ? 16.884 18.303 -36.834 1.00 31.83 545 PHE A C 1
ATOM 4398 O O . PHE A 1 545 ? 17.753 18.446 -35.981 1.00 31.83 545 PHE A O 1
ATOM 4405 N N . SER A 1 546 ? 16.092 19.312 -37.195 1.00 31.30 546 SER A N 1
ATOM 4406 C CA . SER A 1 546 ? 16.073 20.591 -36.488 1.00 31.30 546 SER A CA 1
ATOM 4407 C C . SER A 1 546 ? 15.191 20.481 -35.239 1.00 31.30 546 SER A C 1
ATOM 4409 O O . SER A 1 546 ? 13.968 20.584 -35.334 1.00 31.30 546 SER A O 1
ATOM 4411 N N . GLN A 1 547 ? 15.792 20.305 -34.064 1.00 32.84 547 GLN A N 1
ATOM 4412 C CA . GLN A 1 547 ? 15.186 20.746 -32.806 1.00 32.84 547 GLN A CA 1
ATOM 4413 C C . GLN A 1 547 ? 15.993 21.938 -32.297 1.00 32.84 547 GLN A C 1
ATOM 4415 O O . GLN A 1 547 ? 17.166 21.810 -31.958 1.00 32.84 547 GLN A O 1
ATOM 4420 N N . GLY A 1 548 ? 15.377 23.120 -32.311 1.00 28.78 548 GLY A N 1
ATOM 4421 C CA . GLY A 1 548 ? 15.967 24.315 -31.723 1.00 28.78 548 GLY A CA 1
ATOM 4422 C C . GLY A 1 548 ? 15.968 24.191 -30.203 1.00 28.78 548 GLY A C 1
ATOM 4423 O O . GLY A 1 548 ? 14.910 24.035 -29.600 1.00 28.78 548 GLY A O 1
ATOM 4424 N N . ILE A 1 549 ? 17.146 24.270 -29.587 1.00 31.20 549 ILE A N 1
ATOM 4425 C CA . ILE A 1 549 ? 17.281 24.475 -28.144 1.00 31.20 549 ILE A CA 1
ATOM 4426 C C . ILE A 1 549 ? 17.345 25.989 -27.934 1.00 31.20 549 ILE A C 1
ATOM 4428 O O . ILE A 1 549 ? 18.365 26.617 -28.209 1.00 31.20 549 ILE A O 1
ATOM 4432 N N . GLY A 1 550 ? 16.225 26.583 -27.522 1.00 27.56 550 GLY A N 1
ATOM 4433 C CA . GLY A 1 550 ? 16.184 27.959 -27.036 1.00 27.56 550 GLY A CA 1
ATOM 4434 C C . GLY A 1 550 ? 16.492 27.983 -25.542 1.00 27.56 550 GLY A C 1
ATOM 4435 O O . GLY A 1 550 ? 15.847 27.274 -24.771 1.00 27.56 550 GLY A O 1
ATOM 4436 N N . PHE A 1 551 ? 17.462 28.792 -25.125 1.00 28.38 551 PHE A N 1
ATOM 4437 C CA . PHE A 1 551 ? 17.703 29.079 -23.714 1.00 28.38 551 PHE A CA 1
ATOM 4438 C C . PHE A 1 551 ? 16.960 30.362 -23.340 1.00 28.38 551 PHE A C 1
ATOM 4440 O O . PHE A 1 551 ? 17.499 31.452 -23.482 1.00 28.38 551 PHE A O 1
ATOM 4447 N N . SER A 1 552 ? 15.727 30.245 -22.845 1.00 29.19 552 SER A N 1
ATOM 4448 C CA . SER A 1 552 ? 15.057 31.359 -22.167 1.00 29.19 552 SER A CA 1
ATOM 4449 C C . SER A 1 552 ? 15.217 31.207 -20.656 1.00 29.19 552 SER A C 1
ATOM 4451 O O . SER A 1 552 ? 14.756 30.217 -20.084 1.00 29.19 552 SER A O 1
ATOM 4453 N N . GLN A 1 553 ? 15.811 32.195 -19.985 1.00 33.25 553 GLN A N 1
ATOM 4454 C CA . GLN A 1 553 ? 15.633 32.340 -18.541 1.00 33.25 553 GLN A CA 1
ATOM 4455 C C . GLN A 1 553 ? 14.206 32.831 -18.272 1.00 33.25 553 GLN A C 1
ATOM 4457 O O . GLN A 1 553 ? 13.925 34.023 -18.356 1.00 33.25 553 GLN A O 1
ATOM 4462 N N . GLN A 1 554 ? 13.299 31.913 -17.945 1.00 29.28 554 GLN A N 1
ATOM 4463 C CA . GLN A 1 554 ? 12.048 32.240 -17.264 1.00 29.28 554 GLN A CA 1
ATOM 4464 C C . GLN A 1 554 ? 11.847 31.272 -16.099 1.00 29.28 554 GLN A C 1
ATOM 4466 O O . GLN A 1 554 ? 11.897 30.053 -16.260 1.00 29.28 554 GLN A O 1
ATOM 4471 N N . SER A 1 555 ? 11.656 31.835 -14.907 1.00 30.69 555 SER A N 1
ATOM 4472 C CA . SER A 1 555 ? 11.264 31.103 -13.711 1.00 30.69 555 SER A CA 1
ATOM 4473 C C . SER A 1 555 ? 9.844 30.558 -13.894 1.00 30.69 555 SER A C 1
ATOM 4475 O O . SER A 1 555 ? 8.889 31.307 -14.084 1.00 30.69 555 SER A O 1
ATOM 4477 N N . LEU A 1 556 ? 9.693 29.236 -13.836 1.00 27.89 556 LEU A N 1
ATOM 4478 C CA . LEU A 1 556 ? 8.385 28.585 -13.836 1.00 27.89 556 LEU A CA 1
ATOM 4479 C C . LEU A 1 556 ? 7.892 28.441 -12.394 1.00 27.89 556 LEU A C 1
ATOM 4481 O O . LEU A 1 556 ? 8.276 27.522 -11.673 1.00 27.89 556 LEU A O 1
ATOM 4485 N N . GLY A 1 557 ? 7.030 29.370 -11.982 1.00 27.12 557 GLY A N 1
ATOM 4486 C CA . GLY A 1 557 ? 6.087 29.151 -10.890 1.00 27.12 557 GLY A CA 1
ATOM 4487 C C . GLY A 1 557 ? 4.916 28.304 -11.391 1.00 27.12 557 GLY A C 1
ATOM 4488 O O . GLY A 1 557 ? 4.304 28.622 -12.408 1.00 27.12 557 GLY A O 1
ATOM 4489 N N . PHE A 1 558 ? 4.606 27.218 -10.685 1.00 27.69 558 PHE A N 1
ATOM 4490 C CA . PHE A 1 558 ? 3.422 26.404 -10.945 1.00 27.69 558 PHE A CA 1
ATOM 4491 C C . PHE A 1 558 ? 2.152 27.176 -10.555 1.00 27.69 558 PHE A C 1
ATOM 4493 O O . PHE A 1 558 ? 1.959 27.501 -9.385 1.00 27.69 558 PHE A O 1
ATOM 4500 N N . SER A 1 559 ? 1.250 27.412 -11.510 1.00 26.41 559 SER A N 1
ATOM 4501 C CA . SER A 1 559 ? -0.165 27.659 -11.221 1.00 26.41 559 SER A CA 1
ATOM 4502 C C . SER A 1 559 ? -1.034 26.849 -12.189 1.00 26.41 559 SER A C 1
ATOM 4504 O O . SER A 1 559 ? -0.782 26.768 -13.391 1.00 26.41 559 SER A O 1
ATOM 4506 N N . SER A 1 560 ? -2.013 26.152 -11.618 1.00 29.75 560 SER A N 1
ATOM 4507 C CA . SER A 1 560 ? -3.003 25.326 -12.304 1.00 29.75 560 SER A CA 1
ATOM 4508 C C . SER A 1 560 ? -4.032 26.203 -13.020 1.00 29.75 560 SER A C 1
ATOM 4510 O O . SER A 1 560 ? -4.620 27.089 -12.402 1.00 29.75 560 SER A O 1
ATOM 4512 N N . GLY A 1 561 ? -4.266 25.937 -14.304 1.00 29.94 561 GLY A N 1
ATOM 4513 C CA . GLY A 1 561 ? -5.154 26.733 -15.149 1.00 29.94 561 GLY A CA 1
ATOM 4514 C C . GLY A 1 561 ? -6.652 26.562 -14.885 1.00 29.94 561 GLY A C 1
ATOM 4515 O O . GLY A 1 561 ? -7.098 25.549 -14.352 1.00 29.94 561 GLY A O 1
ATOM 4516 N N . PHE A 1 562 ? -7.425 27.541 -15.365 1.00 27.75 562 PHE A N 1
ATOM 4517 C CA . PHE A 1 562 ? -8.823 27.377 -15.764 1.00 27.75 562 PHE A CA 1
ATOM 4518 C C . PHE A 1 562 ? -9.187 28.341 -16.908 1.00 27.75 562 PHE A C 1
ATOM 4520 O O . PHE A 1 562 ? -8.948 29.539 -16.814 1.00 27.75 562 PHE A O 1
ATOM 4527 N N . SER A 1 563 ? -9.760 27.745 -17.962 1.00 30.75 563 SER A N 1
ATOM 4528 C CA . SER A 1 563 ? -10.696 28.243 -18.990 1.00 30.75 563 SER A CA 1
ATOM 4529 C C . SER A 1 563 ? -10.629 29.695 -19.482 1.00 30.75 563 SER A C 1
ATOM 4531 O O . SER A 1 563 ? -10.887 30.615 -18.712 1.00 30.75 563 SER A O 1
ATOM 4533 N N . GLN A 1 564 ? -10.609 29.872 -20.808 1.00 27.86 564 GLN A N 1
ATOM 4534 C CA . GLN A 1 564 ? -11.488 30.865 -21.430 1.00 27.86 564 GLN A CA 1
ATOM 4535 C C . GLN A 1 564 ? -12.009 30.418 -22.801 1.00 27.86 564 GLN A C 1
ATOM 4537 O O . GLN A 1 564 ? -11.309 29.790 -23.590 1.00 27.86 564 GLN A O 1
ATOM 4542 N N . PHE A 1 565 ? -13.300 30.695 -22.962 1.00 30.61 565 PHE A N 1
ATOM 4543 C CA . PHE A 1 565 ? -14.199 30.398 -24.066 1.00 30.61 565 PHE A CA 1
ATOM 4544 C C . PHE A 1 565 ? -13.926 31.265 -25.300 1.00 30.61 565 PHE A C 1
ATOM 4546 O O . PHE A 1 565 ? -13.364 32.354 -25.202 1.00 30.61 565 PHE A O 1
ATOM 4553 N N . GLU A 1 566 ? -14.417 30.763 -26.432 1.00 34.88 566 GLU A N 1
ATOM 4554 C CA . GLU A 1 566 ? -14.669 31.481 -27.680 1.00 34.88 566 GLU A CA 1
ATOM 4555 C C . GLU A 1 566 ? -15.381 32.824 -27.456 1.00 34.88 566 GLU A C 1
ATOM 4557 O O . GLU A 1 566 ? -16.302 32.918 -26.645 1.00 34.88 566 GLU A O 1
ATOM 4562 N N . ASN A 1 567 ? -14.991 33.831 -28.239 1.00 27.59 567 ASN A N 1
ATOM 4563 C CA . ASN A 1 567 ? -15.897 34.849 -28.762 1.00 27.59 567 ASN A CA 1
ATOM 4564 C C . ASN A 1 567 ? -15.323 35.374 -30.085 1.00 27.59 567 ASN A C 1
ATOM 4566 O O . ASN A 1 567 ? -14.291 36.046 -30.112 1.00 27.59 567 ASN A O 1
ATOM 4570 N N . GLU A 1 568 ? -16.008 35.043 -31.176 1.00 36.28 568 GLU A N 1
ATOM 4571 C CA . GLU A 1 568 ? -16.021 35.849 -32.393 1.00 36.28 568 GLU A CA 1
ATOM 4572 C C . GLU A 1 568 ? -16.753 37.165 -32.090 1.00 36.28 568 GLU A C 1
ATOM 4574 O O . GLU A 1 568 ? -17.848 37.124 -31.540 1.00 36.28 568 GLU A O 1
ATOM 4579 N N . GLU A 1 569 ? -16.165 38.311 -32.443 1.00 36.28 569 GLU A N 1
ATOM 4580 C CA . GLU A 1 569 ? -16.844 39.435 -33.113 1.00 36.28 569 GLU A CA 1
ATOM 4581 C C . GLU A 1 569 ? -15.879 40.619 -33.354 1.00 36.28 569 GLU A C 1
ATOM 4583 O O . GLU A 1 569 ? -15.241 41.120 -32.434 1.00 36.28 569 GLU A O 1
ATOM 4588 N N . ASN A 1 570 ? -15.865 41.087 -34.610 1.00 33.91 570 ASN A N 1
ATOM 4589 C CA . ASN A 1 570 ? -15.630 42.462 -35.087 1.00 33.91 570 ASN A CA 1
ATOM 4590 C C . ASN A 1 570 ? -14.311 43.202 -34.747 1.00 33.91 570 ASN A C 1
ATOM 4592 O O . ASN A 1 570 ? -14.201 43.851 -33.709 1.00 33.91 570 ASN A O 1
ATOM 4596 N N . ILE A 1 571 ? -13.387 43.267 -35.720 1.00 34.59 571 ILE A N 1
ATOM 4597 C CA . ILE A 1 571 ? -13.061 44.412 -36.623 1.00 34.59 571 ILE A CA 1
ATOM 4598 C C . ILE A 1 571 ? -11.860 44.028 -37.494 1.00 34.59 571 ILE A C 1
ATOM 4600 O O . ILE A 1 571 ? -10.863 43.519 -36.934 1.00 34.59 571 ILE A O 1
#

Solvent-accessible surface area (backbone atoms only — not comparable to full-atom values): 35969 Å² total; per-residue (Å²): 138,85,84,82,83,80,80,79,55,59,59,58,53,52,40,54,76,69,72,55,73,87,70,77,84,76,74,95,66,81,94,68,89,74,87,81,74,68,74,75,73,68,68,61,87,85,60,52,68,55,32,52,51,51,53,49,31,56,48,20,66,77,39,62,88,45,26,75,63,45,20,36,35,66,40,95,82,35,47,38,29,38,34,23,46,62,42,30,12,64,66,69,72,45,58,38,68,54,49,56,48,52,36,50,31,53,53,38,41,72,50,80,90,70,47,61,66,59,51,34,64,69,69,41,92,53,76,69,54,87,56,55,43,40,30,33,28,87,85,72,70,52,35,78,80,55,47,64,71,59,35,56,63,59,61,74,52,71,76,78,86,83,77,90,84,88,86,87,86,82,90,90,83,81,89,80,90,83,83,88,82,89,85,85,86,88,81,92,82,81,89,80,90,80,83,86,81,92,75,92,76,92,73,86,79,77,80,76,82,73,80,72,74,70,76,77,62,57,64,59,51,52,53,52,48,50,55,55,35,73,74,30,71,66,62,40,51,60,49,51,59,52,56,72,50,41,96,64,57,71,68,56,50,50,57,52,49,45,53,52,49,55,54,48,32,66,68,25,72,70,48,72,47,33,46,45,65,58,50,50,53,47,24,47,67,61,20,68,56,87,78,55,59,77,66,34,48,67,21,29,53,53,44,51,54,48,42,53,49,48,74,70,39,99,55,98,65,88,70,65,63,39,40,60,68,48,52,50,46,49,26,32,56,44,19,43,60,59,38,32,52,61,52,44,43,70,49,31,32,58,67,84,68,70,90,50,102,60,42,48,34,82,46,52,41,80,43,61,56,63,70,61,46,52,54,47,27,57,70,40,96,42,52,33,35,40,26,43,35,82,81,30,60,29,25,32,32,39,42,33,43,82,42,74,82,49,60,95,84,49,61,49,78,44,48,31,40,40,42,45,74,36,43,61,75,57,54,64,56,47,68,66,40,72,83,60,75,94,79,79,92,77,91,68,94,84,71,81,81,35,92,36,55,28,32,39,35,64,99,57,91,54,66,19,68,46,66,69,52,44,47,52,53,53,55,55,72,54,55,86,81,59,80,75,80,74,77,74,76,82,81,76,81,75,80,81,68,90,67,89,73,84,83,75,69,93,85,61,63,65,52,82,52,84,63,94,52,94,90,58,82,70,58,66,40,33,54,48,72,45,91,85,79,73,49,76,44,78,50,60,86,90,54,102,67,93,75,84,82,79,88,72,96,69,88,84,77,92,75,87,85,81,87,85,81,90,78,90,80,91,133

pLDDT: mean 72.31, std 25.01, range [21.36, 98.44]

InterPro domains:
  IPR018845 Initiator binding domain [PF10416] (41-137)
  IPR036388 Winged helix-like DNA-binding domain superfamily [G3DSA:1.10.10.10] (32-122)

Organism: NCBI:txid1144522

Mean predicted aligned error: 18.18 Å

Foldseek 3Di:
DDDDDDDLCLVVVVCVVVVNDDDPPDPPDDPDDPVPPPPVVPPPLPAQPLLVLLVLQVVCVVPVVCCLQQQKYAFPVQFKIKGQLCSNCVVSVHDSVVSVVQCVQLQKDFDPPDDLVNVCSGNNDHPPSVRITMIGRPPQSSGNPDDSVSSRPRDGNPPPPPPDDDPDDDDDDDDDDDDDDDDDDDDDDDDDDDDDDDDDDDDDPPPPPPPDPPPPPLVVLVVLVCVVCVVPVVVVVLLCVQVVQAPDDPVLVSVLLSQLSVLVCVQVVNDQKHFLVSLLVSLCVLQPVVLAPPQQQVLLSLVSLVLLVAQPDPDPDRDGMDGSSSSSLQCLAQAHSNRNSVQSSLQFAGPPPPPDVHRGDLQEDSHCDLVVQLVSCLVDPFQKHKYPHPRHSNWIKIKGAPDSPDDSVGIDIWIKGFRNQADLVLVVVVVVPVVDDDDDDDDDPPPVRHPDAGIDTPPDPDGHNGPVSVVVVVVVVPPPDDDDPDPDPPPDDDPPDDDPDDDDDPPDQWDWDDDPDPPDDIFTWGWDADPPPRDIWIDGPPDPDDDTDDDDPDDDDDDDDDDDDDDDDDD

Radius of gyration: 33.87 Å; Cα contacts (8 Å, |Δi|>4): 573; chains: 1; bounding box: 101×94×70 Å

Sequence (571 aa):
MMTFTVPSTAFQDYMAAHGIKDEEPINECNIDNDEKSNDINKIPQKTRFCKKILQLLNTTKKNPAIIPKVGLAWCLDGCHFICNSSILSKYLNIKSNSINTNFREHCFQIATGTTIENITREFGFLPDSRNWKKRRNPKYSFNINTSEEEAEKIPYNQTSDKKVESKYNEYSSSNESFSTEDNDEYDDIENTDVNGNEENGEYDDEVNDEDLNEEEMGIGGINKLQEIFNNDQFLSGDFEFIMTKVSKNEIWKRKFLEKVTNDFFKISKGEKCAKIDDVIQYILNVNQVSIIPNEKLNSVINNLHAIFQFATNESSQQIDEVTIVDAIKLCLRFGLFKDLASSVGEISTPNHIKSSGNAFVPWFIPSTDVGFVFHAIRSNSYNWAIKLSGSSPDGFTMIKLDEKNAPLDNYHMMNIQFDALANPSYHSKQVASKNKTLMRNVSSQDDEITKGWKFNVVNSELKANSWDELFNIFENFNGIQNPKPKKQPDIFFIPIYQCNQPTFPKNENKLLIENIDEESSPIDIYYKRNSNDGDIYFTSQDSGFSQGIGFSQQSLGFSSGFSQFENEENI